Protein AF-A0A7W0WUJ1-F1 (afdb_monomer_lite)

Foldseek 3Di:
DPDDQWDFDDDPNATAAKIKGADDPDDDPDDDDPLADPQWGMWIWHDHRNKTQDIFTAGPVRATAASVRHHADPDDADQQDPSWDFHAPDVHPDTWTKHFIWHDDPNDTATAAWMWTADSNNATAKIFHDDRRATAAWIWGADNVHRHTDDIWGDHRNHTDFDDEDPQDPPWDQDRVQQKTWDFDDDPPAGAAKIWIAHSNGATAKIFHDDRLFTQWIWGADSVRHTQWIFGADGQRQTQKIKGADDPPDDPSHDDDPDPQWGMKMFGADLQNHGQKMFTAGPVRDTPDIDGDCDFPVRDDHLPLQPDLQSLLVVQCPLLLVLLVQQLQQVVCVVVDPHGPDDRDDDDCSSSVVSLVVSLLVCVVVLNLVVSCVSRPAFVCSHPPSCLVVWFWFFQDWADLPQKIWTWTDGPPSDHIWIWIGGPRDIDTDPQWDEKDEELLSQWIWTFGFQWIWIDHPHDIDIFWWDPAQPAVLLRVFAADTTTCVQQAWPYWYAQPVSFWIFTWGQQATWTTGRVDIDGPDDDRVVVVVQSVPDDDDHRGFGWALWEKDAANNRQKMKTWTAGDVRFWTKIWMWGQDPNDTDTQEMDRDPWWHFSYWYAANPAQKIKTWTFTGDPPPDDDDTKIWIDHPVPDHYPVVVVRPTAIDDDPAGFQDWDHADQAIFTFGQAQKTWGFHRPPNRDTPKMWGDDGGWNDKYAHSVRFKIWTTHNSFKTWIKGQDPADDSSISMPGRIDGDWMWGDTNRRDIGTD

Structure (mmCIF, N/CA/C/O backbone):
data_AF-A0A7W0WUJ1-F1
#
_entry.id   AF-A0A7W0WUJ1-F1
#
loop_
_atom_site.group_PDB
_atom_site.id
_atom_site.type_symbol
_atom_site.label_atom_id
_atom_site.label_alt_id
_atom_site.label_comp_id
_atom_site.label_asym_id
_atom_site.label_entity_id
_atom_site.label_seq_id
_atom_site.pdbx_PDB_ins_code
_atom_site.Cartn_x
_atom_site.Cartn_y
_atom_site.Cartn_z
_atom_site.occupancy
_atom_site.B_iso_or_equiv
_atom_site.auth_seq_id
_atom_site.auth_comp_id
_atom_site.auth_asym_id
_atom_site.auth_atom_id
_atom_site.pdbx_PDB_model_num
ATOM 1 N N . ASN A 1 1 ? -37.620 -10.623 -54.427 1.00 58.47 1 ASN A N 1
ATOM 2 C CA . ASN A 1 1 ? -37.100 -10.928 -55.785 1.00 58.47 1 ASN A CA 1
ATOM 3 C C . ASN A 1 1 ? -37.331 -12.380 -56.204 1.00 58.47 1 ASN A C 1
ATOM 5 O O . ASN A 1 1 ? -37.339 -12.614 -57.400 1.00 58.47 1 ASN A O 1
ATOM 9 N N . GLY A 1 2 ? -37.600 -13.329 -55.294 1.00 70.25 2 GLY A N 1
ATOM 10 C CA . GLY A 1 2 ? -37.881 -14.724 -55.687 1.00 70.25 2 GLY A CA 1
ATOM 11 C C . GLY A 1 2 ? -36.622 -15.543 -55.988 1.00 70.25 2 GLY A C 1
ATOM 12 O O . GLY A 1 2 ? -36.724 -16.691 -56.406 1.00 70.25 2 GLY A O 1
ATOM 13 N N . GLU A 1 3 ? -35.449 -14.956 -55.751 1.00 74.00 3 GLU A N 1
ATOM 14 C CA . GLU A 1 3 ? -34.163 -15.640 -55.788 1.00 74.00 3 GLU A CA 1
ATOM 15 C C . GLU A 1 3 ? -33.932 -16.353 -54.446 1.00 74.00 3 GLU A C 1
ATOM 17 O O . GLU A 1 3 ? -34.274 -15.797 -53.397 1.00 74.00 3 GLU A O 1
ATOM 22 N N . PRO A 1 4 ? -33.389 -17.580 -54.452 1.00 79.12 4 PRO A N 1
ATOM 23 C CA . PRO A 1 4 ? -33.095 -18.305 -53.224 1.00 79.12 4 PRO A CA 1
ATOM 24 C C . PRO A 1 4 ? -31.972 -17.610 -52.438 1.00 79.12 4 PRO A C 1
ATOM 26 O O . PRO A 1 4 ? -30.889 -17.362 -52.967 1.00 79.12 4 PRO A O 1
ATOM 29 N N . SER A 1 5 ? -32.220 -17.332 -51.155 1.00 82.56 5 SER A N 1
ATOM 30 C CA . SER A 1 5 ? -31.215 -16.804 -50.218 1.00 82.56 5 SER A CA 1
ATOM 31 C C . SER A 1 5 ? -30.154 -17.843 -49.853 1.00 82.56 5 SER A C 1
ATOM 33 O O . SER A 1 5 ? -29.034 -17.473 -49.505 1.00 82.56 5 SER A O 1
ATOM 35 N N . ARG A 1 6 ? -30.485 -19.137 -49.961 1.00 89.06 6 ARG A N 1
ATOM 36 C CA . ARG A 1 6 ? -29.547 -20.251 -49.818 1.00 89.06 6 ARG A CA 1
ATOM 37 C C . ARG A 1 6 ? -29.927 -21.426 -50.720 1.00 89.06 6 ARG A C 1
ATOM 39 O O . ARG A 1 6 ? -31.101 -21.776 -50.819 1.00 89.06 6 ARG A O 1
ATOM 46 N N . THR A 1 7 ? -28.945 -22.078 -51.333 1.00 89.62 7 THR A N 1
ATOM 47 C CA . THR A 1 7 ? -29.114 -23.367 -52.026 1.00 89.62 7 THR A CA 1
ATOM 48 C C . THR A 1 7 ? -28.000 -24.317 -51.625 1.00 89.62 7 THR A C 1
ATOM 50 O O . THR A 1 7 ? -26.850 -23.906 -51.638 1.00 89.62 7 THR A O 1
ATOM 53 N N . GLY A 1 8 ? -28.302 -25.580 -51.330 1.00 89.62 8 GLY A N 1
ATOM 54 C CA . GLY A 1 8 ? -27.291 -26.589 -51.010 1.00 89.62 8 GLY A CA 1
ATOM 55 C C . GLY A 1 8 ? -27.670 -27.960 -51.554 1.00 89.62 8 GLY A C 1
ATOM 56 O O . GLY A 1 8 ? -28.853 -28.260 -51.726 1.00 89.62 8 GLY A O 1
ATOM 57 N N . VAL A 1 9 ? -26.665 -28.792 -51.822 1.00 88.00 9 VAL A N 1
ATOM 58 C CA . VAL A 1 9 ? -26.842 -30.177 -52.275 1.00 88.00 9 VAL A CA 1
ATOM 59 C C . VAL A 1 9 ? -26.457 -31.129 -51.142 1.00 88.00 9 VAL A C 1
ATOM 61 O O . VAL A 1 9 ? -25.451 -30.929 -50.465 1.00 88.00 9 VAL A O 1
ATOM 64 N N . PHE A 1 10 ? -27.277 -32.158 -50.915 1.00 86.69 10 PHE A N 1
ATOM 65 C CA . PHE A 1 10 ? -27.059 -33.160 -49.870 1.00 86.69 10 PHE A CA 1
ATOM 66 C C . PHE A 1 10 ? -27.001 -34.561 -50.479 1.00 86.69 10 PHE A C 1
ATOM 68 O O . PHE A 1 10 ? -27.869 -34.945 -51.265 1.00 86.69 10 PHE A O 1
ATOM 75 N N . VAL A 1 11 ? -26.019 -35.358 -50.062 1.00 88.00 11 VAL A N 1
ATOM 76 C CA . VAL A 1 11 ? -25.899 -36.783 -50.387 1.00 88.00 11 VAL A CA 1
ATOM 77 C C . VAL A 1 11 ? -25.890 -37.560 -49.073 1.00 88.00 11 VAL A C 1
ATOM 79 O O . VAL A 1 11 ? -25.039 -37.340 -48.220 1.00 88.00 11 VAL A O 1
ATOM 82 N N . LYS A 1 12 ? -26.871 -38.458 -48.891 1.00 86.31 12 LYS A N 1
ATOM 83 C CA . LYS A 1 12 ? -27.068 -39.259 -47.660 1.00 86.31 12 LYS A CA 1
ATOM 84 C C . LYS A 1 12 ? -27.191 -38.429 -46.365 1.00 86.31 12 LYS A C 1
ATOM 86 O O . LYS A 1 12 ? -26.759 -38.868 -45.308 1.00 86.31 12 LYS A O 1
ATOM 91 N N . GLY A 1 13 ? -27.809 -37.249 -46.443 1.00 83.31 13 GLY A N 1
ATOM 92 C CA . GLY A 1 13 ? -28.009 -36.365 -45.285 1.00 83.31 13 GLY A CA 1
ATOM 93 C C . GLY A 1 13 ? -26.811 -35.471 -44.957 1.00 83.31 13 GLY A C 1
ATOM 94 O O . GLY A 1 13 ? -26.900 -34.655 -44.048 1.00 83.31 13 GLY A O 1
ATOM 95 N N . THR A 1 14 ? -25.724 -35.569 -45.722 1.00 81.56 14 THR A N 1
ATOM 96 C CA . THR A 1 14 ? -24.522 -34.750 -45.558 1.00 81.56 14 THR A CA 1
ATOM 97 C C . THR A 1 14 ? -24.389 -33.776 -46.729 1.00 81.56 14 THR A C 1
ATOM 99 O O . THR A 1 14 ? -24.662 -34.150 -47.871 1.00 81.56 14 THR A O 1
ATOM 102 N N . LEU A 1 15 ? -23.979 -32.530 -46.464 1.00 82.12 15 LEU A N 1
ATOM 103 C CA . LEU A 1 15 ? -23.666 -31.541 -47.504 1.00 82.12 15 LEU A CA 1
ATOM 104 C C . LEU A 1 15 ? -22.620 -32.100 -48.483 1.00 82.12 15 LEU A C 1
ATOM 106 O O . LEU A 1 15 ? -21.568 -32.596 -48.077 1.00 82.12 15 LEU A O 1
ATOM 110 N N . HIS A 1 16 ? -22.928 -32.054 -49.775 1.00 87.38 16 HIS A N 1
ATOM 111 C CA . HIS A 1 16 ? -22.077 -32.563 -50.844 1.00 87.38 16 HIS A CA 1
ATOM 112 C C . HIS A 1 16 ? -22.402 -31.819 -52.142 1.00 87.38 16 HIS A C 1
ATOM 114 O O . HIS A 1 16 ? -23.507 -31.951 -52.660 1.00 87.38 16 HIS A O 1
ATOM 120 N N . GLY A 1 17 ? -21.444 -31.067 -52.676 1.00 87.69 17 GLY A N 1
ATOM 121 C CA . GLY A 1 17 ? -21.619 -30.113 -53.769 1.00 87.69 17 GLY A CA 1
ATOM 122 C C . GLY A 1 17 ? -21.681 -28.657 -53.280 1.00 87.69 17 GLY A C 1
ATOM 123 O O . GLY A 1 17 ? -21.339 -28.382 -52.127 1.00 87.69 17 GLY A O 1
ATOM 124 N N . PRO A 1 18 ? -22.103 -27.719 -54.145 1.00 88.75 18 PRO A N 1
ATOM 125 C CA . PRO A 1 18 ? -22.115 -26.296 -53.826 1.00 88.75 18 PRO A CA 1
ATOM 126 C C . PRO A 1 18 ? -23.218 -25.949 -52.818 1.00 88.75 18 PRO A C 1
ATOM 128 O O . PRO A 1 18 ? -24.379 -26.345 -52.967 1.00 88.75 18 PRO A O 1
ATOM 131 N N . ASN A 1 19 ? -22.850 -25.164 -51.812 1.00 90.94 19 ASN A N 1
ATOM 132 C CA . ASN A 1 19 ? -23.729 -24.492 -50.865 1.00 90.94 19 ASN A CA 1
ATOM 133 C C . ASN A 1 19 ? -23.559 -22.980 -51.046 1.00 90.94 19 ASN A C 1
ATOM 135 O O . ASN A 1 19 ? -22.515 -22.416 -50.734 1.00 90.94 19 ASN A O 1
ATOM 139 N N . VAL A 1 20 ? -24.576 -22.335 -51.599 1.00 91.38 20 VAL A N 1
ATOM 140 C CA . VAL A 1 20 ? -24.556 -20.934 -52.021 1.00 91.38 20 VAL A CA 1
ATOM 141 C C . VAL A 1 20 ? -25.449 -20.127 -51.100 1.00 91.38 20 VAL A C 1
ATOM 143 O O . VAL A 1 20 ? -26.597 -20.508 -50.890 1.00 91.38 20 VAL A O 1
ATOM 146 N N . PHE A 1 21 ? -24.942 -19.008 -50.599 1.00 91.12 21 PHE A N 1
ATOM 147 C CA . PHE A 1 21 ? -25.662 -18.001 -49.831 1.00 91.12 21 PHE A CA 1
ATOM 148 C C . PHE A 1 21 ? -25.699 -16.703 -50.632 1.00 91.12 21 PHE A C 1
ATOM 150 O O . PHE A 1 21 ? -24.668 -16.256 -51.135 1.00 91.12 21 PHE A O 1
ATOM 157 N N . THR A 1 22 ? -26.863 -16.067 -50.703 1.00 89.94 22 THR A N 1
ATOM 158 C CA . THR A 1 22 ? -27.062 -14.804 -51.419 1.00 89.94 22 THR A CA 1
ATOM 159 C C . THR A 1 22 ? -27.636 -13.770 -50.465 1.00 89.94 22 THR A C 1
ATOM 161 O O . THR A 1 22 ? -28.645 -14.008 -49.797 1.00 89.94 22 THR A O 1
ATOM 164 N N . ARG A 1 23 ? -26.991 -12.606 -50.393 1.00 87.44 23 ARG A N 1
ATOM 165 C CA . ARG A 1 23 ? -27.421 -11.492 -49.553 1.00 87.44 23 ARG A CA 1
ATOM 166 C C . ARG A 1 23 ? -28.664 -10.837 -50.155 1.00 87.44 23 ARG A C 1
ATOM 168 O O . ARG A 1 23 ? -28.785 -10.683 -51.367 1.00 87.44 23 ARG A O 1
ATOM 175 N N . SER A 1 24 ? -29.592 -10.439 -49.292 1.00 82.75 24 SER A N 1
ATOM 176 C CA . SER A 1 24 ? -30.856 -9.816 -49.684 1.00 82.75 24 SER A CA 1
ATOM 177 C C . SER A 1 24 ? -30.932 -8.379 -49.175 1.00 82.75 24 SER A C 1
ATOM 179 O O . SER A 1 24 ? -30.571 -8.098 -48.036 1.00 82.75 24 SER A O 1
ATOM 181 N N . THR A 1 25 ? -31.449 -7.472 -50.006 1.00 80.38 25 THR A N 1
ATOM 182 C CA . THR A 1 25 ? -31.840 -6.111 -49.595 1.00 80.38 25 THR A CA 1
ATOM 183 C C . THR A 1 25 ? -33.243 -6.057 -48.986 1.00 80.38 25 THR A C 1
ATOM 185 O O . THR A 1 25 ? -33.642 -5.034 -48.436 1.00 80.38 25 THR A O 1
ATOM 188 N N . ALA A 1 26 ? -34.002 -7.151 -49.083 1.00 76.31 26 ALA A N 1
ATOM 189 C CA . ALA A 1 26 ? -35.304 -7.330 -48.454 1.00 76.31 26 ALA A CA 1
ATOM 190 C C . ALA A 1 26 ? -35.189 -8.213 -47.201 1.00 76.31 26 ALA A C 1
ATOM 192 O O . ALA A 1 26 ? -34.306 -9.069 -47.118 1.00 76.31 26 ALA A O 1
ATOM 193 N N . HIS A 1 27 ? -36.118 -8.041 -46.259 1.00 74.50 27 HIS A N 1
ATOM 194 C CA . HIS A 1 27 ? -36.198 -8.851 -45.042 1.00 74.50 27 HIS A CA 1
ATOM 195 C C . HIS A 1 27 ? -36.242 -10.357 -45.361 1.00 74.50 27 HIS A C 1
ATOM 197 O O . HIS A 1 27 ? -37.070 -10.804 -46.157 1.00 74.50 27 HIS A O 1
ATOM 203 N N . THR A 1 28 ? -35.384 -11.138 -44.703 1.00 75.69 28 THR A N 1
ATOM 204 C CA . THR A 1 28 ? -35.311 -12.603 -44.798 1.00 75.69 28 THR A CA 1
ATOM 205 C C . THR A 1 28 ? -35.073 -13.196 -43.409 1.00 75.69 28 THR A C 1
ATOM 207 O O . THR A 1 28 ? -34.452 -12.556 -42.568 1.00 75.69 28 THR A O 1
ATOM 210 N N . THR A 1 29 ? -35.590 -14.401 -43.164 1.00 75.12 29 THR A N 1
ATOM 211 C CA . THR A 1 29 ? -35.335 -15.176 -41.935 1.00 75.12 29 THR A CA 1
ATOM 212 C C . THR A 1 29 ? -34.057 -16.012 -42.016 1.00 75.12 29 THR A C 1
ATOM 214 O O . THR A 1 29 ? -33.639 -16.584 -41.018 1.00 75.12 29 THR A O 1
ATOM 217 N N . GLU A 1 30 ? -33.462 -16.122 -43.205 1.00 74.81 30 GLU A N 1
ATOM 218 C CA . GLU A 1 30 ? -32.216 -16.855 -43.438 1.00 74.81 30 GLU A CA 1
ATOM 219 C C . GLU A 1 30 ? -31.005 -15.966 -43.149 1.00 74.81 30 GLU A C 1
ATOM 221 O O . GLU A 1 30 ? -30.901 -14.860 -43.686 1.00 74.81 30 GLU A O 1
ATOM 226 N N . ASN A 1 31 ? -30.071 -16.475 -42.347 1.00 76.00 31 ASN A N 1
ATOM 227 C CA . ASN A 1 31 ? -28.838 -15.768 -42.022 1.00 76.00 31 ASN A CA 1
ATOM 228 C C . ASN A 1 31 ? -27.838 -15.870 -43.180 1.00 76.00 31 ASN A C 1
ATOM 230 O O . ASN A 1 31 ? -27.536 -16.958 -43.676 1.00 76.00 31 ASN A O 1
ATOM 234 N N . PHE A 1 32 ? -27.287 -14.727 -43.584 1.00 84.56 32 PHE A N 1
ATOM 235 C CA . PHE A 1 32 ? -26.051 -14.706 -44.362 1.00 84.56 32 PHE A CA 1
ATOM 236 C C . PHE A 1 32 ? -24.878 -15.049 -43.423 1.00 84.56 32 PHE A C 1
ATOM 238 O O . PHE A 1 32 ? -24.963 -14.685 -42.248 1.00 84.56 32 PHE A O 1
ATOM 245 N N . PRO A 1 33 ? -23.809 -15.732 -43.879 1.00 81.88 33 PRO A N 1
ATOM 246 C CA . PRO A 1 33 ? -22.695 -16.091 -43.004 1.00 81.88 33 PRO A CA 1
ATOM 247 C C . PRO A 1 33 ? -22.144 -14.882 -42.233 1.00 81.88 33 PRO A C 1
ATOM 249 O O . PRO A 1 33 ? -21.863 -13.831 -42.821 1.00 81.88 33 PRO A O 1
ATOM 252 N N . ASN A 1 34 ? -22.028 -15.038 -40.912 1.00 70.88 34 ASN A N 1
ATOM 253 C CA . ASN A 1 34 ? -21.494 -14.016 -40.015 1.00 70.88 34 ASN A CA 1
ATOM 254 C C . ASN A 1 34 ? -20.007 -13.761 -40.319 1.00 70.88 34 ASN A C 1
ATOM 256 O O . ASN A 1 34 ? -19.317 -14.642 -40.821 1.00 70.88 34 ASN A O 1
ATOM 260 N N . GLY A 1 35 ? -19.523 -12.550 -40.032 1.00 70.75 35 GLY A N 1
ATOM 261 C CA . GLY A 1 35 ? -18.128 -12.151 -40.276 1.00 70.75 35 GLY A CA 1
ATOM 262 C C . GLY A 1 35 ? -17.843 -11.582 -41.673 1.00 70.75 35 GLY A C 1
ATOM 263 O O . GLY A 1 35 ? -16.822 -10.935 -41.861 1.00 70.75 35 GLY A O 1
ATOM 264 N N . LEU A 1 36 ? -18.756 -11.724 -42.643 1.00 80.06 36 LEU A N 1
ATOM 265 C CA . LEU A 1 36 ? -18.550 -11.207 -44.002 1.00 80.06 36 LEU A CA 1
ATOM 266 C C . LEU A 1 36 ? -19.016 -9.748 -44.167 1.00 80.06 36 LEU A C 1
ATOM 268 O O . LEU A 1 36 ? -20.178 -9.409 -43.898 1.00 80.06 36 LEU A O 1
ATOM 272 N N . GLY A 1 37 ? -18.129 -8.899 -44.695 1.00 77.25 37 GLY A N 1
ATOM 273 C CA . GLY A 1 37 ? -18.330 -7.459 -44.874 1.00 77.25 37 GLY A CA 1
ATOM 274 C C . GLY A 1 37 ? -19.552 -7.060 -45.715 1.00 77.25 37 GLY A C 1
ATOM 275 O O . GLY A 1 37 ? -20.180 -7.863 -46.409 1.00 77.25 37 GLY A O 1
ATOM 276 N N . ARG A 1 38 ? -19.944 -5.775 -45.650 1.00 85.06 38 ARG A N 1
ATOM 277 C CA . ARG A 1 38 ? -21.156 -5.260 -46.330 1.00 85.06 38 ARG A CA 1
ATOM 278 C C . ARG A 1 38 ? -21.126 -5.364 -47.854 1.00 85.06 38 ARG A C 1
ATOM 280 O O . ARG A 1 38 ? -22.189 -5.402 -48.457 1.00 85.06 38 ARG A O 1
ATOM 287 N N . HIS A 1 39 ? -19.941 -5.430 -48.439 1.00 87.50 39 HIS A N 1
ATOM 288 C CA . HIS A 1 39 ? -19.692 -5.510 -49.877 1.00 87.50 39 HIS A CA 1
ATOM 289 C C . HIS A 1 39 ? -19.800 -6.947 -50.435 1.00 87.50 39 HIS A C 1
ATOM 291 O O . HIS A 1 39 ? -19.851 -7.114 -51.650 1.00 87.50 39 HIS A O 1
ATOM 297 N N . ILE A 1 40 ? -19.881 -7.979 -49.582 1.00 91.06 40 ILE A N 1
ATOM 298 C CA . ILE A 1 40 ? -20.037 -9.374 -50.018 1.00 91.06 40 ILE A CA 1
ATOM 299 C C . ILE A 1 40 ? -21.513 -9.687 -50.248 1.00 91.06 40 ILE A C 1
ATOM 301 O O . ILE A 1 40 ? -22.329 -9.618 -49.326 1.00 91.06 40 ILE A O 1
ATOM 305 N N . TRP A 1 41 ? -21.859 -10.066 -51.475 1.00 91.00 41 TRP A N 1
ATOM 306 C CA . TRP A 1 41 ? -23.241 -10.285 -51.899 1.00 91.00 41 TRP A CA 1
ATOM 307 C C . TRP A 1 41 ? -23.591 -11.747 -52.142 1.00 91.00 41 TRP A C 1
ATOM 309 O O . TRP A 1 41 ? -24.754 -12.132 -52.015 1.00 91.00 41 TRP A O 1
ATOM 319 N N . ARG A 1 42 ? -22.597 -12.583 -52.443 1.00 92.25 42 ARG A N 1
ATOM 320 C CA . ARG A 1 42 ? -22.779 -14.027 -52.592 1.00 92.25 42 ARG A CA 1
ATOM 321 C C . ARG A 1 42 ? -21.567 -14.773 -52.049 1.00 92.25 42 ARG A C 1
ATOM 323 O O . ARG A 1 42 ? -20.434 -14.394 -52.320 1.00 92.25 42 ARG A O 1
ATOM 330 N N . CYS A 1 43 ? -21.820 -15.834 -51.296 1.00 91.31 43 CYS A N 1
ATOM 331 C CA . CYS A 1 43 ? -20.810 -16.750 -50.782 1.00 91.31 43 CYS A CA 1
ATOM 332 C C . CYS A 1 43 ? -21.128 -18.154 -51.301 1.00 91.31 43 CYS A C 1
ATOM 334 O O . CYS A 1 43 ? -22.251 -18.626 -51.145 1.00 91.31 43 CYS A O 1
ATOM 336 N N . GLU A 1 44 ? -20.168 -18.814 -51.936 1.00 91.75 44 GLU A N 1
ATOM 337 C CA . GLU A 1 44 ? -20.299 -20.182 -52.434 1.00 91.75 44 GLU A CA 1
ATOM 338 C C . GLU A 1 44 ? -19.283 -21.074 -51.731 1.00 91.75 44 GLU A C 1
ATOM 340 O O . GLU A 1 44 ? -18.095 -20.771 -51.734 1.00 91.75 44 GLU A O 1
ATOM 345 N N . MET A 1 45 ? -19.742 -22.174 -51.144 1.00 87.81 45 MET A N 1
ATOM 346 C CA . MET A 1 45 ? -18.906 -23.140 -50.439 1.00 87.81 45 MET A CA 1
ATOM 347 C C . MET A 1 45 ? -19.080 -24.527 -51.058 1.00 87.81 45 MET A C 1
ATOM 349 O O . MET A 1 45 ? -20.195 -25.047 -51.084 1.00 87.81 45 MET A O 1
ATOM 353 N N . ASP A 1 46 ? -18.004 -25.146 -51.534 1.00 85.19 46 ASP A N 1
ATOM 354 C CA . ASP A 1 46 ? -18.043 -26.495 -52.105 1.00 85.19 46 ASP A CA 1
ATOM 355 C C . ASP A 1 46 ? -17.768 -27.549 -51.033 1.00 85.19 46 ASP A C 1
ATOM 357 O O . ASP A 1 46 ? -16.743 -27.500 -50.351 1.00 85.19 46 ASP A O 1
ATOM 361 N N . PHE A 1 47 ? -18.656 -28.537 -50.913 1.00 82.50 47 PHE A N 1
ATOM 362 C CA . PHE A 1 47 ? -18.534 -29.627 -49.944 1.00 82.50 47 PHE A CA 1
ATOM 363 C C . PHE A 1 47 ? -18.280 -30.982 -50.610 1.00 82.50 47 PHE A C 1
ATOM 365 O O . PHE A 1 47 ? -18.919 -31.329 -51.601 1.00 82.50 47 PHE A O 1
ATOM 372 N N . VAL A 1 48 ? -17.429 -31.811 -50.008 1.00 82.19 48 VAL A N 1
ATOM 373 C CA . VAL A 1 48 ? -17.271 -33.233 -50.347 1.00 82.19 48 VAL A CA 1
ATOM 374 C C . VAL A 1 48 ? -17.460 -34.051 -49.075 1.00 82.19 48 VAL A C 1
ATOM 376 O O . VAL A 1 48 ? -16.640 -34.003 -48.166 1.00 82.19 48 VAL A O 1
ATOM 379 N N . GLU A 1 49 ? -18.579 -34.779 -49.001 1.00 81.50 49 GLU A N 1
ATOM 380 C CA . GLU A 1 49 ? -18.930 -35.640 -47.853 1.00 81.50 49 GLU A CA 1
ATOM 381 C C . GLU A 1 49 ? -18.885 -34.889 -46.506 1.00 81.50 49 GLU A C 1
ATOM 383 O O . GLU A 1 49 ? -18.369 -35.381 -45.505 1.00 81.50 49 GLU A O 1
ATOM 388 N N . GLY A 1 50 ? -19.427 -33.668 -46.483 1.00 77.19 50 GLY A N 1
ATOM 389 C CA . GLY A 1 50 ? -19.501 -32.831 -45.283 1.00 77.19 50 GLY A CA 1
ATOM 390 C C . GLY A 1 50 ? -18.230 -32.055 -44.966 1.00 77.19 50 GLY A C 1
ATOM 391 O O . GLY A 1 50 ? -18.229 -31.292 -44.010 1.00 77.19 50 GLY A O 1
ATOM 392 N N . ARG A 1 51 ? -17.167 -32.199 -45.762 1.00 72.56 51 ARG A N 1
ATOM 393 C CA . ARG A 1 51 ? -15.940 -31.403 -45.637 1.00 72.56 51 ARG A CA 1
ATOM 394 C C . ARG A 1 51 ? -15.980 -30.249 -46.626 1.00 72.56 51 ARG A C 1
ATOM 396 O O . ARG A 1 51 ? -16.182 -30.485 -47.817 1.00 72.56 51 ARG A O 1
ATOM 403 N N . MET A 1 52 ? -15.813 -29.020 -46.146 1.00 77.75 52 MET A N 1
ATOM 404 C CA . MET A 1 52 ? -15.669 -27.856 -47.022 1.00 77.75 52 MET A CA 1
ATOM 405 C C . MET A 1 52 ? -14.317 -27.935 -47.747 1.00 77.75 52 MET A C 1
ATOM 407 O O . MET A 1 52 ? -13.303 -28.256 -47.135 1.00 77.75 52 MET A O 1
ATOM 411 N N . THR A 1 53 ? -14.313 -27.663 -49.051 1.00 71.94 53 THR A N 1
ATOM 412 C CA . THR A 1 53 ? -13.130 -27.757 -49.927 1.00 71.94 53 THR A CA 1
ATOM 413 C C . THR A 1 53 ? -12.748 -26.425 -50.561 1.00 71.94 53 THR A C 1
ATOM 415 O O . THR A 1 53 ? -11.565 -26.163 -50.750 1.00 71.94 53 THR A O 1
ATOM 418 N N . GLU A 1 54 ? -13.721 -25.562 -50.859 1.00 76.94 54 GLU A N 1
ATOM 419 C CA . GLU A 1 54 ? -13.482 -24.214 -51.377 1.00 76.94 54 GLU A CA 1
ATOM 420 C C . GLU A 1 54 ? -14.558 -23.250 -50.878 1.00 76.94 54 GLU A C 1
ATOM 422 O O . GLU A 1 54 ? -15.720 -23.631 -50.755 1.00 76.94 54 GLU A O 1
ATOM 427 N N . GLY A 1 55 ? -14.160 -22.005 -50.608 1.00 82.06 55 GLY A N 1
ATOM 428 C CA . GLY A 1 55 ? -15.046 -20.870 -50.367 1.00 82.06 55 GLY A CA 1
ATOM 429 C C . GLY A 1 55 ? -14.769 -19.764 -51.386 1.00 82.06 55 GLY A C 1
ATOM 430 O O . GLY A 1 55 ? -13.620 -19.393 -51.616 1.00 82.06 55 GLY A O 1
ATOM 431 N N . ARG A 1 56 ? -15.813 -19.231 -52.020 1.00 88.31 56 ARG A N 1
ATOM 432 C CA . ARG A 1 56 ? -15.729 -18.152 -53.014 1.00 88.31 56 ARG A CA 1
ATOM 433 C C . ARG A 1 56 ? -16.682 -17.033 -52.632 1.00 88.31 56 ARG A C 1
ATOM 435 O O . ARG A 1 56 ? -17.868 -17.276 -52.415 1.00 88.31 56 ARG A O 1
ATOM 442 N N . LEU A 1 57 ? -16.171 -15.809 -52.580 1.00 89.88 57 LEU A N 1
ATOM 443 C CA . LEU A 1 57 ? -16.958 -14.618 -52.283 1.00 89.88 57 LEU A CA 1
ATOM 444 C C . LEU A 1 57 ? -17.115 -13.769 -53.536 1.00 89.88 57 LEU A C 1
ATOM 446 O O . LEU A 1 57 ? -16.199 -13.672 -54.355 1.00 89.88 57 LEU A O 1
ATOM 450 N N . TYR A 1 58 ? -18.288 -13.167 -53.683 1.00 92.81 58 TYR A N 1
ATOM 451 C CA . TYR A 1 58 ? -18.620 -12.323 -54.817 1.00 92.81 58 TYR A CA 1
ATOM 452 C C . TYR A 1 58 ? -19.284 -11.029 -54.360 1.00 92.81 58 TYR A C 1
ATOM 454 O O . TYR A 1 58 ? -20.089 -11.036 -53.422 1.00 92.81 58 TYR A O 1
ATOM 462 N N . ASP A 1 59 ? -18.967 -9.940 -55.053 1.00 93.00 59 ASP A N 1
ATOM 463 C CA . ASP A 1 59 ? -19.640 -8.654 -54.893 1.00 93.00 59 ASP A CA 1
ATOM 464 C C . ASP A 1 59 ? -21.025 -8.640 -55.564 1.00 93.00 59 ASP A C 1
ATOM 466 O O . ASP A 1 59 ? -21.507 -9.647 -56.097 1.00 93.00 59 ASP A O 1
ATOM 470 N N . GLN A 1 60 ? -21.695 -7.487 -55.513 1.00 90.31 60 GLN A N 1
ATOM 471 C CA . GLN A 1 60 ? -23.034 -7.317 -56.073 1.00 90.31 60 GLN A CA 1
ATOM 472 C C . GLN A 1 60 ? -23.058 -7.450 -57.606 1.00 90.31 60 GLN A C 1
ATOM 474 O O . GLN A 1 60 ? -24.073 -7.857 -58.173 1.00 90.31 60 GLN A O 1
ATOM 479 N N . GLU A 1 61 ? -21.945 -7.157 -58.281 1.00 91.38 61 GLU A N 1
ATOM 480 C CA . GLU A 1 61 ? -21.782 -7.306 -59.729 1.00 91.38 61 GLU A CA 1
ATOM 481 C C . GLU A 1 61 ? -21.403 -8.739 -60.149 1.00 91.38 61 GLU A C 1
ATOM 483 O O . GLU A 1 61 ? -21.300 -9.028 -61.343 1.00 91.38 61 GLU A O 1
ATOM 488 N N . GLY A 1 62 ? -21.214 -9.652 -59.190 1.00 89.56 62 GLY A N 1
ATOM 489 C CA . GLY A 1 62 ? -20.850 -11.046 -59.430 1.00 89.56 62 GLY A CA 1
ATOM 490 C C . GLY A 1 62 ? -19.358 -11.270 -59.692 1.00 89.56 62 GLY A C 1
ATOM 491 O O . GLY A 1 62 ? -18.982 -12.337 -60.184 1.00 89.56 62 GLY A O 1
ATOM 492 N N . ARG A 1 63 ? -18.495 -10.298 -59.374 1.00 90.50 63 ARG A N 1
ATOM 493 C CA . ARG A 1 63 ? -17.033 -10.430 -59.458 1.00 90.50 63 ARG A CA 1
ATOM 494 C C . ARG A 1 63 ? -16.512 -11.128 -58.208 1.00 90.50 63 ARG A C 1
ATOM 496 O O . ARG A 1 63 ? -17.003 -10.869 -57.114 1.00 90.50 63 ARG A O 1
ATOM 503 N N . ARG A 1 64 ? -15.521 -12.012 -58.364 1.00 89.62 64 ARG A N 1
ATOM 504 C CA . ARG A 1 64 ? -14.875 -12.682 -57.225 1.00 89.62 64 ARG A CA 1
ATOM 505 C C . ARG A 1 64 ? -14.053 -11.656 -56.441 1.00 89.62 64 ARG A C 1
ATOM 507 O O . ARG A 1 64 ? -13.221 -10.964 -57.029 1.00 89.62 64 ARG A O 1
ATOM 514 N N . VAL A 1 65 ? -14.284 -11.582 -55.138 1.00 88.50 65 VAL A N 1
ATOM 515 C CA . VAL A 1 65 ? -13.637 -10.630 -54.226 1.00 88.50 65 VAL A CA 1
ATOM 516 C C . VAL A 1 65 ? -13.089 -11.344 -52.992 1.00 88.50 65 VAL A C 1
ATOM 518 O O . VAL A 1 65 ? -13.444 -12.495 -52.729 1.00 88.50 65 VAL A O 1
ATOM 521 N N . MET A 1 66 ? -12.196 -10.677 -52.268 1.00 84.94 66 MET A N 1
ATOM 522 C CA . MET A 1 66 ? -11.710 -11.083 -50.948 1.00 84.94 66 MET A CA 1
ATOM 523 C C . MET A 1 66 ? -12.711 -10.671 -49.854 1.00 84.94 66 MET A C 1
ATOM 525 O O . MET A 1 66 ? -13.727 -10.040 -50.148 1.00 84.94 66 MET A O 1
ATOM 529 N N . GLU A 1 67 ? -12.456 -11.043 -48.597 1.00 79.81 67 GLU A N 1
ATOM 530 C CA . GLU A 1 67 ? -13.352 -10.789 -47.450 1.00 79.81 67 GLU A CA 1
ATOM 531 C C . GLU A 1 67 ? -13.579 -9.299 -47.145 1.00 79.81 67 GLU A C 1
ATOM 533 O O . GLU A 1 67 ? -14.606 -8.950 -46.561 1.00 79.81 67 GLU A O 1
ATOM 538 N N . ASP A 1 68 ? -12.661 -8.433 -47.585 1.00 78.19 68 ASP A N 1
ATOM 539 C CA . ASP A 1 68 ? -12.739 -6.969 -47.505 1.00 78.19 68 ASP A CA 1
ATOM 540 C C . ASP A 1 68 ? -13.338 -6.299 -48.763 1.00 78.19 68 ASP A C 1
ATOM 542 O O . ASP A 1 68 ? -13.496 -5.074 -48.810 1.00 78.19 68 ASP A O 1
ATOM 546 N N . GLY A 1 69 ? -13.704 -7.090 -49.780 1.00 80.00 69 GLY A N 1
ATOM 547 C CA . GLY A 1 69 ? -14.323 -6.626 -51.022 1.00 80.00 69 GLY A CA 1
ATOM 548 C C . GLY A 1 69 ? -13.345 -6.215 -52.118 1.00 80.00 69 GLY A C 1
ATOM 549 O O . GLY A 1 69 ? -13.783 -5.817 -53.200 1.00 80.00 69 GLY A O 1
ATOM 550 N N . THR A 1 70 ? -12.039 -6.314 -51.884 1.00 84.06 70 THR A N 1
ATOM 551 C CA . THR A 1 70 ? -11.032 -6.094 -52.927 1.00 84.06 70 THR A CA 1
ATOM 552 C C . THR A 1 70 ? -11.041 -7.233 -53.961 1.00 84.06 70 THR A C 1
ATOM 554 O O . THR A 1 70 ? -11.513 -8.337 -53.674 1.00 84.06 70 THR A O 1
ATOM 557 N N . PRO A 1 71 ? -10.574 -7.000 -55.203 1.00 83.31 71 PRO A N 1
ATOM 558 C CA . PRO A 1 71 ? -10.563 -8.036 -56.235 1.00 83.31 71 PRO A CA 1
ATOM 559 C C . PRO A 1 71 ? -9.738 -9.259 -55.825 1.00 83.31 71 PRO A C 1
ATOM 561 O O . PRO A 1 71 ? -8.594 -9.128 -55.399 1.00 83.31 71 PRO A O 1
ATOM 564 N N . PHE A 1 72 ? -10.297 -10.456 -56.010 1.00 82.00 72 PHE A N 1
ATOM 565 C CA . PHE A 1 72 ? -9.564 -11.698 -55.765 1.00 82.00 72 PHE A CA 1
ATOM 566 C C . PHE A 1 72 ? -8.414 -11.851 -56.784 1.00 82.00 72 PHE A C 1
ATOM 568 O O . PHE A 1 72 ? -8.645 -11.584 -57.971 1.00 82.00 72 PHE A O 1
ATOM 575 N N . PRO A 1 73 ? -7.207 -12.303 -56.384 1.00 78.31 73 PRO A N 1
ATOM 576 C CA . PRO A 1 73 ? -6.084 -12.460 -57.306 1.00 78.31 73 PRO A CA 1
ATOM 577 C C . PRO A 1 73 ? -6.442 -13.354 -58.496 1.00 78.31 73 PRO A C 1
ATOM 579 O O . PRO A 1 73 ? -6.967 -14.457 -58.337 1.00 78.31 73 PRO A O 1
ATOM 582 N N . THR A 1 74 ? -6.167 -12.882 -59.712 1.00 68.31 74 THR A N 1
ATOM 583 C CA . THR A 1 74 ? -6.561 -13.588 -60.941 1.00 68.31 74 THR A CA 1
ATOM 584 C C . THR A 1 74 ? -5.633 -14.744 -61.310 1.00 68.31 74 THR A C 1
ATOM 586 O O . THR A 1 74 ? -6.030 -15.599 -62.101 1.00 68.31 74 THR A O 1
ATOM 589 N N . GLU A 1 75 ? -4.422 -14.798 -60.749 1.00 78.62 75 GLU A N 1
ATOM 590 C CA . GLU A 1 75 ? -3.423 -15.830 -61.043 1.00 78.62 75 GLU A CA 1
ATOM 591 C C . GLU A 1 75 ? -2.902 -16.473 -59.752 1.00 78.62 75 GLU A C 1
ATOM 593 O O . GLU A 1 75 ? -2.451 -15.788 -58.838 1.00 78.62 75 GLU A O 1
ATOM 598 N N . ARG A 1 76 ? -2.970 -17.810 -59.679 1.00 83.62 76 ARG A N 1
ATOM 599 C CA . ARG A 1 76 ? -2.371 -18.593 -58.593 1.00 83.62 76 ARG A CA 1
ATOM 600 C C . ARG A 1 76 ? -0.878 -18.806 -58.886 1.00 83.62 76 ARG A C 1
ATOM 602 O O . ARG A 1 76 ? -0.568 -19.312 -59.970 1.00 83.62 76 ARG A O 1
ATOM 609 N N . PRO A 1 77 ? 0.035 -18.502 -57.949 1.00 87.69 77 PRO A N 1
ATOM 610 C CA . PRO A 1 77 ? 1.466 -18.694 -58.149 1.00 87.69 77 PRO A CA 1
ATOM 611 C C . PRO A 1 77 ? 1.867 -20.150 -58.388 1.00 87.69 77 PRO A C 1
ATOM 613 O O . PRO A 1 77 ? 1.223 -21.102 -57.935 1.00 87.69 77 PRO A O 1
ATOM 616 N N . LYS A 1 78 ? 2.989 -20.335 -59.085 1.00 81.56 78 LYS A N 1
ATOM 617 C CA . LYS A 1 78 ? 3.553 -21.656 -59.369 1.00 81.56 78 LYS A CA 1
ATOM 618 C C . LYS A 1 78 ? 4.119 -22.268 -58.083 1.00 81.56 78 LYS A C 1
ATOM 620 O O . LYS A 1 78 ? 5.093 -21.760 -57.553 1.00 81.56 78 LYS A O 1
ATOM 625 N N . GLY A 1 79 ? 3.556 -23.393 -57.642 1.00 82.25 79 GLY A N 1
ATOM 626 C CA . GLY A 1 79 ? 3.965 -24.088 -56.410 1.00 82.25 79 GLY A CA 1
ATOM 627 C C . GLY A 1 79 ? 2.872 -24.118 -55.342 1.00 82.25 79 GLY A C 1
ATOM 628 O O . GLY A 1 79 ? 2.885 -25.002 -54.490 1.00 82.25 79 GLY A O 1
ATOM 629 N N . VAL A 1 80 ? 1.872 -23.240 -55.459 1.00 89.69 80 VAL A N 1
ATOM 630 C CA . VAL A 1 80 ? 0.688 -23.244 -54.598 1.00 89.69 80 VAL A CA 1
ATOM 631 C C . VAL A 1 80 ? -0.289 -24.342 -55.058 1.00 89.69 80 VAL A C 1
ATOM 633 O O . VAL A 1 80 ? -0.652 -24.373 -56.243 1.00 89.69 80 VAL A O 1
ATOM 636 N N . PRO A 1 81 ? -0.734 -25.243 -54.161 1.00 88.25 81 PRO A N 1
ATOM 637 C CA . PRO A 1 81 ? -1.690 -26.300 -54.484 1.00 88.25 81 PRO A CA 1
ATOM 638 C C . PRO A 1 81 ? -3.023 -25.786 -55.040 1.00 88.25 81 PRO A C 1
ATOM 640 O O . PRO A 1 81 ? -3.455 -24.663 -54.775 1.00 88.25 81 PRO A O 1
ATOM 643 N N . SER A 1 82 ? -3.707 -26.619 -55.829 1.00 82.81 82 SER A N 1
ATOM 644 C CA . SER A 1 82 ? -4.959 -26.218 -56.483 1.00 82.81 82 SER A CA 1
ATOM 645 C C . SER A 1 82 ? -6.132 -26.007 -55.523 1.00 82.81 82 SER A C 1
ATOM 647 O O . SER A 1 82 ? -7.095 -25.330 -55.881 1.00 82.81 82 SER A O 1
ATOM 649 N N . ASP A 1 83 ? -6.049 -26.611 -54.345 1.00 79.25 83 ASP A N 1
ATOM 650 C CA . ASP A 1 83 ? -6.981 -26.534 -53.223 1.00 79.25 83 ASP A CA 1
ATOM 651 C C . ASP A 1 83 ? -6.646 -25.408 -52.234 1.00 79.25 83 ASP A C 1
ATOM 653 O O . ASP A 1 83 ? -7.412 -25.191 -51.302 1.00 79.25 83 ASP A O 1
ATOM 657 N N . ALA A 1 84 ? -5.558 -24.658 -52.446 1.00 86.12 84 ALA A N 1
ATOM 658 C CA . ALA A 1 84 ? -5.248 -23.498 -51.623 1.00 86.12 84 ALA A CA 1
ATOM 659 C C . ALA A 1 84 ? -6.107 -22.278 -52.003 1.00 86.12 84 ALA A C 1
ATOM 661 O O . ALA A 1 84 ? -6.349 -22.001 -53.192 1.00 86.12 84 ALA A O 1
ATOM 662 N N . HIS A 1 85 ? -6.488 -21.507 -50.983 1.00 81.25 85 HIS A N 1
ATOM 663 C CA . HIS A 1 85 ? -7.326 -20.308 -51.069 1.00 81.25 85 HIS A CA 1
ATOM 664 C C . HIS A 1 85 ? -6.570 -19.089 -50.563 1.00 81.25 85 HIS A C 1
ATOM 666 O O . HIS A 1 85 ? -5.961 -19.147 -49.501 1.00 81.25 85 HIS A O 1
ATOM 672 N N . PHE A 1 86 ? -6.622 -17.987 -51.305 1.00 84.44 86 PHE A N 1
ATOM 673 C CA . PHE A 1 86 ? -6.007 -16.735 -50.878 1.00 84.44 86 PHE A CA 1
ATOM 674 C C . PHE A 1 86 ? -6.923 -16.015 -49.884 1.00 84.44 86 PHE A C 1
ATOM 676 O O . PHE A 1 86 ? -8.029 -15.610 -50.255 1.00 84.44 86 PHE A O 1
ATOM 683 N N . ARG A 1 87 ? -6.497 -15.915 -48.623 1.00 82.38 87 ARG A N 1
ATOM 684 C CA . ARG A 1 87 ? -7.262 -15.316 -47.520 1.00 82.38 87 ARG A CA 1
ATOM 685 C C . ARG A 1 87 ? -6.337 -14.709 -46.469 1.00 82.38 87 ARG A C 1
ATOM 687 O O . ARG A 1 87 ? -5.159 -15.052 -46.420 1.00 82.38 87 ARG A O 1
ATOM 694 N N . MET A 1 88 ? -6.884 -13.857 -45.611 1.00 80.88 88 MET A N 1
ATOM 695 C CA . MET A 1 88 ? -6.194 -13.421 -44.400 1.00 80.88 88 MET A CA 1
ATOM 696 C C . MET A 1 88 ? -6.216 -14.576 -43.382 1.00 80.88 88 MET A C 1
ATOM 698 O O . MET A 1 88 ? -7.298 -15.097 -43.099 1.00 80.88 88 MET A O 1
ATOM 702 N N . PRO A 1 89 ? -5.069 -15.065 -42.881 1.00 77.88 89 PRO A N 1
ATOM 703 C CA . PRO A 1 89 ? -5.051 -16.000 -41.760 1.00 77.88 89 PRO A CA 1
ATOM 704 C C . PRO A 1 89 ? -5.633 -15.352 -40.495 1.00 77.88 89 PRO A C 1
ATOM 706 O O . PRO A 1 89 ? -5.521 -14.143 -40.308 1.00 77.88 89 PRO A O 1
ATOM 709 N N . ASP A 1 90 ? -6.233 -16.157 -39.616 1.00 70.12 90 ASP A N 1
ATOM 710 C CA . ASP A 1 90 ? -6.768 -15.664 -38.341 1.00 70.12 90 ASP A CA 1
ATOM 711 C C . ASP A 1 90 ? -5.623 -15.051 -37.509 1.00 70.12 90 ASP A C 1
ATOM 713 O O . ASP A 1 90 ? -4.633 -15.730 -37.242 1.00 70.12 90 ASP A O 1
ATOM 717 N N . GLY A 1 91 ? -5.739 -13.767 -37.145 1.00 67.94 91 GLY A N 1
ATOM 718 C CA . GLY A 1 91 ? -4.701 -13.026 -36.411 1.00 67.94 91 GLY A CA 1
ATOM 719 C C . GLY A 1 91 ? -3.494 -12.565 -37.244 1.00 67.94 91 GLY A C 1
ATOM 720 O O . GLY A 1 91 ? -2.532 -12.075 -36.665 1.00 67.94 91 GLY A O 1
ATOM 721 N N . GLY A 1 92 ? -3.521 -12.727 -38.572 1.00 69.62 92 GLY A N 1
ATOM 722 C CA . GLY A 1 92 ? -2.460 -12.260 -39.470 1.00 69.62 92 GLY A CA 1
ATOM 723 C C . GLY A 1 92 ? -2.717 -10.867 -40.054 1.00 69.62 92 GLY A C 1
ATOM 724 O O . GLY A 1 92 ? -3.866 -10.463 -40.229 1.00 69.62 92 GLY A O 1
ATOM 725 N N . ASP A 1 93 ? -1.634 -10.180 -40.427 1.00 76.50 93 ASP A N 1
ATOM 726 C CA . ASP A 1 93 ? -1.670 -8.848 -41.057 1.00 76.50 93 ASP A CA 1
ATOM 727 C C . ASP A 1 93 ? -1.549 -8.895 -42.595 1.00 76.50 93 ASP A C 1
ATOM 729 O O . ASP A 1 93 ? -1.727 -7.881 -43.276 1.00 76.50 93 ASP A O 1
ATOM 733 N N . GLU A 1 94 ? -1.273 -10.073 -43.168 1.00 82.38 94 GLU A N 1
ATOM 734 C CA . GLU A 1 94 ? -1.076 -10.264 -44.607 1.00 82.38 94 GLU A CA 1
ATOM 735 C C . GLU A 1 94 ? -1.877 -11.436 -45.184 1.00 82.38 94 GLU A C 1
ATOM 737 O O . GLU A 1 94 ? -1.970 -12.521 -44.605 1.00 82.38 94 GLU A O 1
ATOM 742 N N . TYR A 1 95 ? -2.413 -11.239 -46.392 1.00 83.56 95 TYR A N 1
ATOM 743 C CA . TYR A 1 95 ? -3.094 -12.296 -47.131 1.00 83.56 95 TYR A CA 1
ATOM 744 C C . TYR A 1 95 ? -2.108 -13.385 -47.565 1.00 83.56 95 TYR A C 1
ATOM 746 O O . TYR A 1 95 ? -1.066 -13.113 -48.163 1.00 83.56 95 TYR A O 1
ATOM 754 N N . ARG A 1 96 ? -2.483 -14.643 -47.333 1.00 89.44 96 ARG A N 1
ATOM 755 C CA . ARG A 1 96 ? -1.702 -15.828 -47.696 1.00 89.44 96 ARG A CA 1
ATOM 756 C C . ARG A 1 96 ? -2.554 -16.797 -48.503 1.00 89.44 96 ARG A C 1
ATOM 758 O O . ARG A 1 96 ? -3.774 -16.866 -48.351 1.00 89.44 96 ARG A O 1
ATOM 765 N N . TRP A 1 97 ? -1.917 -17.599 -49.348 1.00 90.50 97 TRP A N 1
ATOM 766 C CA . TRP A 1 97 ? -2.554 -18.819 -49.837 1.00 90.50 97 TRP A CA 1
ATOM 767 C C . TRP A 1 97 ? -2.579 -19.829 -48.696 1.00 90.50 97 TRP A C 1
ATOM 769 O O . TRP A 1 97 ? -1.559 -20.048 -48.057 1.00 90.50 97 TRP A O 1
ATOM 779 N N . VAL A 1 98 ? -3.729 -20.441 -48.435 1.00 90.56 98 VAL A N 1
ATOM 780 C CA . VAL A 1 98 ? -3.923 -21.362 -47.313 1.00 90.56 98 VAL A CA 1
ATOM 781 C C . VAL A 1 98 ? -4.566 -22.644 -47.807 1.00 90.56 98 VAL A C 1
ATOM 783 O O . VAL A 1 98 ? -5.564 -22.603 -48.525 1.00 90.56 98 VAL A O 1
ATOM 786 N N . SER A 1 99 ? -4.014 -23.785 -47.409 1.00 90.25 99 SER A N 1
ATOM 787 C CA . SER A 1 99 ? -4.555 -25.109 -47.710 1.00 90.25 99 SER A CA 1
ATOM 788 C C . SER A 1 99 ? -4.679 -25.905 -46.425 1.00 90.25 99 SER A C 1
ATOM 790 O O . SER A 1 99 ? -3.713 -26.026 -45.677 1.00 90.25 99 SER A O 1
ATOM 792 N N . GLY A 1 100 ? -5.850 -26.480 -46.186 1.00 88.12 100 GLY A N 1
ATOM 793 C CA . GLY A 1 100 ? -6.136 -27.230 -44.973 1.00 88.12 100 GLY A CA 1
ATOM 794 C C . GLY A 1 100 ? -7.531 -27.836 -45.015 1.00 88.12 100 GLY A C 1
ATOM 795 O O . GLY A 1 100 ? -8.303 -27.595 -45.944 1.00 88.12 100 GLY A O 1
ATOM 796 N N . GLN A 1 101 ? -7.846 -28.662 -44.023 1.00 85.25 101 GLN A N 1
ATOM 797 C CA . GLN A 1 101 ? -9.140 -29.329 -43.921 1.00 85.25 101 GLN A CA 1
ATOM 798 C C . GLN A 1 101 ? -9.849 -28.914 -42.636 1.00 85.25 101 GLN A C 1
ATOM 800 O O . GLN A 1 101 ? -9.221 -28.732 -41.592 1.00 85.25 101 GLN A O 1
ATOM 805 N N . THR A 1 102 ? -11.174 -28.805 -42.711 1.00 82.25 102 THR A N 1
ATOM 806 C CA . THR A 1 102 ? -12.040 -28.646 -41.542 1.00 82.25 102 THR A CA 1
ATOM 807 C C . THR A 1 102 ? -13.029 -29.802 -41.436 1.00 82.25 102 THR A C 1
ATOM 809 O O . THR A 1 102 ? -13.413 -30.431 -42.430 1.00 82.25 102 THR A O 1
ATOM 812 N N . LYS A 1 103 ? -13.451 -30.095 -40.208 1.00 81.75 103 LYS A N 1
ATOM 813 C CA . LYS A 1 103 ? -14.469 -31.093 -39.878 1.00 81.75 103 LYS A CA 1
ATOM 814 C C . LYS A 1 103 ? -15.518 -30.452 -38.977 1.00 81.75 103 LYS A C 1
ATOM 816 O O . LYS A 1 103 ? -15.178 -29.778 -38.011 1.00 81.75 103 LYS A O 1
ATOM 821 N N . GLN A 1 104 ? -16.790 -30.686 -39.284 1.00 76.94 104 GLN A N 1
ATOM 822 C CA . GLN A 1 104 ? -17.886 -30.201 -38.453 1.00 76.94 104 GLN A CA 1
ATOM 823 C C . GLN A 1 104 ? -17.999 -31.025 -37.160 1.00 76.94 104 GLN A C 1
ATOM 825 O O . GLN A 1 104 ? -18.070 -32.258 -37.216 1.00 76.94 104 GLN A O 1
ATOM 830 N N . VAL A 1 105 ? -18.056 -30.347 -36.015 1.00 73.88 105 VAL A N 1
ATOM 831 C CA . VAL A 1 105 ? -18.316 -30.913 -34.684 1.00 73.88 105 VAL A CA 1
ATOM 832 C C . VAL A 1 105 ? -19.399 -30.052 -34.027 1.00 73.88 105 VAL A C 1
ATOM 834 O O . VAL A 1 105 ? -19.166 -28.899 -33.678 1.00 73.88 105 VAL A O 1
ATOM 837 N N . GLY A 1 106 ? -20.624 -30.580 -33.924 1.00 79.38 106 GLY A N 1
ATOM 838 C CA . GLY A 1 106 ? -21.791 -29.772 -33.546 1.00 79.38 106 GLY A CA 1
ATOM 839 C C . GLY A 1 106 ? -22.053 -28.645 -34.557 1.00 79.38 106 GLY A C 1
ATOM 840 O O . GLY A 1 106 ? -22.140 -28.899 -35.762 1.00 79.38 106 GLY A O 1
ATOM 841 N N . ASP A 1 107 ? -22.150 -27.409 -34.065 1.00 72.31 107 ASP A N 1
ATOM 842 C CA . ASP A 1 107 ? -22.298 -26.199 -34.890 1.00 72.31 107 ASP A CA 1
ATOM 843 C C . ASP A 1 107 ? -20.948 -25.543 -35.263 1.00 72.31 107 ASP A C 1
ATOM 845 O O . ASP A 1 107 ? -20.926 -24.576 -36.025 1.00 72.31 107 ASP A O 1
ATOM 849 N N . ALA A 1 108 ? -19.820 -26.078 -34.775 1.00 67.31 108 ALA A N 1
ATOM 850 C CA . ALA A 1 108 ? -18.475 -25.551 -35.012 1.00 67.31 108 ALA A CA 1
ATOM 851 C C . ALA A 1 108 ? -17.718 -26.318 -36.115 1.00 67.31 108 ALA A C 1
ATOM 853 O O . ALA A 1 108 ? -17.991 -27.488 -36.400 1.00 67.31 108 ALA A O 1
ATOM 854 N N . TRP A 1 109 ? -16.735 -25.656 -36.735 1.00 77.94 109 TRP A N 1
ATOM 855 C CA . TRP A 1 109 ? -15.849 -26.230 -37.756 1.00 77.94 109 TRP A CA 1
ATOM 856 C C . TRP A 1 109 ? -14.412 -26.258 -37.245 1.00 77.94 109 TRP A C 1
ATOM 858 O O . TRP A 1 109 ? -13.748 -25.229 -37.203 1.00 77.94 109 TRP A O 1
ATOM 868 N N . HIS A 1 110 ? -13.933 -27.442 -36.875 1.00 83.75 110 HIS A N 1
ATOM 869 C CA . HIS A 1 110 ? -12.603 -27.626 -36.300 1.00 83.75 110 HIS A CA 1
ATOM 870 C C . HIS A 1 110 ? -11.585 -27.863 -37.418 1.00 83.75 110 HIS A C 1
ATOM 872 O O . HIS A 1 110 ? -11.861 -28.620 -38.358 1.00 83.75 110 HIS A O 1
ATOM 878 N N . ARG A 1 111 ? -10.410 -27.230 -37.329 1.00 88.75 111 ARG A N 1
ATOM 879 C CA . ARG A 1 111 ? -9.266 -27.521 -38.205 1.00 88.75 111 ARG A CA 1
ATOM 880 C C . ARG A 1 111 ? -8.760 -28.940 -37.927 1.00 88.75 111 ARG A C 1
ATOM 882 O O . ARG A 1 111 ? -8.722 -29.371 -36.780 1.00 88.75 111 ARG A O 1
ATOM 889 N N . ILE A 1 112 ? -8.405 -29.675 -38.979 1.00 89.38 112 ILE A N 1
ATOM 890 C CA . ILE A 1 112 ? -7.830 -31.022 -38.877 1.00 89.38 112 ILE A CA 1
ATOM 891 C C . ILE A 1 112 ? -6.689 -31.216 -39.879 1.00 89.38 112 ILE A C 1
ATOM 893 O O . ILE A 1 112 ? -6.723 -30.685 -40.993 1.00 89.38 112 ILE A O 1
ATOM 897 N N . GLY A 1 113 ? -5.712 -32.041 -39.503 1.00 90.56 113 GLY A N 1
ATOM 898 C CA . GLY A 1 113 ? -4.561 -32.367 -40.340 1.00 90.56 113 GLY A CA 1
ATOM 899 C C . GLY A 1 113 ? -3.608 -31.185 -40.518 1.00 90.56 113 GLY A C 1
ATOM 900 O O . GLY A 1 113 ? -3.669 -30.205 -39.785 1.00 90.56 113 GLY A O 1
ATOM 901 N N . THR A 1 114 ? -2.700 -31.280 -41.489 1.00 94.12 114 THR A N 1
ATOM 902 C CA . THR A 1 114 ? -1.701 -30.228 -41.725 1.00 94.12 114 THR A CA 1
ATOM 903 C C . THR A 1 114 ? -2.273 -29.088 -42.557 1.00 94.12 114 THR A C 1
ATOM 905 O O . THR A 1 114 ? -2.617 -29.273 -43.728 1.00 94.12 114 THR A O 1
ATOM 908 N N . TRP A 1 115 ? -2.304 -27.907 -41.957 1.00 93.44 115 TRP A N 1
ATOM 909 C CA . TRP A 1 115 ? -2.534 -26.630 -42.608 1.00 93.44 115 TRP A CA 1
ATOM 910 C C . TRP A 1 115 ? -1.220 -26.070 -43.130 1.00 93.44 115 TRP A C 1
ATOM 912 O O . TRP A 1 115 ? -0.172 -26.227 -42.510 1.00 93.44 115 TRP A O 1
ATOM 922 N N . ARG A 1 116 ? -1.265 -25.460 -44.310 1.00 95.06 116 ARG A N 1
ATOM 923 C CA . ARG A 1 116 ? -0.099 -24.903 -44.993 1.00 95.06 116 ARG A CA 1
ATOM 924 C C . ARG A 1 116 ? -0.403 -23.510 -45.501 1.00 95.06 116 ARG A C 1
ATOM 926 O O . ARG A 1 116 ? -1.506 -23.274 -46.000 1.00 95.06 116 ARG A O 1
ATOM 933 N N . TYR A 1 117 ? 0.594 -22.640 -45.417 1.00 93.44 117 TYR A N 1
ATOM 934 C CA . TYR A 1 117 ? 0.484 -21.229 -45.761 1.00 93.44 117 TYR A CA 1
ATOM 935 C C . TYR A 1 117 ? 1.586 -20.846 -46.744 1.00 93.44 117 TYR A C 1
ATOM 937 O O . TYR A 1 117 ? 2.744 -21.209 -46.537 1.00 93.44 117 TYR A O 1
ATOM 945 N N . TRP A 1 118 ? 1.238 -20.099 -47.791 1.00 93.81 118 TRP A N 1
ATOM 946 C CA . TRP A 1 118 ? 2.191 -19.566 -48.761 1.00 93.81 118 TRP A CA 1
ATOM 947 C C . TRP A 1 118 ? 2.021 -18.059 -48.957 1.00 93.81 118 TRP A C 1
ATOM 949 O O . TRP A 1 118 ? 0.902 -17.543 -48.884 1.00 93.81 118 TRP A O 1
ATOM 959 N N . THR A 1 119 ? 3.115 -17.369 -49.275 1.00 89.94 119 THR A N 1
ATOM 960 C CA . THR A 1 119 ? 3.106 -15.963 -49.709 1.00 89.94 119 THR A CA 1
ATOM 961 C C . THR A 1 119 ? 2.296 -15.767 -50.992 1.00 89.94 119 THR A C 1
ATOM 963 O O . THR A 1 119 ? 1.975 -16.721 -51.708 1.00 89.94 119 THR A O 1
ATOM 966 N N . ASP A 1 120 ? 1.997 -14.514 -51.328 1.00 85.88 120 ASP A N 1
ATOM 967 C CA . ASP A 1 120 ? 1.337 -14.118 -52.577 1.00 85.88 120 ASP A CA 1
ATOM 968 C C . ASP A 1 120 ? 2.124 -14.495 -53.847 1.00 85.88 120 ASP A C 1
ATOM 970 O O . ASP A 1 120 ? 1.516 -14.646 -54.906 1.00 85.88 120 ASP A O 1
ATOM 974 N N . ILE A 1 121 ? 3.438 -14.723 -53.737 1.00 87.62 121 ILE A N 1
ATOM 975 C CA . ILE A 1 121 ? 4.319 -15.235 -54.800 1.00 87.62 121 ILE A CA 1
ATOM 976 C C . ILE A 1 121 ? 4.533 -16.760 -54.756 1.00 87.62 121 ILE A C 1
ATOM 978 O O . ILE A 1 121 ? 5.173 -17.316 -55.651 1.00 87.62 121 ILE A O 1
ATOM 982 N N . GLY A 1 122 ? 3.952 -17.462 -53.776 1.00 89.50 122 GLY A N 1
ATOM 983 C CA . GLY A 1 122 ? 3.899 -18.927 -53.715 1.00 89.50 122 GLY A CA 1
ATOM 984 C C . GLY A 1 122 ? 5.018 -19.624 -52.942 1.00 89.50 122 GLY A C 1
ATOM 985 O O . GLY A 1 122 ? 5.217 -20.826 -53.134 1.00 89.50 122 GLY A O 1
ATOM 986 N N . VAL A 1 123 ? 5.733 -18.908 -52.074 1.00 91.81 123 VAL A N 1
ATOM 987 C CA . VAL A 1 123 ? 6.734 -19.477 -51.153 1.00 91.81 123 VAL A CA 1
ATOM 988 C C . VAL A 1 123 ? 6.015 -20.062 -49.937 1.00 91.81 123 VAL A C 1
ATOM 990 O O . VAL A 1 123 ? 5.140 -19.399 -49.398 1.00 91.81 123 VAL A O 1
ATOM 993 N N . LEU A 1 124 ? 6.327 -21.300 -49.528 1.00 94.12 124 LEU A N 1
ATOM 994 C CA . LEU A 1 124 ? 5.753 -21.913 -48.317 1.00 94.12 124 LEU A CA 1
ATOM 995 C C . LEU A 1 124 ? 6.369 -21.240 -47.088 1.00 94.12 124 LEU A C 1
ATOM 997 O O . LEU A 1 124 ? 7.588 -21.235 -46.976 1.00 94.12 124 LEU A O 1
ATOM 1001 N N . VAL A 1 125 ? 5.533 -20.725 -46.187 1.00 93.81 125 VAL A N 1
ATOM 1002 C CA . VAL A 1 125 ? 5.973 -19.953 -45.010 1.00 93.81 125 VAL A CA 1
ATOM 1003 C C . VAL A 1 125 ? 5.628 -20.620 -43.692 1.00 93.81 125 VAL A C 1
ATOM 1005 O O . VAL A 1 125 ? 6.272 -20.360 -42.682 1.00 93.81 125 VAL A O 1
ATOM 1008 N N . ARG A 1 126 ? 4.628 -21.510 -43.676 1.00 94.44 126 ARG A N 1
ATOM 1009 C CA . ARG A 1 126 ? 4.202 -22.157 -42.433 1.00 94.44 126 ARG A CA 1
ATOM 1010 C C . ARG A 1 126 ? 3.498 -23.488 -42.667 1.00 94.44 126 ARG A C 1
ATOM 1012 O O . ARG A 1 126 ? 2.711 -23.621 -43.610 1.00 94.44 126 ARG A O 1
ATOM 1019 N N . GLU A 1 127 ? 3.753 -24.458 -41.795 1.00 96.69 127 GLU A N 1
ATOM 1020 C CA . GLU A 1 127 ? 3.001 -25.710 -41.679 1.00 96.69 127 GLU A CA 1
ATOM 1021 C C . GLU A 1 127 ? 2.521 -25.903 -40.235 1.00 96.69 127 GLU A C 1
ATOM 1023 O O . GLU A 1 127 ? 3.325 -25.868 -39.311 1.00 96.69 127 GLU A O 1
ATOM 1028 N N . GLU A 1 128 ? 1.228 -26.164 -40.044 1.00 95.75 128 GLU A N 1
ATOM 1029 C CA . GLU A 1 128 ? 0.608 -26.355 -38.727 1.00 95.75 128 GLU A CA 1
ATOM 1030 C C . GLU A 1 128 ? -0.218 -27.644 -38.705 1.00 95.75 128 GLU A C 1
ATOM 1032 O O . GLU A 1 128 ? -1.224 -27.747 -39.415 1.00 95.75 128 GLU A O 1
ATOM 1037 N N . PRO A 1 129 ? 0.170 -28.662 -37.931 1.00 95.38 129 PRO A N 1
ATOM 1038 C CA . PRO A 1 129 ? -0.665 -29.834 -37.730 1.00 95.38 129 PRO A CA 1
ATOM 1039 C C . PRO A 1 129 ? -1.756 -29.548 -36.689 1.00 95.38 129 PRO A C 1
ATOM 1041 O O . PRO A 1 129 ? -1.472 -29.023 -35.619 1.00 95.38 129 PRO A O 1
ATOM 1044 N N . TYR A 1 130 ? -2.998 -29.912 -37.007 1.00 92.50 130 TYR A N 1
ATOM 1045 C CA . TYR A 1 130 ? -4.151 -29.785 -36.116 1.00 92.50 130 TYR A CA 1
ATOM 1046 C C . TYR A 1 130 ? -4.782 -31.142 -35.787 1.00 92.50 130 TYR A C 1
ATOM 1048 O O . TYR A 1 130 ? -5.016 -31.961 -36.689 1.00 92.50 130 TYR A O 1
ATOM 1056 N N . GLU A 1 131 ? -5.158 -31.324 -34.522 1.00 90.12 131 GLU A N 1
ATOM 1057 C CA . GLU A 1 131 ? -5.980 -32.427 -34.020 1.00 90.12 131 GLU A CA 1
ATOM 1058 C C . GLU A 1 131 ? -7.156 -31.861 -33.210 1.00 90.12 131 GLU A C 1
ATOM 1060 O O . GLU A 1 131 ? -6.982 -31.020 -32.339 1.00 90.12 131 GLU A O 1
ATOM 1065 N N . ASP A 1 132 ? -8.380 -32.262 -33.574 1.00 85.50 132 ASP A N 1
ATOM 1066 C CA . ASP A 1 132 ? -9.640 -31.814 -32.957 1.00 85.50 132 ASP A CA 1
ATOM 1067 C C . ASP A 1 132 ? -9.814 -30.292 -32.764 1.00 85.50 132 ASP A C 1
ATOM 1069 O O . ASP A 1 132 ? -10.594 -29.849 -31.925 1.00 85.50 132 ASP A O 1
ATOM 1073 N N . GLY A 1 133 ? -9.211 -29.485 -33.639 1.00 86.25 133 GLY A N 1
ATOM 1074 C CA . GLY A 1 133 ? -9.334 -28.023 -33.645 1.00 86.25 133 GLY A CA 1
ATOM 1075 C C . GLY A 1 133 ? -8.138 -27.293 -33.044 1.00 86.25 133 GLY A C 1
ATOM 1076 O O . GLY A 1 133 ? -7.962 -26.120 -33.359 1.00 86.25 133 GLY A O 1
ATOM 1077 N N . GLU A 1 134 ? -7.283 -28.000 -32.307 1.00 90.62 134 GLU A N 1
ATOM 1078 C CA . GLU A 1 134 ? -6.095 -27.454 -31.649 1.00 90.62 134 GLU A CA 1
ATOM 1079 C C . GLU A 1 134 ? -4.815 -27.823 -32.400 1.00 90.62 134 GLU A C 1
ATOM 1081 O O . GLU A 1 134 ? -4.748 -28.852 -33.081 1.00 90.62 134 GLU A O 1
ATOM 1086 N N . VAL A 1 135 ? -3.783 -26.983 -32.295 1.00 91.25 135 VAL A N 1
ATOM 1087 C CA . VAL A 1 135 ? -2.466 -27.282 -32.874 1.00 91.25 135 VAL A CA 1
ATOM 1088 C C . VAL A 1 135 ? -1.857 -28.464 -32.113 1.00 91.25 135 VAL A C 1
ATOM 1090 O O . VAL A 1 135 ? -1.743 -28.438 -30.889 1.00 91.25 135 VAL A O 1
ATOM 1093 N N . HIS A 1 136 ? -1.479 -29.524 -32.827 1.00 93.25 136 HIS A N 1
ATOM 1094 C CA . HIS A 1 136 ? -0.948 -30.750 -32.234 1.00 93.25 136 HIS A CA 1
ATOM 1095 C C . HIS A 1 136 ? 0.101 -31.384 -33.157 1.00 93.25 136 HIS A C 1
ATOM 1097 O O . HIS A 1 136 ? -0.211 -31.868 -34.248 1.00 93.25 136 HIS A O 1
ATOM 1103 N N . GLY A 1 137 ? 1.361 -31.394 -32.721 1.00 92.12 137 GLY A N 1
ATOM 1104 C CA . GLY A 1 137 ? 2.517 -31.877 -33.476 1.00 92.12 137 GLY A CA 1
ATOM 1105 C C . GLY A 1 137 ? 3.575 -30.796 -33.706 1.00 92.12 137 GLY A C 1
ATOM 1106 O O . GLY A 1 137 ? 3.673 -29.837 -32.954 1.00 92.12 137 GLY A O 1
ATOM 1107 N N . VAL A 1 138 ? 4.406 -30.974 -34.738 1.00 93.50 138 VAL A N 1
ATOM 1108 C CA . VAL A 1 138 ? 5.494 -30.034 -35.060 1.00 93.50 138 VAL A CA 1
ATOM 1109 C C . VAL A 1 138 ? 5.009 -28.971 -36.045 1.00 93.50 138 VAL A C 1
ATOM 1111 O O . VAL A 1 138 ? 4.757 -29.293 -37.212 1.00 93.50 138 VAL A O 1
ATOM 1114 N N . VAL A 1 139 ? 4.905 -27.729 -35.576 1.00 93.88 139 VAL A N 1
ATOM 1115 C CA . VAL A 1 139 ? 4.740 -26.522 -36.393 1.00 93.88 139 VAL A CA 1
ATOM 1116 C C . VAL A 1 139 ? 6.084 -26.166 -37.017 1.00 93.88 139 VAL A C 1
ATOM 1118 O O . VAL A 1 139 ? 7.128 -26.295 -36.380 1.00 93.88 139 VAL A O 1
ATOM 1121 N N . ARG A 1 140 ? 6.071 -25.753 -38.283 1.00 94.88 140 ARG A N 1
ATOM 1122 C CA . ARG A 1 140 ? 7.271 -25.326 -39.013 1.00 94.88 140 ARG A CA 1
ATOM 1123 C C . ARG A 1 140 ? 7.070 -23.933 -39.568 1.00 94.88 140 ARG A C 1
ATOM 1125 O O . ARG A 1 140 ? 6.105 -23.724 -40.303 1.00 94.88 140 ARG A O 1
ATOM 1132 N N . ASN A 1 141 ? 7.999 -23.033 -39.275 1.00 91.06 141 ASN A N 1
ATOM 1133 C CA . ASN A 1 141 ? 8.034 -21.679 -39.818 1.00 91.06 141 ASN A CA 1
ATOM 1134 C C . ASN A 1 141 ? 9.193 -21.561 -40.816 1.00 91.06 141 ASN A C 1
ATOM 1136 O O . ASN A 1 141 ? 10.302 -22.034 -40.559 1.00 91.06 141 ASN A O 1
ATOM 1140 N N . TYR A 1 142 ? 8.939 -20.940 -41.962 1.00 92.50 142 TYR A N 1
ATOM 1141 C CA . TYR A 1 142 ? 9.897 -20.782 -43.052 1.00 92.50 142 TYR A CA 1
ATOM 1142 C C . TYR A 1 142 ? 10.030 -19.306 -43.430 1.00 92.50 142 TYR A C 1
ATOM 1144 O O . TYR A 1 142 ? 9.108 -18.522 -43.238 1.00 92.50 142 TYR A O 1
ATOM 1152 N N . SER A 1 143 ? 11.177 -18.948 -43.997 1.00 89.06 143 SER A N 1
ATOM 1153 C CA . SER A 1 143 ? 11.474 -17.619 -44.521 1.00 89.06 143 SER A CA 1
ATOM 1154 C C . SER A 1 143 ? 10.531 -17.245 -45.663 1.00 89.06 143 SER A C 1
ATOM 1156 O O . SER A 1 143 ? 10.383 -18.002 -46.627 1.00 89.06 143 SER A O 1
ATOM 1158 N N . ASP A 1 144 ? 9.950 -16.050 -45.586 1.00 87.38 144 ASP A N 1
ATOM 1159 C CA . ASP A 1 144 ? 9.096 -15.479 -46.633 1.00 87.38 144 ASP A CA 1
ATOM 1160 C C . ASP A 1 144 ? 9.845 -15.267 -47.960 1.00 87.38 144 ASP A C 1
ATOM 1162 O O . ASP A 1 144 ? 9.239 -15.355 -49.034 1.00 87.38 144 ASP A O 1
ATOM 1166 N N . ASP A 1 145 ? 11.159 -15.029 -47.895 1.00 86.44 145 ASP A N 1
ATOM 1167 C CA . ASP A 1 145 ? 11.987 -14.696 -49.057 1.00 86.44 145 ASP A CA 1
ATOM 1168 C C . ASP A 1 145 ? 12.280 -15.916 -49.941 1.00 86.44 145 ASP A C 1
ATOM 1170 O O . ASP A 1 145 ? 12.278 -15.825 -51.173 1.00 86.44 145 ASP A O 1
ATOM 1174 N N . ASP A 1 146 ? 12.571 -17.063 -49.323 1.00 88.25 146 ASP A N 1
ATOM 1175 C CA . ASP A 1 146 ? 13.122 -18.225 -50.027 1.00 88.25 146 ASP A CA 1
ATOM 1176 C C . ASP A 1 146 ? 12.579 -19.589 -49.571 1.00 88.25 146 ASP A C 1
ATOM 1178 O O . ASP A 1 146 ? 12.885 -20.608 -50.198 1.00 88.25 146 ASP A O 1
ATOM 1182 N N . GLY A 1 147 ? 11.736 -19.630 -48.536 1.00 88.06 147 GLY A N 1
ATOM 1183 C CA . GLY A 1 147 ? 11.154 -20.859 -48.000 1.00 88.06 147 GLY A CA 1
ATOM 1184 C C . GLY A 1 147 ? 12.142 -21.713 -47.205 1.00 88.06 147 GLY A C 1
ATOM 1185 O O . GLY A 1 147 ? 11.900 -22.907 -47.015 1.00 88.06 147 GLY A O 1
ATOM 1186 N N . THR A 1 148 ? 13.267 -21.147 -46.759 1.00 90.25 148 THR A N 1
ATOM 1187 C CA . THR A 1 148 ? 14.202 -21.830 -45.855 1.00 90.25 148 THR A CA 1
ATOM 1188 C C . THR A 1 148 ? 13.562 -22.013 -44.478 1.00 90.25 148 THR A C 1
ATOM 1190 O O . THR A 1 148 ? 12.978 -21.078 -43.946 1.00 90.25 148 THR A O 1
ATOM 1193 N N . LEU A 1 149 ? 13.661 -23.211 -43.890 1.00 90.44 149 LEU A N 1
ATOM 1194 C CA . LEU A 1 149 ? 13.140 -23.495 -42.546 1.00 90.44 149 LEU A CA 1
ATOM 1195 C C . LEU A 1 149 ? 13.871 -22.634 -41.505 1.00 90.44 149 LEU A C 1
ATOM 1197 O O . LEU A 1 149 ? 15.095 -22.716 -41.406 1.00 90.44 149 LEU A O 1
ATOM 1201 N N . LEU A 1 150 ? 13.119 -21.835 -40.750 1.00 83.25 150 LEU A N 1
ATOM 1202 C CA . LEU A 1 150 ? 13.631 -20.962 -39.693 1.00 83.25 150 LEU A CA 1
ATOM 1203 C C . LEU A 1 150 ? 13.527 -21.632 -38.324 1.00 83.25 150 LEU A C 1
ATOM 1205 O O . LEU A 1 150 ? 14.491 -21.632 -37.566 1.00 83.25 150 LEU A O 1
ATOM 1209 N N . GLU A 1 151 ? 12.372 -22.229 -38.032 1.00 85.69 151 GLU A N 1
ATOM 1210 C CA . GLU A 1 151 ? 12.056 -22.748 -36.703 1.00 85.69 151 GLU A CA 1
ATOM 1211 C C . GLU A 1 151 ? 11.122 -23.962 -36.788 1.00 85.69 151 GLU A C 1
ATOM 1213 O O . GLU A 1 151 ? 10.255 -24.044 -37.667 1.00 85.69 151 GLU A O 1
ATOM 1218 N N . GLU A 1 152 ? 11.305 -24.907 -35.864 1.00 91.38 152 GLU A N 1
ATOM 1219 C CA . GLU A 1 152 ? 10.356 -25.984 -35.586 1.00 91.38 152 GLU A CA 1
ATOM 1220 C C . GLU A 1 152 ? 9.906 -25.888 -34.126 1.00 91.38 152 GLU A C 1
ATOM 1222 O O . GLU A 1 152 ? 10.735 -25.816 -33.222 1.00 91.38 152 GLU A O 1
ATOM 1227 N N . GLU A 1 153 ? 8.599 -25.949 -33.896 1.00 87.12 153 GLU A N 1
ATOM 1228 C CA . GLU A 1 153 ? 7.994 -25.837 -32.568 1.00 87.12 153 GLU A CA 1
ATOM 1229 C C . GLU A 1 153 ? 7.083 -27.035 -32.327 1.00 87.12 153 GLU A C 1
ATOM 1231 O O . GLU A 1 153 ? 6.323 -27.436 -33.211 1.00 87.12 153 GLU A O 1
ATOM 1236 N N . ARG A 1 154 ? 7.141 -27.636 -31.138 1.00 89.00 154 ARG A N 1
ATOM 1237 C CA . ARG A 1 154 ? 6.283 -28.771 -30.792 1.00 89.00 154 ARG A CA 1
ATOM 1238 C C . ARG A 1 154 ? 5.084 -28.279 -29.996 1.00 89.00 154 ARG A C 1
ATOM 1240 O O . ARG A 1 154 ? 5.254 -27.539 -29.042 1.00 89.00 154 ARG A O 1
ATOM 1247 N N . TYR A 1 155 ? 3.897 -28.742 -30.359 1.00 88.69 155 TYR A N 1
ATOM 1248 C CA . TYR A 1 155 ? 2.647 -28.438 -29.674 1.00 88.69 155 TYR A CA 1
ATOM 1249 C C . TYR A 1 155 ? 1.918 -29.720 -29.280 1.00 88.69 155 TYR A C 1
ATOM 1251 O O . TYR A 1 155 ? 1.905 -30.691 -30.044 1.00 88.69 155 TYR A O 1
ATOM 1259 N N . GLU A 1 156 ? 1.268 -29.706 -28.122 1.00 86.88 156 GLU A N 1
ATOM 1260 C CA . GLU A 1 156 ? 0.307 -30.721 -27.693 1.00 86.88 156 GLU A CA 1
ATOM 1261 C C . GLU A 1 156 ? -0.963 -30.026 -27.201 1.00 86.88 156 GLU A C 1
ATOM 1263 O O . GLU A 1 156 ? -0.928 -29.251 -26.256 1.00 86.88 156 GLU A O 1
ATOM 1268 N N . ASN A 1 157 ? -2.091 -30.302 -27.863 1.00 85.69 157 ASN A N 1
ATOM 1269 C CA . ASN A 1 157 ? -3.419 -29.768 -27.517 1.00 85.69 157 ASN A CA 1
ATOM 1270 C C . ASN A 1 157 ? -3.476 -28.231 -27.435 1.00 85.69 157 ASN A C 1
ATOM 1272 O O . ASN A 1 157 ? -4.148 -27.682 -26.571 1.00 85.69 157 ASN A O 1
ATOM 1276 N N . GLY A 1 158 ? -2.777 -27.548 -28.343 1.00 84.31 158 GLY A N 1
ATOM 1277 C CA . GLY A 1 158 ? -2.723 -26.086 -28.398 1.00 84.31 158 GLY A CA 1
ATOM 1278 C C . GLY A 1 158 ? -1.590 -25.467 -27.576 1.00 84.31 158 GLY A C 1
ATOM 1279 O O . GLY A 1 158 ? -1.254 -24.310 -27.809 1.00 84.31 158 GLY A O 1
ATOM 1280 N N . GLU A 1 159 ? -0.931 -26.231 -26.701 1.00 80.12 159 GLU A N 1
ATOM 1281 C CA . GLU A 1 159 ? 0.141 -25.730 -25.834 1.00 80.12 159 GLU A CA 1
ATOM 1282 C C . GLU A 1 159 ? 1.527 -26.071 -26.386 1.00 80.12 159 GLU A C 1
ATOM 1284 O O . GLU A 1 159 ? 1.807 -27.220 -26.753 1.00 80.12 159 GLU A O 1
ATOM 1289 N N . ARG A 1 160 ? 2.408 -25.065 -26.435 1.00 82.62 160 ARG A N 1
ATOM 1290 C CA . ARG A 1 160 ? 3.800 -25.212 -26.876 1.00 82.62 160 ARG A CA 1
ATOM 1291 C C . ARG A 1 160 ? 4.573 -26.043 -25.854 1.00 82.62 160 ARG A C 1
ATOM 1293 O O . ARG A 1 160 ? 4.491 -25.818 -24.654 1.00 82.62 160 ARG A O 1
ATOM 1300 N N . GLN A 1 161 ? 5.320 -27.021 -26.341 1.00 81.69 161 GLN A N 1
ATOM 1301 C CA . GLN A 1 161 ? 6.081 -27.966 -25.538 1.00 81.69 161 GLN A CA 1
ATOM 1302 C C . GLN A 1 161 ? 7.570 -27.671 -25.666 1.00 81.69 161 GLN A C 1
ATOM 1304 O O . GLN A 1 161 ? 8.104 -27.588 -26.775 1.00 81.69 161 GLN A O 1
ATOM 1309 N N . PHE A 1 162 ? 8.249 -27.603 -24.524 1.00 80.25 162 PHE A N 1
ATOM 1310 C CA . PHE A 1 162 ? 9.685 -27.372 -24.451 1.00 80.25 162 PHE A CA 1
ATOM 1311 C C . PHE A 1 162 ? 10.384 -28.598 -23.878 1.00 80.25 162 PHE A C 1
ATOM 1313 O O . PHE A 1 162 ? 10.191 -28.978 -22.723 1.00 80.25 162 PHE A O 1
ATOM 1320 N N . ASP A 1 163 ? 11.223 -29.231 -24.692 1.00 81.88 163 ASP A N 1
ATOM 1321 C CA . ASP A 1 163 ? 12.085 -30.297 -24.199 1.00 81.88 163 ASP A CA 1
ATOM 1322 C C . ASP A 1 163 ? 13.200 -29.686 -23.346 1.00 81.88 163 ASP A C 1
ATOM 1324 O O . ASP A 1 163 ? 13.860 -28.734 -23.765 1.00 81.88 163 ASP A O 1
ATOM 1328 N N . ARG A 1 164 ? 13.452 -30.259 -22.160 1.00 84.69 164 ARG A N 1
ATOM 1329 C CA . ARG A 1 164 ? 14.505 -29.763 -21.264 1.00 84.69 164 ARG A CA 1
ATOM 1330 C C . ARG A 1 164 ? 15.871 -29.769 -21.966 1.00 84.69 164 ARG A C 1
ATOM 1332 O O . ARG A 1 164 ? 16.373 -30.849 -22.306 1.00 84.69 164 ARG A O 1
ATOM 1339 N N . PRO A 1 165 ? 16.522 -28.606 -22.128 1.00 87.69 165 PRO A N 1
ATOM 1340 C CA . PRO A 1 165 ? 17.793 -28.516 -22.827 1.00 87.69 165 PRO A CA 1
ATOM 1341 C C . PRO A 1 165 ? 18.937 -29.216 -22.095 1.00 87.69 165 PRO A C 1
ATOM 1343 O O . PRO A 1 165 ? 18.991 -29.316 -20.866 1.00 87.69 165 PRO A O 1
ATOM 1346 N N . ARG A 1 166 ? 19.933 -29.660 -22.865 1.00 82.69 166 ARG A N 1
ATOM 1347 C CA . ARG A 1 166 ? 21.140 -30.284 -22.317 1.00 82.69 166 ARG A CA 1
ATOM 1348 C C . ARG A 1 166 ? 21.980 -29.244 -21.567 1.00 82.69 166 ARG A C 1
ATOM 1350 O O . ARG A 1 166 ? 22.603 -28.398 -22.193 1.00 82.69 166 ARG A O 1
ATOM 1357 N N . GLY A 1 167 ? 22.073 -29.383 -20.246 1.00 83.62 167 GLY A N 1
ATOM 1358 C CA . GLY A 1 167 ? 22.821 -28.464 -19.374 1.00 83.62 167 GLY A CA 1
ATOM 1359 C C . GLY A 1 167 ? 21.948 -27.780 -18.322 1.00 83.62 167 GLY A C 1
ATOM 1360 O O . GLY A 1 167 ? 22.487 -27.275 -17.339 1.00 83.62 167 GLY A O 1
ATOM 1361 N N . VAL A 1 168 ? 20.624 -27.842 -18.486 1.00 90.75 168 VAL A N 1
ATOM 1362 C CA . VAL A 1 168 ? 19.652 -27.481 -17.452 1.00 90.75 168 VAL A CA 1
ATOM 1363 C C . VAL A 1 168 ? 19.544 -28.641 -16.439 1.00 90.75 168 VAL A C 1
ATOM 1365 O O . VAL A 1 168 ? 19.448 -29.797 -16.870 1.00 90.75 168 VAL A O 1
ATOM 1368 N N . PRO A 1 169 ? 19.608 -28.383 -15.116 1.00 91.62 169 PRO A N 1
ATOM 1369 C CA . PRO A 1 169 ? 19.467 -29.408 -14.075 1.00 91.62 169 PRO A CA 1
ATOM 1370 C C . PRO A 1 169 ? 18.174 -30.231 -14.185 1.00 91.62 169 PRO A C 1
ATOM 1372 O O . PRO A 1 169 ? 17.160 -29.748 -14.680 1.00 91.62 169 PRO A O 1
ATOM 1375 N N . GLU A 1 170 ? 18.197 -31.487 -13.723 1.00 89.06 170 GLU A N 1
ATOM 1376 C CA . GLU A 1 170 ? 17.027 -32.385 -13.804 1.00 89.06 170 GLU A CA 1
ATOM 1377 C C . GLU A 1 170 ? 15.843 -31.925 -12.945 1.00 89.06 170 GLU A C 1
ATOM 1379 O O . GLU A 1 170 ? 14.699 -32.226 -13.278 1.00 89.06 170 GLU A O 1
ATOM 1384 N N . ASP A 1 171 ? 16.134 -31.208 -11.864 1.00 89.25 171 ASP A N 1
ATOM 1385 C CA . ASP A 1 171 ? 15.208 -30.619 -10.899 1.00 89.25 171 ASP A CA 1
ATOM 1386 C C . ASP A 1 171 ? 14.855 -29.155 -11.218 1.00 89.25 171 ASP A C 1
ATOM 1388 O O . ASP A 1 171 ? 14.250 -28.484 -10.388 1.00 89.25 171 ASP A O 1
ATOM 1392 N N . ALA A 1 172 ? 15.229 -28.643 -12.396 1.00 91.44 172 ALA A N 1
ATOM 1393 C CA . ALA A 1 172 ? 14.739 -27.352 -12.863 1.00 91.44 172 ALA A CA 1
ATOM 1394 C C . ALA A 1 172 ? 13.276 -27.463 -13.323 1.00 91.44 172 ALA A C 1
ATOM 1396 O O . ALA A 1 172 ? 12.904 -28.398 -14.042 1.00 91.44 172 ALA A O 1
ATOM 1397 N N . GLU A 1 173 ? 12.473 -26.480 -12.940 1.00 90.06 173 GLU A N 1
ATOM 1398 C CA . GLU A 1 173 ? 11.063 -26.343 -13.309 1.00 90.06 173 GLU A CA 1
ATOM 1399 C C . GLU A 1 173 ? 10.947 -25.398 -14.509 1.00 90.06 173 GLU A C 1
ATOM 1401 O O . GLU A 1 173 ? 11.718 -24.445 -14.610 1.00 90.06 173 GLU A O 1
ATOM 1406 N N . PHE A 1 174 ? 10.030 -25.673 -15.437 1.00 88.12 174 PHE A N 1
ATOM 1407 C CA . PHE A 1 174 ? 9.740 -24.758 -16.541 1.00 88.12 174 PHE A CA 1
ATOM 1408 C C . PHE A 1 174 ? 8.623 -23.806 -16.118 1.00 88.12 174 PHE A C 1
ATOM 1410 O O . PHE A 1 174 ? 7.583 -24.265 -15.650 1.00 88.12 174 PHE A O 1
ATOM 1417 N N . ASP A 1 175 ? 8.876 -22.513 -16.255 1.00 84.19 175 ASP A N 1
ATOM 1418 C CA . ASP A 1 175 ? 7.928 -21.423 -16.066 1.00 84.19 175 ASP A CA 1
ATOM 1419 C C . ASP A 1 175 ? 7.317 -21.096 -17.433 1.00 84.19 175 ASP A C 1
ATOM 1421 O O . ASP A 1 175 ? 8.033 -20.727 -18.368 1.00 84.19 175 ASP A O 1
ATOM 1425 N N . ASP A 1 176 ? 6.017 -21.335 -17.570 1.00 77.00 176 ASP A N 1
ATOM 1426 C CA . ASP A 1 176 ? 5.259 -21.192 -18.809 1.00 77.00 176 ASP A CA 1
ATOM 1427 C C . ASP A 1 176 ? 4.879 -19.740 -19.117 1.00 77.00 176 ASP A C 1
ATOM 1429 O 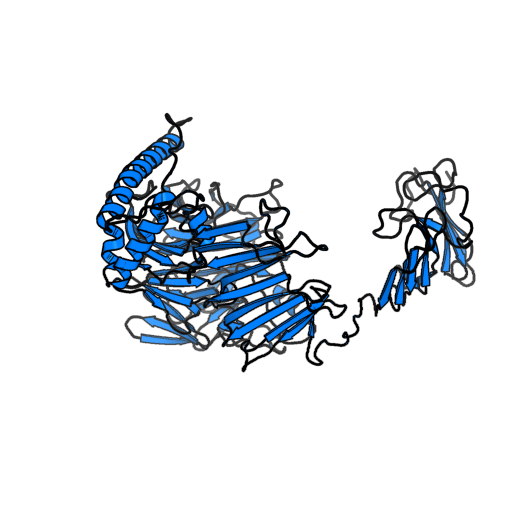O . ASP A 1 176 ? 4.738 -19.397 -20.290 1.00 77.00 176 ASP A O 1
ATOM 1433 N N . GLU A 1 177 ? 4.766 -18.881 -18.099 1.00 75.06 177 GLU A N 1
ATOM 1434 C CA . GLU A 1 177 ? 4.494 -17.450 -18.271 1.00 75.06 177 GLU A CA 1
ATOM 1435 C C . GLU A 1 177 ? 5.712 -16.730 -18.866 1.00 75.06 177 GLU A C 1
ATOM 1437 O O . GLU A 1 177 ? 5.568 -15.930 -19.794 1.00 75.06 177 GLU A O 1
ATOM 1442 N N . ASP A 1 178 ? 6.910 -17.066 -18.380 1.00 80.19 178 ASP A N 1
ATOM 1443 C CA . ASP A 1 178 ? 8.170 -16.449 -18.812 1.00 80.19 178 ASP A CA 1
ATOM 1444 C C . ASP A 1 178 ? 8.930 -17.263 -19.889 1.00 80.19 178 ASP A C 1
ATOM 1446 O O . ASP A 1 178 ? 9.959 -16.812 -20.396 1.00 80.19 178 ASP A O 1
ATOM 1450 N N . GLU A 1 179 ? 8.456 -18.463 -20.246 1.00 85.88 179 GLU A N 1
ATOM 1451 C CA . GLU A 1 179 ? 9.121 -19.439 -21.132 1.00 85.88 179 GLU A CA 1
ATOM 1452 C C . GLU A 1 179 ? 10.589 -19.756 -20.740 1.00 85.88 179 GLU A C 1
ATOM 1454 O O . GLU A 1 179 ? 11.501 -19.848 -21.579 1.00 85.88 179 GLU A O 1
ATOM 1459 N N . VAL A 1 180 ? 10.850 -19.949 -19.443 1.00 90.62 180 VAL A N 1
ATOM 1460 C CA . VAL A 1 180 ? 12.200 -20.178 -18.894 1.00 90.62 180 VAL A CA 1
ATOM 1461 C C . VAL A 1 180 ? 12.284 -21.407 -17.999 1.00 90.62 180 VAL A C 1
ATOM 1463 O O . VAL A 1 180 ? 11.340 -21.802 -17.333 1.00 90.62 180 VAL A O 1
ATOM 1466 N N . TRP A 1 181 ? 13.471 -22.001 -17.914 1.00 92.81 181 TRP A N 1
ATOM 1467 C CA . TRP A 1 181 ? 13.778 -23.003 -16.894 1.00 92.81 181 TRP A CA 1
ATOM 1468 C C . TRP A 1 181 ? 14.333 -22.322 -15.649 1.00 92.81 181 TRP A C 1
ATOM 1470 O O . TRP A 1 181 ? 15.256 -21.518 -15.768 1.00 92.81 181 TRP A O 1
ATOM 1480 N N . VAL A 1 182 ? 13.855 -22.684 -14.460 1.00 93.94 182 VAL A N 1
ATOM 1481 C CA . VAL A 1 182 ? 14.309 -22.135 -13.177 1.00 93.94 182 VAL A CA 1
ATOM 1482 C C . VAL A 1 182 ? 14.765 -23.254 -12.245 1.00 93.94 182 VAL A C 1
ATOM 1484 O O . VAL A 1 182 ? 14.060 -24.230 -12.006 1.00 93.94 182 VAL A O 1
ATOM 1487 N N . HIS A 1 183 ? 15.957 -23.101 -11.677 1.00 94.69 183 HIS A N 1
ATOM 1488 C CA . HIS A 1 183 ? 16.512 -23.984 -10.650 1.00 94.69 183 HIS A CA 1
ATOM 1489 C C . HIS A 1 183 ? 16.796 -23.184 -9.383 1.00 94.69 183 HIS A C 1
ATOM 1491 O O . HIS A 1 183 ? 17.313 -22.069 -9.473 1.00 94.69 183 HIS A O 1
ATOM 1497 N N . ARG A 1 184 ? 16.458 -23.736 -8.212 1.00 93.25 184 ARG A N 1
ATOM 1498 C CA . ARG A 1 184 ? 16.534 -23.038 -6.920 1.00 93.25 184 ARG A CA 1
ATOM 1499 C C . ARG A 1 184 ? 17.192 -23.916 -5.858 1.00 93.25 184 ARG A C 1
ATOM 1501 O O . ARG A 1 184 ? 16.688 -24.992 -5.547 1.00 93.25 184 ARG A O 1
ATOM 1508 N N . GLU A 1 185 ? 18.268 -23.433 -5.245 1.00 90.00 185 GLU A N 1
ATOM 1509 C CA . GLU A 1 185 ? 18.848 -24.050 -4.047 1.00 90.00 185 GLU A CA 1
ATOM 1510 C C . GLU A 1 185 ? 18.179 -23.506 -2.767 1.00 90.00 185 GLU A C 1
ATOM 1512 O O . GLU A 1 185 ? 18.039 -22.294 -2.571 1.00 90.00 185 GLU A O 1
ATOM 1517 N N . LEU A 1 186 ? 17.742 -24.416 -1.888 1.00 84.69 186 LEU A N 1
ATOM 1518 C CA . LEU A 1 186 ? 16.968 -24.108 -0.680 1.00 84.69 186 LEU A CA 1
ATOM 1519 C C . LEU A 1 186 ? 17.650 -24.656 0.585 1.00 84.69 186 LEU A C 1
ATOM 1521 O O . LEU A 1 186 ? 18.134 -25.788 0.600 1.00 84.69 186 LEU A O 1
ATOM 1525 N N . ASP A 1 187 ? 17.588 -23.895 1.680 1.00 80.69 187 ASP A N 1
ATOM 1526 C CA . ASP A 1 187 ? 17.800 -24.375 3.053 1.00 80.69 187 ASP A CA 1
ATOM 1527 C C . ASP A 1 187 ? 16.465 -24.295 3.816 1.00 80.69 187 ASP A C 1
ATOM 1529 O O . ASP A 1 187 ? 15.988 -23.225 4.212 1.00 80.69 187 ASP A O 1
ATOM 1533 N N . GLY A 1 188 ? 15.789 -25.439 3.950 1.00 83.00 188 GLY A N 1
ATOM 1534 C CA . GLY A 1 188 ? 14.407 -25.498 4.428 1.00 83.00 188 GLY A CA 1
ATOM 1535 C C . GLY A 1 188 ? 13.426 -24.907 3.409 1.00 83.00 188 GLY A C 1
ATOM 1536 O O . GLY A 1 188 ? 13.248 -25.470 2.335 1.00 83.00 188 GLY A O 1
ATOM 1537 N N . LYS A 1 189 ? 12.761 -23.798 3.763 1.00 75.94 189 LYS A N 1
ATOM 1538 C CA . LYS A 1 189 ? 11.857 -23.045 2.865 1.00 75.94 189 LYS A CA 1
ATOM 1539 C C . LYS A 1 189 ? 12.489 -21.762 2.300 1.00 75.94 189 LYS A C 1
ATOM 1541 O O . LYS A 1 189 ? 11.839 -21.065 1.532 1.00 75.94 189 LYS A O 1
ATOM 1546 N N . ALA A 1 190 ? 13.707 -21.411 2.714 1.00 74.25 190 ALA A N 1
ATOM 1547 C CA . ALA A 1 190 ? 14.370 -20.178 2.296 1.00 74.25 190 ALA A CA 1
ATOM 1548 C C . ALA A 1 190 ? 15.396 -20.457 1.192 1.00 74.25 190 ALA A C 1
ATOM 1550 O O . ALA A 1 190 ? 16.097 -21.467 1.248 1.00 74.25 190 ALA A O 1
ATOM 1551 N N . LEU A 1 191 ? 15.526 -19.541 0.228 1.00 83.06 191 LEU A N 1
ATOM 1552 C CA . LEU A 1 191 ? 16.590 -19.592 -0.778 1.00 83.06 191 LEU A CA 1
ATOM 1553 C C . LEU A 1 191 ? 17.964 -19.489 -0.107 1.00 83.06 191 LEU A C 1
ATOM 1555 O O . LEU A 1 191 ? 18.233 -18.556 0.657 1.00 83.06 191 LEU A O 1
ATOM 1559 N N . HIS A 1 192 ? 18.838 -20.449 -0.386 1.00 88.38 192 HIS A N 1
ATOM 1560 C CA . HIS A 1 192 ? 20.211 -20.458 0.101 1.00 88.38 192 HIS A CA 1
ATOM 1561 C C . HIS A 1 192 ? 21.095 -21.226 -0.878 1.00 88.38 192 HIS A C 1
ATOM 1563 O O . HIS A 1 192 ? 20.895 -22.420 -1.078 1.00 88.38 192 HIS A O 1
ATOM 1569 N N . GLY A 1 193 ? 22.076 -20.537 -1.464 1.00 90.81 193 GLY A N 1
ATOM 1570 C CA . GLY A 1 193 ? 22.852 -21.056 -2.590 1.00 90.81 193 GLY A CA 1
ATOM 1571 C C . GLY A 1 193 ? 22.532 -20.316 -3.886 1.00 90.81 193 GLY A C 1
ATOM 1572 O O . GLY A 1 193 ? 22.282 -19.111 -3.851 1.00 90.81 193 GLY A O 1
ATOM 1573 N N . GLU A 1 194 ? 22.587 -20.992 -5.031 1.00 93.44 194 GLU A N 1
ATOM 1574 C CA . GLU A 1 194 ? 22.259 -20.379 -6.323 1.00 93.44 194 GLU A CA 1
ATOM 1575 C C . GLU A 1 194 ? 20.807 -20.613 -6.773 1.00 93.44 194 GLU A C 1
ATOM 1577 O O . GLU A 1 194 ? 20.270 -21.715 -6.693 1.00 93.44 194 GLU A O 1
ATOM 1582 N N . GLN A 1 195 ? 20.199 -19.560 -7.317 1.00 94.62 195 GLN A N 1
ATOM 1583 C CA . GLN A 1 195 ? 19.070 -19.637 -8.238 1.00 94.62 195 GLN A CA 1
ATOM 1584 C C . GLN A 1 195 ? 19.594 -19.371 -9.651 1.00 94.62 195 GLN A C 1
ATOM 1586 O O . GLN A 1 195 ? 20.412 -18.469 -9.858 1.00 94.62 195 GLN A O 1
ATOM 1591 N N . ARG A 1 196 ? 19.157 -20.158 -10.631 1.00 95.69 196 ARG A N 1
ATOM 1592 C CA . ARG A 1 196 ? 19.562 -20.017 -12.034 1.00 95.69 196 ARG A CA 1
ATOM 1593 C C . ARG A 1 196 ? 18.354 -20.083 -12.948 1.00 95.69 196 ARG A C 1
ATOM 1595 O O . ARG A 1 196 ? 17.461 -20.894 -12.719 1.00 95.69 196 ARG A O 1
ATOM 1602 N N . THR A 1 197 ? 18.393 -19.271 -13.996 1.00 94.50 197 THR A N 1
ATOM 1603 C CA . THR A 1 197 ? 17.343 -19.199 -15.009 1.00 94.50 197 THR A CA 1
ATOM 1604 C C . THR A 1 197 ? 17.948 -19.369 -16.395 1.00 94.50 197 THR A C 1
ATOM 1606 O O . THR A 1 197 ? 18.925 -18.689 -16.731 1.00 94.50 197 THR A O 1
ATOM 1609 N N . TRP A 1 198 ? 17.372 -20.256 -17.201 1.00 94.19 198 TRP A N 1
ATOM 1610 C CA . TRP A 1 198 ? 17.760 -20.497 -18.590 1.00 94.19 198 TRP A CA 1
ATOM 1611 C C . TRP A 1 198 ? 16.602 -20.192 -19.532 1.00 94.19 198 TRP A C 1
ATOM 1613 O O . TRP A 1 198 ? 15.450 -20.407 -19.174 1.00 94.19 198 TRP A O 1
ATOM 1623 N N . THR A 1 199 ? 16.905 -19.767 -20.755 1.00 88.31 199 THR A N 1
ATOM 1624 C CA . THR A 1 199 ? 15.912 -19.727 -21.835 1.00 88.31 199 THR A CA 1
ATOM 1625 C C . THR A 1 199 ? 15.315 -21.113 -22.080 1.00 88.31 199 THR A C 1
ATOM 1627 O O . THR A 1 199 ? 15.939 -22.137 -21.773 1.00 88.31 199 THR A O 1
ATOM 1630 N N . ALA A 1 200 ? 14.168 -21.159 -22.756 1.00 85.38 200 ALA A N 1
ATOM 1631 C CA . ALA A 1 200 ? 13.614 -22.378 -23.337 1.00 85.38 200 ALA A CA 1
ATOM 1632 C C . ALA A 1 200 ? 14.636 -23.214 -24.142 1.00 85.38 200 ALA A C 1
ATOM 1634 O O . ALA A 1 200 ? 14.578 -24.441 -24.120 1.00 85.38 200 ALA A O 1
ATOM 1635 N N . SER A 1 201 ? 15.606 -22.570 -24.806 1.00 83.19 201 SER A N 1
ATOM 1636 C CA . SER A 1 201 ? 16.675 -23.227 -25.578 1.00 83.19 201 SER A CA 1
ATOM 1637 C C . SER A 1 201 ? 17.880 -23.690 -24.744 1.00 83.19 201 SER A C 1
ATOM 1639 O O . SER A 1 201 ? 18.744 -24.408 -25.254 1.00 83.19 201 SER A O 1
ATOM 1641 N N . GLY A 1 202 ? 17.939 -23.337 -23.457 1.00 87.94 202 GLY A N 1
ATOM 1642 C CA . GLY A 1 202 ? 18.956 -23.807 -22.511 1.00 87.94 202 GLY A CA 1
ATOM 1643 C C . GLY A 1 202 ? 20.131 -22.865 -22.310 1.00 87.94 202 GLY A C 1
ATOM 1644 O O . GLY A 1 202 ? 21.129 -23.253 -21.699 1.00 87.94 202 GLY A O 1
ATOM 1645 N N . VAL A 1 203 ? 20.031 -21.639 -22.812 1.00 88.69 203 VAL A N 1
ATOM 1646 C CA . VAL A 1 203 ? 21.031 -20.599 -22.592 1.00 88.69 203 VAL A CA 1
ATOM 1647 C C . VAL A 1 203 ? 20.822 -20.026 -21.198 1.00 88.69 203 VAL A C 1
ATOM 1649 O O . VAL A 1 203 ? 19.727 -19.583 -20.865 1.00 88.69 203 VAL A O 1
ATOM 1652 N N . LEU A 1 204 ? 21.858 -20.048 -20.358 1.00 92.56 204 LEU A N 1
ATOM 1653 C CA . LEU A 1 204 ? 21.785 -19.443 -19.028 1.00 92.56 204 LEU A CA 1
ATOM 1654 C C . LEU A 1 204 ? 21.609 -17.934 -19.199 1.00 92.56 204 LEU A C 1
ATOM 1656 O O . LEU A 1 204 ? 22.468 -17.311 -19.805 1.00 92.56 204 LEU A O 1
ATOM 1660 N N . ARG A 1 205 ? 20.534 -17.360 -18.657 1.00 90.00 205 ARG A N 1
ATOM 1661 C CA . ARG A 1 205 ? 20.255 -15.915 -18.713 1.00 90.00 205 ARG A CA 1
ATOM 1662 C C . ARG A 1 205 ? 20.589 -15.214 -17.414 1.00 90.00 205 ARG A C 1
ATOM 1664 O O . ARG A 1 205 ? 21.088 -14.092 -17.431 1.00 90.00 205 ARG A O 1
ATOM 1671 N N . ARG A 1 206 ? 20.352 -15.876 -16.280 1.00 93.50 206 ARG A N 1
ATOM 1672 C CA . ARG A 1 206 ? 20.490 -15.252 -14.963 1.00 93.50 206 ARG A CA 1
ATOM 1673 C C . ARG A 1 206 ? 20.979 -16.234 -13.909 1.00 93.50 206 ARG A C 1
ATOM 1675 O O . ARG A 1 206 ? 20.626 -17.410 -13.919 1.00 93.50 206 ARG A O 1
ATOM 1682 N N . SER A 1 207 ? 21.799 -15.739 -12.989 1.00 95.12 207 SER A N 1
ATOM 1683 C CA . SER A 1 207 ? 22.231 -16.452 -11.786 1.00 95.12 207 SER A CA 1
ATOM 1684 C C . SER A 1 207 ? 22.221 -15.505 -10.594 1.00 95.12 207 SER A C 1
ATOM 1686 O O . SER A 1 207 ? 22.803 -14.423 -10.640 1.00 95.12 207 SER A O 1
ATOM 1688 N N . GLU A 1 208 ? 21.597 -15.931 -9.508 1.00 94.88 208 GLU A N 1
ATOM 1689 C CA . GLU A 1 208 ? 21.471 -15.177 -8.268 1.00 94.88 208 GLU A CA 1
ATOM 1690 C C . GLU A 1 208 ? 21.999 -16.025 -7.119 1.00 94.88 208 GLU A C 1
ATOM 1692 O O . GLU A 1 208 ? 21.711 -17.214 -7.034 1.00 94.88 208 GLU A O 1
ATOM 1697 N N . THR A 1 209 ? 22.795 -15.436 -6.236 1.00 94.88 209 THR A N 1
ATOM 1698 C CA . THR A 1 209 ? 23.340 -16.127 -5.064 1.00 94.88 209 THR A CA 1
ATOM 1699 C C . THR A 1 209 ? 22.677 -15.589 -3.806 1.00 94.88 209 THR A C 1
ATOM 1701 O O . THR A 1 209 ? 22.672 -14.375 -3.596 1.00 94.88 209 THR A O 1
ATOM 1704 N N . TYR A 1 210 ? 22.185 -16.483 -2.952 1.00 89.56 210 TYR A N 1
ATOM 1705 C CA . TYR A 1 210 ? 21.469 -16.174 -1.719 1.00 89.56 210 TYR A CA 1
ATOM 1706 C C . TYR A 1 210 ? 22.204 -16.683 -0.471 1.00 89.56 210 TYR A C 1
ATOM 1708 O O . TYR A 1 210 ? 22.606 -17.846 -0.393 1.00 89.56 210 TYR A O 1
ATOM 1716 N N . ASP A 1 211 ? 22.301 -15.840 0.557 1.00 86.50 211 ASP A N 1
ATOM 1717 C CA . ASP A 1 211 ? 22.683 -16.222 1.919 1.00 86.50 211 ASP A CA 1
ATOM 1718 C C . ASP A 1 211 ? 21.480 -16.046 2.859 1.00 86.50 211 ASP A C 1
ATOM 1720 O O . ASP A 1 211 ? 21.041 -14.926 3.125 1.00 86.50 211 ASP A O 1
ATOM 1724 N N . LYS A 1 212 ? 20.913 -17.165 3.336 1.00 80.44 212 LYS A N 1
ATOM 1725 C CA . LYS A 1 212 ? 19.733 -17.210 4.223 1.00 80.44 212 LYS A CA 1
ATOM 1726 C C . LYS A 1 212 ? 18.568 -16.325 3.753 1.00 80.44 212 LYS A C 1
ATOM 1728 O O . LYS A 1 212 ? 18.007 -15.560 4.535 1.00 80.44 212 LYS A O 1
ATOM 1733 N N . GLY A 1 213 ? 18.218 -16.418 2.474 1.00 76.75 213 GLY A N 1
ATOM 1734 C CA . GLY A 1 213 ? 17.142 -15.651 1.845 1.00 76.75 213 GLY A CA 1
ATOM 1735 C C . GLY A 1 213 ? 17.542 -14.266 1.327 1.00 76.75 213 GLY A C 1
ATOM 1736 O O . GLY A 1 213 ? 16.784 -13.685 0.558 1.00 76.75 213 GLY A O 1
ATOM 1737 N N . ASN A 1 214 ? 18.726 -13.743 1.666 1.00 78.00 214 ASN A N 1
ATOM 1738 C CA . ASN A 1 214 ? 19.201 -12.460 1.142 1.00 78.00 214 ASN A CA 1
ATOM 1739 C C . ASN A 1 214 ? 20.042 -12.663 -0.116 1.00 78.00 214 ASN A C 1
ATOM 1741 O O . ASN A 1 214 ? 21.028 -13.396 -0.084 1.00 78.00 214 ASN A O 1
ATOM 1745 N N . ILE A 1 215 ? 19.700 -11.978 -1.207 1.00 85.94 215 ILE A N 1
ATOM 1746 C CA . ILE A 1 215 ? 20.532 -11.976 -2.412 1.00 85.94 215 ILE A CA 1
ATOM 1747 C C . ILE A 1 215 ? 21.841 -11.214 -2.152 1.00 85.94 215 ILE A C 1
ATOM 1749 O O . ILE A 1 215 ? 21.831 -10.062 -1.724 1.00 85.94 215 ILE A O 1
ATOM 1753 N N . VAL A 1 216 ? 22.976 -11.855 -2.422 1.00 91.62 216 VAL A N 1
ATOM 1754 C CA . VAL A 1 216 ? 24.325 -11.288 -2.235 1.00 91.62 216 VAL A CA 1
ATOM 1755 C C . VAL A 1 216 ? 25.057 -11.061 -3.557 1.00 91.62 216 VAL A C 1
ATOM 1757 O O . VAL A 1 216 ? 26.028 -10.300 -3.616 1.00 91.62 216 VAL A O 1
ATOM 1760 N N . ARG A 1 217 ? 24.608 -11.714 -4.635 1.00 94.56 217 ARG A N 1
ATOM 1761 C CA . ARG A 1 217 ? 25.158 -11.552 -5.983 1.00 94.56 217 ARG A CA 1
ATOM 1762 C C . ARG A 1 217 ? 24.093 -11.801 -7.045 1.00 94.56 217 ARG A C 1
ATOM 1764 O O . ARG A 1 217 ? 23.284 -12.706 -6.885 1.00 94.56 217 ARG A O 1
ATOM 1771 N N . LEU A 1 218 ? 24.146 -11.046 -8.134 1.00 93.25 218 LEU A N 1
ATOM 1772 C CA . LEU A 1 218 ? 23.331 -11.224 -9.332 1.00 93.25 218 LEU A CA 1
ATOM 1773 C C . LEU A 1 218 ? 24.238 -11.180 -10.560 1.00 93.25 218 LEU A C 1
ATOM 1775 O O . LEU A 1 218 ? 25.102 -10.310 -10.661 1.00 93.25 218 LEU A O 1
ATOM 1779 N N . ARG A 1 219 ? 24.050 -12.115 -11.487 1.00 93.88 219 ARG A N 1
ATOM 1780 C CA . ARG A 1 219 ? 24.728 -12.163 -12.780 1.00 93.88 219 ARG A CA 1
ATOM 1781 C C . ARG A 1 219 ? 23.716 -12.348 -13.893 1.00 93.88 219 ARG A C 1
ATOM 1783 O O . ARG A 1 219 ? 22.848 -13.211 -13.784 1.00 93.88 219 ARG A O 1
ATOM 1790 N N . GLU A 1 220 ? 23.894 -11.589 -14.960 1.00 91.62 220 GLU A N 1
ATOM 1791 C CA . GLU A 1 220 ? 23.138 -11.725 -16.201 1.00 91.62 220 GLU A CA 1
ATOM 1792 C C . GLU A 1 220 ? 24.094 -12.059 -17.337 1.00 91.62 220 GLU A C 1
ATOM 1794 O O . GLU A 1 220 ? 25.250 -11.614 -17.358 1.00 91.62 220 GLU A O 1
ATOM 1799 N N . PHE A 1 221 ? 23.613 -12.888 -18.249 1.00 88.62 221 PHE A N 1
ATOM 1800 C CA . PHE A 1 221 ? 24.404 -13.498 -19.301 1.00 88.62 221 PHE A CA 1
ATOM 1801 C C . PHE A 1 221 ? 23.786 -13.205 -20.667 1.00 88.62 221 PHE A C 1
ATOM 1803 O O . PHE A 1 221 ? 22.563 -13.138 -20.812 1.00 88.62 221 PHE A O 1
ATOM 1810 N N . LEU A 1 222 ? 24.662 -13.047 -21.651 1.00 83.31 222 LEU A N 1
ATOM 1811 C CA . LEU A 1 222 ? 24.317 -12.915 -23.061 1.00 83.31 222 LEU A CA 1
ATOM 1812 C C . LEU A 1 222 ? 24.079 -14.287 -23.693 1.00 83.31 222 LEU A C 1
ATOM 1814 O O . LEU A 1 222 ? 24.386 -15.322 -23.093 1.00 83.31 222 LEU A O 1
ATOM 1818 N N . ASP A 1 223 ? 23.577 -14.291 -24.928 1.00 79.88 223 ASP A N 1
ATOM 1819 C CA . ASP A 1 223 ? 23.273 -15.531 -25.645 1.00 79.88 223 ASP A CA 1
ATOM 1820 C C . ASP A 1 223 ? 24.497 -16.410 -25.928 1.00 79.88 223 ASP A C 1
ATOM 1822 O O . ASP A 1 223 ? 24.400 -17.638 -25.985 1.00 79.88 223 ASP A O 1
ATOM 1826 N N . ASP A 1 224 ? 25.678 -15.800 -26.018 1.00 81.62 224 ASP A N 1
ATOM 1827 C CA . ASP A 1 224 ? 26.956 -16.502 -26.151 1.00 81.62 224 ASP A CA 1
ATOM 1828 C C . ASP A 1 224 ? 27.481 -17.094 -24.821 1.00 81.62 224 ASP A C 1
ATOM 1830 O O . ASP A 1 224 ? 28.518 -17.765 -24.792 1.00 81.62 224 ASP A O 1
ATOM 1834 N N . GLY A 1 225 ? 26.766 -16.868 -23.712 1.00 82.44 225 GLY A N 1
ATOM 1835 C CA . GLY A 1 225 ? 27.109 -17.315 -22.364 1.00 82.44 225 GLY A CA 1
ATOM 1836 C C . GLY A 1 225 ? 28.117 -16.425 -21.631 1.00 82.44 225 GLY A C 1
ATOM 1837 O O . GLY A 1 225 ? 28.531 -16.763 -20.514 1.00 82.44 225 GLY A O 1
ATOM 1838 N N . THR A 1 226 ? 28.538 -15.302 -22.215 1.00 85.31 226 THR A N 1
ATOM 1839 C CA . THR A 1 226 ? 29.383 -14.318 -21.532 1.00 85.31 226 THR A CA 1
ATOM 1840 C C . THR A 1 226 ? 28.568 -13.470 -20.553 1.00 85.31 226 THR A C 1
ATOM 1842 O O . THR A 1 226 ? 27.349 -13.356 -20.645 1.00 85.31 226 THR A O 1
ATOM 1845 N N . VAL A 1 227 ? 29.237 -12.910 -19.541 1.00 87.69 227 VAL A N 1
ATOM 1846 C CA . VAL A 1 227 ? 28.575 -12.141 -18.476 1.00 87.69 227 VAL A CA 1
ATOM 1847 C C . VAL A 1 227 ? 28.374 -10.696 -18.928 1.00 87.69 227 VAL A C 1
ATOM 1849 O O . VAL A 1 227 ? 29.353 -9.944 -18.971 1.00 87.69 227 VAL A O 1
ATOM 1852 N N . ALA A 1 228 ? 27.120 -10.310 -19.173 1.00 88.50 228 ALA A N 1
ATOM 1853 C CA . ALA A 1 228 ? 26.711 -8.928 -19.429 1.00 88.50 228 ALA A CA 1
ATOM 1854 C C . ALA A 1 228 ? 26.794 -8.074 -18.163 1.00 88.50 228 ALA A C 1
ATOM 1856 O O . ALA A 1 228 ? 27.378 -6.992 -18.179 1.00 88.50 228 ALA A O 1
ATOM 1857 N N . GLN A 1 229 ? 26.256 -8.580 -17.049 1.00 91.25 229 GLN A N 1
ATOM 1858 C CA . GLN A 1 229 ? 26.224 -7.868 -15.774 1.00 91.25 229 GLN A CA 1
ATOM 1859 C C . GLN A 1 229 ? 26.697 -8.768 -14.632 1.00 91.25 229 GLN A C 1
ATOM 1861 O O . GLN A 1 229 ? 26.299 -9.924 -14.520 1.00 91.25 229 GLN A O 1
ATOM 1866 N N . ASP A 1 230 ? 27.510 -8.219 -13.733 1.00 93.88 230 ASP A N 1
ATOM 1867 C CA . ASP A 1 230 ? 27.913 -8.859 -12.481 1.00 93.88 230 ASP A CA 1
ATOM 1868 C C . ASP A 1 230 ? 27.757 -7.871 -11.328 1.00 93.88 230 ASP A C 1
ATOM 1870 O O . ASP A 1 230 ? 28.429 -6.841 -11.265 1.00 93.88 230 ASP A O 1
ATOM 1874 N N . SER A 1 231 ? 26.829 -8.163 -10.427 1.00 92.38 231 SER A N 1
ATOM 1875 C CA . SER A 1 231 ? 26.472 -7.300 -9.310 1.00 92.38 231 SER A CA 1
ATOM 1876 C C . SER A 1 231 ? 26.696 -8.007 -7.985 1.00 92.38 231 SER A C 1
ATOM 1878 O O . SER A 1 231 ? 26.168 -9.093 -7.775 1.00 92.38 231 SER A O 1
ATOM 1880 N N . THR A 1 232 ? 27.429 -7.389 -7.062 1.00 94.19 232 THR A N 1
ATOM 1881 C CA . THR A 1 232 ? 27.436 -7.799 -5.648 1.00 94.19 232 THR A CA 1
ATOM 1882 C C . THR A 1 232 ? 26.520 -6.882 -4.861 1.00 94.19 232 THR A C 1
ATOM 1884 O O . THR A 1 232 ? 26.376 -5.716 -5.228 1.00 94.19 232 THR A O 1
ATOM 1887 N N . LEU A 1 233 ? 25.883 -7.393 -3.809 1.00 86.62 233 LEU A N 1
ATOM 1888 C CA . LEU A 1 233 ? 24.868 -6.668 -3.049 1.00 86.62 233 LEU A CA 1
ATOM 1889 C C . LEU A 1 233 ? 25.181 -6.690 -1.544 1.00 86.62 233 LEU A C 1
ATOM 1891 O O . LEU A 1 233 ? 25.814 -7.619 -1.040 1.00 86.62 233 LEU A O 1
ATOM 1895 N N . PHE A 1 234 ? 24.776 -5.632 -0.848 1.00 79.25 234 PHE A N 1
ATOM 1896 C CA . PHE A 1 234 ? 24.638 -5.591 0.604 1.00 79.25 234 PHE A CA 1
ATOM 1897 C C . PHE A 1 234 ? 23.333 -6.278 1.035 1.00 79.25 234 PHE A C 1
ATOM 1899 O O . PHE A 1 234 ? 22.491 -6.629 0.201 1.00 79.25 234 PHE A O 1
ATOM 1906 N N . ASP A 1 235 ? 23.148 -6.418 2.348 1.00 69.44 235 ASP A N 1
ATOM 1907 C CA . ASP A 1 235 ? 21.894 -6.899 2.926 1.00 69.44 235 ASP A CA 1
ATOM 1908 C C . ASP A 1 235 ? 20.702 -6.078 2.412 1.00 69.44 235 ASP A C 1
ATOM 1910 O O . ASP A 1 235 ? 20.748 -4.850 2.323 1.00 69.44 235 ASP A O 1
ATOM 1914 N N . GLY A 1 236 ? 19.618 -6.772 2.063 1.00 65.38 236 GLY A N 1
ATOM 1915 C CA . GLY A 1 236 ? 18.430 -6.141 1.492 1.00 65.38 236 GLY A CA 1
ATOM 1916 C C . GLY A 1 236 ? 18.554 -5.778 0.009 1.00 65.38 236 GLY A C 1
ATOM 1917 O O . GLY A 1 236 ? 17.904 -4.836 -0.436 1.00 65.38 236 GLY A O 1
ATOM 1918 N N . GLY A 1 237 ? 19.388 -6.487 -0.759 1.00 72.06 237 GLY A N 1
ATOM 1919 C CA . GLY A 1 237 ? 19.404 -6.385 -2.224 1.00 72.06 237 GLY A CA 1
ATOM 1920 C C . GLY A 1 237 ? 19.903 -5.040 -2.757 1.00 72.06 237 GLY A C 1
ATOM 1921 O O . GLY A 1 237 ? 19.619 -4.667 -3.895 1.00 72.06 237 GLY A O 1
ATOM 1922 N N . VAL A 1 238 ? 20.638 -4.293 -1.938 1.00 73.88 238 VAL A N 1
ATOM 1923 C CA . VAL A 1 238 ? 21.222 -3.009 -2.317 1.00 73.88 238 VAL A CA 1
ATOM 1924 C C . VAL A 1 238 ? 22.519 -3.273 -3.085 1.00 73.88 238 VAL A C 1
ATOM 1926 O O . VAL A 1 238 ? 23.405 -3.918 -2.529 1.00 73.88 238 VAL A O 1
ATOM 1929 N N . PRO A 1 239 ? 22.689 -2.806 -4.336 1.00 79.81 239 PRO A N 1
ATOM 1930 C CA . PRO A 1 239 ? 23.936 -3.005 -5.064 1.00 79.81 239 PRO A CA 1
ATOM 1931 C C . PRO A 1 239 ? 25.114 -2.438 -4.273 1.00 79.81 239 PRO A C 1
ATOM 1933 O O . PRO A 1 239 ? 25.029 -1.336 -3.751 1.00 79.81 239 PRO A O 1
ATOM 1936 N N . ARG A 1 240 ? 26.202 -3.200 -4.198 1.00 87.50 240 ARG A N 1
ATOM 1937 C CA . ARG A 1 240 ? 27.518 -2.804 -3.686 1.00 87.50 240 ARG A CA 1
ATOM 1938 C C . ARG A 1 240 ? 28.472 -2.479 -4.821 1.00 87.50 240 ARG A C 1
ATOM 1940 O O . ARG A 1 240 ? 29.252 -1.536 -4.749 1.00 87.50 240 ARG A O 1
ATOM 1947 N N . ARG A 1 241 ? 28.423 -3.289 -5.869 1.00 93.19 241 ARG A N 1
ATOM 1948 C CA . ARG A 1 241 ? 29.173 -3.098 -7.105 1.00 93.19 241 ARG A CA 1
ATOM 1949 C C . ARG A 1 241 ? 28.312 -3.617 -8.236 1.00 93.19 241 ARG A C 1
ATOM 1951 O O . ARG A 1 241 ? 27.750 -4.697 -8.085 1.00 93.19 241 ARG A O 1
ATOM 1958 N N . LYS A 1 242 ? 28.230 -2.885 -9.339 1.00 92.56 242 LYS A N 1
ATOM 1959 C CA . LYS A 1 242 ? 27.692 -3.370 -10.610 1.00 92.56 242 LYS A CA 1
ATOM 1960 C C . LYS A 1 242 ? 28.776 -3.247 -11.661 1.00 92.56 242 LYS A C 1
ATOM 1962 O O . LYS A 1 242 ? 29.362 -2.183 -11.796 1.00 92.56 242 LYS A O 1
ATOM 1967 N N . LEU A 1 243 ? 29.037 -4.320 -12.383 1.00 92.12 243 LEU A N 1
ATOM 1968 C CA . LEU A 1 243 ? 29.951 -4.336 -13.510 1.00 92.12 243 LEU A CA 1
ATOM 1969 C C . LEU A 1 243 ? 29.166 -4.727 -14.753 1.00 92.12 243 LEU A C 1
ATOM 1971 O O . LEU A 1 243 ? 28.571 -5.801 -14.772 1.00 92.12 243 LEU A O 1
ATOM 1975 N N . PHE A 1 244 ? 29.192 -3.868 -15.759 1.00 90.94 244 PHE A N 1
ATOM 1976 C CA . PHE A 1 244 ? 28.588 -4.079 -17.065 1.00 90.94 244 PHE A CA 1
ATOM 1977 C C . PHE A 1 244 ? 29.677 -4.322 -18.098 1.00 90.94 244 PHE A C 1
ATOM 1979 O O . PHE A 1 244 ? 30.728 -3.679 -18.041 1.00 90.94 244 PHE A O 1
ATOM 1986 N N . ARG A 1 245 ? 29.422 -5.214 -19.052 1.00 88.12 245 ARG A N 1
ATOM 1987 C CA . ARG A 1 245 ? 30.311 -5.486 -20.182 1.00 88.12 245 ARG A CA 1
ATOM 1988 C C . ARG A 1 245 ? 29.573 -5.313 -21.495 1.00 88.12 245 ARG A C 1
ATOM 1990 O O . ARG A 1 245 ? 28.448 -5.780 -21.636 1.00 88.12 245 ARG A O 1
ATOM 1997 N N . ARG A 1 246 ? 30.226 -4.655 -22.446 1.00 82.69 246 ARG A N 1
ATOM 1998 C CA . ARG A 1 246 ? 29.729 -4.469 -23.805 1.00 82.69 246 ARG A CA 1
ATOM 1999 C C . ARG A 1 246 ? 30.258 -5.577 -24.699 1.00 82.69 246 ARG A C 1
ATOM 2001 O O . ARG A 1 246 ? 31.468 -5.808 -24.733 1.00 82.69 246 ARG A O 1
ATOM 2008 N N . THR A 1 247 ? 29.368 -6.194 -25.460 1.00 72.62 247 THR A N 1
ATOM 2009 C CA . THR A 1 247 ? 29.715 -7.055 -26.595 1.00 72.62 247 THR A CA 1
ATOM 2010 C C . THR A 1 247 ? 29.243 -6.413 -27.895 1.00 72.62 247 THR A C 1
ATOM 2012 O O . THR A 1 247 ? 28.558 -5.387 -27.884 1.00 72.62 247 THR A O 1
ATOM 2015 N N . ASP A 1 248 ? 29.644 -6.993 -29.024 1.00 67.69 248 ASP A N 1
ATOM 2016 C CA . ASP A 1 248 ? 29.268 -6.493 -30.348 1.00 67.69 248 ASP A CA 1
ATOM 2017 C C . ASP A 1 248 ? 27.783 -6.743 -30.688 1.00 67.69 248 ASP A C 1
ATOM 2019 O O . ASP A 1 248 ? 27.285 -6.154 -31.646 1.00 67.69 248 ASP A O 1
ATOM 2023 N N . GLU A 1 249 ? 27.073 -7.585 -29.919 1.00 57.66 249 GLU A N 1
ATOM 2024 C CA . GLU A 1 249 ? 25.731 -8.067 -30.280 1.00 57.66 249 GLU A CA 1
ATOM 2025 C C . GLU A 1 249 ? 24.543 -7.392 -29.577 1.00 57.66 249 GLU A C 1
ATOM 2027 O O . GLU A 1 249 ? 23.472 -7.392 -30.171 1.00 57.66 249 GLU A O 1
ATOM 2032 N N . GLU A 1 250 ? 24.662 -6.728 -28.420 1.00 54.19 250 GLU A N 1
ATOM 2033 C CA . GLU A 1 250 ? 23.484 -6.093 -27.790 1.00 54.19 250 GLU A CA 1
ATOM 2034 C C . GLU A 1 250 ? 23.804 -4.793 -27.034 1.00 54.19 250 GLU A C 1
ATOM 2036 O O . GLU A 1 250 ? 24.729 -4.708 -26.226 1.00 54.19 250 GLU A O 1
ATOM 2041 N N . LEU A 1 251 ? 22.993 -3.761 -27.302 1.00 53.41 251 LEU A N 1
ATOM 2042 C CA . LEU A 1 251 ? 23.052 -2.424 -26.694 1.00 53.41 251 LEU A CA 1
ATOM 2043 C C . LEU A 1 251 ? 22.106 -2.259 -25.491 1.00 53.41 251 LEU A C 1
ATOM 2045 O O . LEU A 1 251 ? 22.201 -1.247 -24.804 1.00 53.41 251 LEU A O 1
ATOM 2049 N N . GLU A 1 252 ? 21.187 -3.196 -25.235 1.00 57.00 252 GLU A N 1
ATOM 2050 C CA . GLU A 1 252 ? 20.051 -2.929 -24.335 1.00 57.00 252 GLU A CA 1
ATOM 2051 C C . GLU A 1 252 ? 20.409 -2.914 -22.841 1.00 57.00 252 GLU A C 1
ATOM 2053 O O . GLU A 1 252 ? 19.818 -2.146 -22.083 1.00 57.00 252 GLU A O 1
ATOM 2058 N N . SER A 1 253 ? 21.398 -3.705 -22.405 1.00 62.03 253 SER A N 1
ATOM 2059 C CA . SER A 1 253 ? 21.811 -3.786 -20.991 1.00 62.03 253 SER A CA 1
ATOM 2060 C C . SER A 1 253 ? 23.062 -2.966 -20.653 1.00 62.03 253 SER A C 1
ATOM 2062 O O . SER A 1 253 ? 23.353 -2.740 -19.474 1.00 62.03 253 SER A O 1
ATOM 2064 N N . PHE A 1 254 ? 23.809 -2.498 -21.659 1.00 77.44 254 PHE A N 1
ATOM 2065 C CA . PHE A 1 254 ? 25.012 -1.703 -21.429 1.00 77.44 254 PHE A CA 1
ATOM 2066 C C . PHE A 1 254 ? 24.641 -0.244 -21.116 1.00 77.44 254 PHE A C 1
ATOM 2068 O O . PHE A 1 254 ? 23.852 0.356 -21.848 1.00 77.44 254 PHE A O 1
ATOM 2075 N N . PRO A 1 255 ? 25.203 0.369 -20.058 1.00 80.25 255 PRO A N 1
ATOM 2076 C CA . PRO A 1 255 ? 24.888 1.746 -19.714 1.00 80.25 255 PRO A CA 1
ATOM 2077 C C . PRO A 1 255 ? 25.214 2.705 -20.858 1.00 80.25 255 PRO A C 1
ATOM 2079 O O . PRO A 1 255 ? 26.267 2.605 -21.490 1.00 80.25 255 PRO A O 1
ATOM 2082 N N . ASN A 1 256 ? 24.328 3.671 -21.096 1.00 76.88 256 ASN A N 1
ATOM 2083 C CA . ASN A 1 256 ? 24.579 4.713 -22.081 1.00 76.88 256 ASN A CA 1
ATOM 2084 C C . ASN A 1 256 ? 25.686 5.645 -21.562 1.00 76.88 256 ASN A C 1
ATOM 2086 O O . ASN A 1 256 ? 25.456 6.433 -20.644 1.00 76.88 256 ASN A O 1
ATOM 2090 N N . VAL A 1 257 ? 26.890 5.513 -22.117 1.00 81.69 257 VAL A N 1
ATOM 2091 C CA . VAL A 1 257 ? 28.078 6.297 -21.756 1.00 81.69 257 VAL A CA 1
ATOM 2092 C C . VAL A 1 257 ? 28.610 7.032 -22.981 1.00 81.69 257 VAL A C 1
ATOM 2094 O O . VAL A 1 257 ? 28.559 6.511 -24.093 1.00 81.69 257 VAL A O 1
ATOM 2097 N N . GLU A 1 258 ? 29.171 8.226 -22.788 1.00 82.38 258 GLU A N 1
ATOM 2098 C CA . GLU A 1 258 ? 29.684 9.086 -23.871 1.00 82.38 258 GLU A CA 1
ATOM 2099 C C . GLU A 1 258 ? 31.052 8.630 -24.431 1.00 82.38 258 GLU A C 1
ATOM 2101 O O . GLU A 1 258 ? 31.848 9.438 -24.905 1.00 82.38 258 GLU A O 1
ATOM 2106 N N . HIS A 1 259 ? 31.340 7.326 -24.392 1.00 82.94 259 HIS A N 1
ATOM 2107 C CA . HIS A 1 259 ? 32.590 6.736 -24.876 1.00 82.94 259 HIS A CA 1
ATOM 2108 C C . HIS A 1 259 ? 32.290 5.584 -25.835 1.00 82.94 259 HIS A C 1
ATOM 2110 O O . HIS A 1 259 ? 31.904 4.494 -25.410 1.00 82.94 259 HIS A O 1
ATOM 2116 N N . GLU A 1 260 ? 32.497 5.800 -27.137 1.00 83.69 260 GLU A N 1
ATOM 2117 C CA . GLU A 1 260 ? 32.261 4.771 -28.166 1.00 83.69 260 GLU A CA 1
ATOM 2118 C C . GLU A 1 260 ? 33.124 3.515 -27.949 1.00 83.69 260 GLU A C 1
ATOM 2120 O O . GLU A 1 260 ? 32.657 2.399 -28.194 1.00 83.69 260 GLU A O 1
ATOM 2125 N N . ASP A 1 261 ? 34.329 3.700 -27.402 1.00 88.44 261 ASP A N 1
ATOM 2126 C CA . ASP A 1 261 ? 35.308 2.648 -27.111 1.00 88.44 261 ASP A CA 1
ATOM 2127 C C . ASP A 1 261 ? 35.077 1.944 -25.759 1.00 88.44 261 ASP A C 1
ATOM 2129 O O . ASP A 1 261 ? 35.831 1.038 -25.394 1.00 88.44 261 ASP A O 1
ATOM 2133 N N . ALA A 1 262 ? 34.045 2.329 -24.996 1.00 87.94 262 ALA A N 1
ATOM 2134 C CA . ALA A 1 262 ? 33.747 1.700 -23.713 1.00 87.94 262 ALA A CA 1
ATOM 2135 C C . ALA A 1 262 ? 33.439 0.205 -23.877 1.00 87.94 262 ALA A C 1
ATOM 2137 O O . ALA A 1 262 ? 32.650 -0.207 -24.740 1.00 87.94 262 ALA A O 1
ATOM 2138 N N . ARG A 1 263 ? 34.061 -0.606 -23.016 1.00 89.69 263 ARG A N 1
ATOM 2139 C CA . ARG A 1 263 ? 33.884 -2.063 -22.955 1.00 89.69 263 ARG A CA 1
ATOM 2140 C C . ARG A 1 263 ? 33.445 -2.555 -21.593 1.00 89.69 263 ARG A C 1
ATOM 2142 O O . ARG A 1 263 ? 32.627 -3.466 -21.541 1.00 89.69 263 ARG A O 1
ATOM 2149 N N . GLU A 1 264 ? 33.918 -1.947 -20.512 1.00 91.69 264 GLU A N 1
ATOM 2150 C CA . GLU A 1 264 ? 33.393 -2.225 -19.177 1.00 91.69 264 GLU A CA 1
ATOM 2151 C C . GLU A 1 264 ? 32.992 -0.930 -18.473 1.00 91.69 264 GLU A C 1
ATOM 2153 O O . GLU A 1 264 ? 33.671 0.092 -18.596 1.00 91.69 264 GLU A O 1
ATOM 2158 N N . VAL A 1 265 ? 31.889 -0.990 -17.728 1.00 91.69 265 VAL A N 1
ATOM 2159 C CA . VAL A 1 265 ? 31.456 0.079 -16.826 1.00 91.69 265 VAL A CA 1
ATOM 2160 C C . VAL A 1 265 ? 31.250 -0.518 -15.449 1.00 91.69 265 VAL A C 1
ATOM 2162 O O . VAL A 1 265 ? 30.406 -1.389 -15.245 1.00 91.69 265 VAL A O 1
ATOM 2165 N N . GLU A 1 266 ? 32.032 -0.049 -14.491 1.00 93.81 266 GLU A N 1
ATOM 2166 C CA . GLU A 1 266 ? 31.891 -0.394 -13.090 1.00 93.81 266 GLU A CA 1
ATOM 2167 C C . GLU A 1 266 ? 31.249 0.761 -12.334 1.00 93.81 266 GLU A C 1
ATOM 2169 O O . GLU A 1 266 ? 31.700 1.897 -12.423 1.00 93.81 266 GLU A O 1
ATOM 2174 N N . TYR A 1 267 ? 30.243 0.446 -11.531 1.00 89.62 267 TYR A N 1
ATOM 2175 C CA . TYR A 1 267 ? 29.660 1.334 -10.541 1.00 89.62 267 TYR A CA 1
ATOM 2176 C C . TYR A 1 267 ? 29.878 0.737 -9.160 1.00 89.62 267 TYR A C 1
ATOM 2178 O O . TYR A 1 267 ? 29.563 -0.435 -8.927 1.00 89.62 267 TYR A O 1
ATOM 2186 N N . VAL A 1 268 ? 30.379 1.536 -8.228 1.00 87.31 268 VAL A N 1
ATOM 2187 C CA . VAL A 1 268 ? 30.517 1.152 -6.820 1.00 87.31 268 VAL A CA 1
ATOM 2188 C C . VAL A 1 268 ? 29.506 1.934 -6.014 1.00 87.31 268 VAL A C 1
ATOM 2190 O O . VAL A 1 268 ? 29.249 3.099 -6.305 1.00 87.31 268 VAL A O 1
ATOM 2193 N N . PHE A 1 269 ? 28.940 1.290 -5.004 1.00 81.19 269 PHE A N 1
ATOM 2194 C CA . PHE A 1 269 ? 27.914 1.859 -4.155 1.00 81.19 269 PHE A CA 1
ATOM 2195 C C . PHE A 1 269 ? 28.288 1.709 -2.676 1.00 81.19 269 PHE A C 1
ATOM 2197 O O . PHE A 1 269 ? 28.968 0.754 -2.285 1.00 81.19 269 PHE A O 1
ATOM 2204 N N . ASP A 1 270 ? 27.819 2.633 -1.841 1.00 74.06 270 ASP A N 1
ATOM 2205 C CA . ASP A 1 270 ? 27.859 2.476 -0.388 1.00 74.06 270 ASP A CA 1
ATOM 2206 C C . ASP A 1 270 ? 26.774 1.502 0.105 1.00 74.06 270 ASP A C 1
ATOM 2208 O O . ASP A 1 270 ? 25.896 1.083 -0.651 1.00 74.06 270 ASP A O 1
ATOM 2212 N N . GLU A 1 271 ? 26.807 1.158 1.397 1.00 68.06 271 GLU A N 1
ATOM 2213 C CA . GLU A 1 271 ? 25.808 0.280 2.039 1.00 68.06 271 GLU A CA 1
ATOM 2214 C C . GLU A 1 271 ? 24.368 0.809 1.947 1.00 68.06 271 GLU A C 1
ATOM 2216 O O . GLU A 1 271 ? 23.409 0.099 2.242 1.00 68.06 271 GLU A O 1
ATOM 2221 N N . HIS A 1 272 ? 24.215 2.050 1.483 1.00 57.09 272 HIS A N 1
ATOM 2222 C CA . HIS A 1 272 ? 22.956 2.731 1.280 1.00 57.09 272 HIS A CA 1
ATOM 2223 C C . HIS A 1 272 ? 22.530 2.799 -0.197 1.00 57.09 272 HIS A C 1
ATOM 2225 O O . HIS A 1 272 ? 21.609 3.543 -0.537 1.00 57.09 272 HIS A O 1
ATOM 2231 N N . GLY A 1 273 ? 23.187 2.059 -1.094 1.00 60.56 273 GLY A N 1
ATOM 2232 C CA . GLY A 1 273 ? 22.818 1.979 -2.509 1.00 60.56 273 GLY A CA 1
ATOM 2233 C C . GLY A 1 273 ? 23.109 3.249 -3.288 1.00 60.56 273 GLY A C 1
ATOM 2234 O O . GLY A 1 273 ? 22.581 3.429 -4.386 1.00 60.56 273 GLY A O 1
ATOM 2235 N N . ARG A 1 274 ? 23.928 4.144 -2.728 1.00 58.84 274 ARG A N 1
ATOM 2236 C CA . ARG A 1 274 ? 24.368 5.365 -3.398 1.00 58.84 274 ARG A CA 1
ATOM 2237 C C . ARG A 1 274 ? 25.629 5.061 -4.168 1.00 58.84 274 ARG A C 1
ATOM 2239 O O . ARG A 1 274 ? 26.585 4.571 -3.583 1.00 58.84 274 ARG A O 1
ATOM 2246 N N . MET A 1 275 ? 25.636 5.384 -5.455 1.00 73.25 275 MET A N 1
ATOM 2247 C CA . MET A 1 275 ? 26.819 5.239 -6.290 1.00 73.25 275 MET A CA 1
ATOM 2248 C C . MET A 1 275 ? 27.914 6.183 -5.780 1.00 73.25 275 MET A C 1
ATOM 2250 O O . MET A 1 275 ? 27.735 7.396 -5.801 1.00 73.25 275 MET A O 1
ATOM 2254 N N . THR A 1 276 ? 29.008 5.624 -5.274 1.00 73.06 276 THR A N 1
ATOM 2255 C CA . THR A 1 276 ? 30.156 6.354 -4.721 1.00 73.06 276 THR A CA 1
ATOM 2256 C C . THR A 1 276 ? 31.261 6.559 -5.736 1.00 73.06 276 THR A C 1
ATOM 2258 O O . THR A 1 276 ? 32.143 7.380 -5.520 1.00 73.06 276 THR A O 1
ATOM 2261 N N . SER A 1 277 ? 31.265 5.787 -6.817 1.00 82.44 277 SER A N 1
ATOM 2262 C CA . SER A 1 277 ? 32.189 5.975 -7.926 1.00 82.44 277 SER A CA 1
ATOM 2263 C C . SER A 1 277 ? 31.709 5.236 -9.162 1.00 82.44 277 SER A C 1
ATOM 2265 O O . SER A 1 277 ? 30.882 4.318 -9.080 1.00 82.44 277 SER A O 1
ATOM 2267 N N . PHE A 1 278 ? 32.261 5.628 -10.302 1.00 89.62 278 PHE A N 1
ATOM 2268 C CA . PHE A 1 278 ? 32.190 4.833 -11.512 1.00 89.62 278 PHE A CA 1
ATOM 2269 C C . PHE A 1 278 ? 33.527 4.816 -12.237 1.00 89.62 278 PHE A C 1
ATOM 2271 O O . PHE A 1 278 ? 34.378 5.686 -12.044 1.00 89.62 278 PHE A O 1
ATOM 2278 N N . LYS A 1 279 ? 33.700 3.796 -13.067 1.00 93.81 279 LYS A N 1
ATOM 2279 C CA . LYS A 1 279 ? 34.891 3.589 -13.871 1.00 93.81 279 LYS A CA 1
ATOM 2280 C C . LYS A 1 279 ? 34.508 2.990 -15.212 1.00 93.81 279 LYS A C 1
ATOM 2282 O O . LYS A 1 279 ? 33.831 1.968 -15.256 1.00 93.81 279 LYS A O 1
ATOM 2287 N N . ILE A 1 280 ? 34.979 3.606 -16.286 1.00 93.19 280 ILE A N 1
ATOM 2288 C CA . ILE A 1 280 ? 34.788 3.169 -17.666 1.00 93.19 280 ILE A CA 1
ATOM 2289 C C . ILE A 1 280 ? 36.145 2.747 -18.217 1.00 93.19 280 ILE A C 1
ATOM 2291 O O . ILE A 1 280 ? 37.116 3.507 -18.144 1.00 93.19 280 ILE A O 1
ATOM 2295 N N . THR A 1 281 ? 36.225 1.544 -18.778 1.00 95.00 281 THR A N 1
ATOM 2296 C CA . THR A 1 281 ? 37.452 1.033 -19.399 1.00 95.00 281 THR A CA 1
ATOM 2297 C C . THR A 1 281 ? 37.224 0.556 -20.826 1.00 95.00 281 THR A C 1
ATOM 2299 O O . THR A 1 281 ? 36.141 0.074 -21.168 1.00 95.00 281 THR A O 1
ATOM 2302 N N . ASP A 1 282 ? 38.266 0.670 -21.647 1.00 92.31 282 ASP A N 1
ATOM 2303 C CA . ASP A 1 282 ? 38.308 0.119 -23.003 1.00 92.31 282 ASP A CA 1
ATOM 2304 C C . ASP A 1 282 ? 38.684 -1.376 -23.024 1.00 92.31 282 ASP A C 1
ATOM 2306 O O . ASP A 1 282 ? 38.891 -2.010 -21.986 1.00 92.31 282 ASP A O 1
ATOM 2310 N N . GLU A 1 283 ? 38.798 -1.948 -24.226 1.00 87.62 283 GLU A N 1
ATOM 2311 C CA . GLU A 1 283 ? 39.147 -3.361 -24.448 1.00 87.62 283 GLU A CA 1
ATOM 2312 C C . GLU A 1 283 ? 40.546 -3.740 -23.935 1.00 87.62 283 GLU A C 1
ATOM 2314 O O . GLU A 1 283 ? 40.802 -4.890 -23.578 1.00 87.62 283 GLU A O 1
ATOM 2319 N N . SER A 1 284 ? 41.468 -2.776 -23.870 1.00 89.94 284 SER A N 1
ATOM 2320 C CA . SER A 1 284 ? 42.817 -2.988 -23.340 1.00 89.94 284 SER A CA 1
ATOM 2321 C C . SER A 1 284 ? 42.870 -2.934 -21.808 1.00 89.94 284 SER A C 1
ATOM 2323 O O . SER A 1 284 ? 43.911 -3.234 -21.214 1.00 89.94 284 SER A O 1
ATOM 2325 N N . GLY A 1 285 ? 41.756 -2.562 -21.169 1.00 87.69 285 GLY A N 1
ATOM 2326 C CA . GLY A 1 285 ? 41.662 -2.269 -19.745 1.00 87.69 285 GLY A CA 1
ATOM 2327 C C . GLY A 1 285 ? 42.175 -0.873 -19.379 1.00 87.69 285 GLY A C 1
ATOM 2328 O O . GLY A 1 285 ? 42.398 -0.602 -18.195 1.00 87.69 285 GLY A O 1
ATOM 2329 N N . ALA A 1 286 ? 42.396 0.013 -20.357 1.00 92.38 286 ALA A N 1
ATOM 2330 C CA . ALA A 1 286 ? 42.751 1.399 -20.089 1.00 92.38 286 ALA A CA 1
ATOM 2331 C C . ALA A 1 286 ? 41.521 2.163 -19.595 1.00 92.38 286 ALA A C 1
ATOM 2333 O O . ALA A 1 286 ? 40.409 1.981 -20.086 1.00 92.38 286 ALA A O 1
ATOM 2334 N N . VAL A 1 287 ? 41.730 3.014 -18.593 1.00 93.94 287 VAL A N 1
ATOM 2335 C CA . VAL A 1 287 ? 40.671 3.838 -18.008 1.00 93.94 287 VAL A CA 1
ATOM 2336 C C . VAL A 1 287 ? 40.371 4.994 -18.951 1.00 93.94 287 VAL A C 1
ATOM 2338 O O . VAL A 1 287 ? 41.243 5.829 -19.193 1.00 93.94 287 VAL A O 1
ATOM 2341 N N . LEU A 1 288 ? 39.148 5.021 -19.474 1.00 91.56 288 LEU A N 1
ATOM 2342 C CA . LEU A 1 288 ? 38.626 6.117 -20.289 1.00 91.56 288 LEU A CA 1
ATOM 2343 C C . LEU A 1 288 ? 38.104 7.242 -19.394 1.00 91.56 288 LEU A C 1
ATOM 2345 O O . LEU A 1 288 ? 38.346 8.416 -19.660 1.00 91.56 288 LEU A O 1
ATOM 2349 N N . GLU A 1 289 ? 37.445 6.864 -18.298 1.00 88.75 289 GLU A N 1
ATOM 2350 C CA . GLU A 1 289 ? 36.891 7.776 -17.304 1.00 88.75 289 GLU A CA 1
ATOM 2351 C C . GLU A 1 289 ? 36.813 7.077 -15.943 1.00 88.75 289 GLU A C 1
ATOM 2353 O O . GLU A 1 289 ? 36.511 5.887 -15.856 1.00 88.75 289 GLU A O 1
ATOM 2358 N N . GLU A 1 290 ? 37.117 7.797 -14.870 1.00 89.44 290 GLU A N 1
ATOM 2359 C CA . GLU A 1 290 ? 36.973 7.313 -13.498 1.00 89.44 290 GLU A CA 1
ATOM 2360 C C . GLU A 1 290 ? 36.690 8.510 -12.601 1.00 89.44 290 GLU A C 1
ATOM 2362 O O . GLU A 1 290 ? 37.403 9.515 -12.647 1.00 89.44 290 GLU A O 1
ATOM 2367 N N . GLU A 1 291 ? 35.648 8.400 -11.786 1.00 78.50 291 GLU A N 1
ATOM 2368 C CA . GLU A 1 291 ? 35.241 9.465 -10.880 1.00 78.50 291 GLU A CA 1
ATOM 2369 C C . GLU A 1 291 ? 34.771 8.887 -9.548 1.00 78.50 291 GLU A C 1
ATOM 2371 O O . GLU A 1 291 ? 34.002 7.925 -9.506 1.00 78.50 291 GLU A O 1
ATOM 2376 N N . GLU A 1 292 ? 35.195 9.509 -8.448 1.00 72.81 292 GLU A N 1
ATOM 2377 C CA . GLU A 1 292 ? 34.567 9.313 -7.143 1.00 72.81 292 GLU A CA 1
ATOM 2378 C C . GLU A 1 292 ? 33.367 10.258 -7.013 1.00 72.81 292 GLU A C 1
ATOM 2380 O O . GLU A 1 292 ? 33.497 11.476 -6.911 1.00 72.81 292 GLU A O 1
ATOM 2385 N N . LEU A 1 293 ? 32.174 9.674 -7.023 1.00 61.34 293 LEU A N 1
ATOM 2386 C CA . LEU A 1 293 ? 30.904 10.372 -6.966 1.00 61.34 293 LEU A CA 1
ATOM 2387 C C . LEU A 1 293 ? 30.474 10.576 -5.514 1.00 61.34 293 LEU A C 1
ATOM 2389 O O . LEU A 1 293 ? 29.812 9.739 -4.904 1.00 61.34 293 LEU A O 1
ATOM 2393 N N . TYR A 1 294 ? 30.764 11.754 -4.974 1.00 54.81 294 TYR A N 1
ATOM 2394 C CA . TYR A 1 294 ? 30.055 12.290 -3.808 1.00 54.81 294 TYR A CA 1
ATOM 2395 C C . TYR A 1 294 ? 28.938 13.258 -4.236 1.00 54.81 294 TYR A C 1
ATOM 2397 O O . TYR A 1 294 ? 28.703 14.269 -3.579 1.00 54.81 294 TYR A O 1
ATOM 2405 N N . ARG A 1 295 ? 28.242 12.962 -5.341 1.00 47.31 295 ARG A N 1
ATOM 2406 C CA . ARG A 1 295 ? 27.273 13.883 -5.959 1.00 47.31 295 ARG A CA 1
ATOM 2407 C C . ARG A 1 295 ? 25.911 13.889 -5.245 1.00 47.31 295 ARG A C 1
ATOM 2409 O O . ARG A 1 295 ? 25.495 12.883 -4.661 1.00 47.31 295 ARG A O 1
ATOM 2416 N N . ASN A 1 296 ? 25.234 15.039 -5.257 1.00 46.44 296 ASN A N 1
ATOM 2417 C CA . ASN A 1 296 ? 23.871 15.218 -4.732 1.00 46.44 296 ASN A CA 1
ATOM 2418 C C . ASN A 1 296 ? 22.803 14.709 -5.731 1.00 46.44 296 ASN A C 1
ATOM 2420 O O . ASN A 1 296 ? 23.137 14.183 -6.794 1.00 46.44 296 ASN A O 1
ATOM 2424 N N . ALA A 1 297 ? 21.512 14.838 -5.399 1.00 38.94 297 ALA A N 1
ATOM 2425 C CA . ALA A 1 297 ? 20.403 14.362 -6.237 1.00 38.94 297 ALA A CA 1
ATOM 2426 C C . ALA A 1 297 ? 20.308 15.042 -7.624 1.00 38.94 297 ALA A C 1
ATOM 2428 O O . ALA A 1 297 ? 19.601 14.529 -8.492 1.00 38.94 297 ALA A O 1
ATOM 2429 N N . HIS A 1 298 ? 21.047 16.135 -7.848 1.00 37.88 298 HIS A N 1
ATOM 2430 C CA . HIS A 1 298 ? 21.094 16.888 -9.103 1.00 37.88 298 HIS A CA 1
ATOM 2431 C C . HIS A 1 298 ? 22.347 16.644 -9.950 1.00 37.88 298 HIS A C 1
ATOM 2433 O O . HIS A 1 298 ? 22.412 17.129 -11.072 1.00 37.88 298 HIS A O 1
ATOM 2439 N N . GLY A 1 299 ? 23.316 15.860 -9.469 1.00 43.59 299 GLY A N 1
ATOM 2440 C CA . GLY A 1 299 ? 24.503 15.524 -10.259 1.00 43.59 299 GLY A CA 1
ATOM 2441 C C . GLY A 1 299 ? 25.567 16.624 -10.344 1.00 43.59 299 GLY A C 1
ATOM 2442 O O . GLY A 1 299 ? 26.526 16.433 -11.093 1.00 43.59 299 GLY A O 1
ATOM 2443 N N . ASP A 1 300 ? 25.451 17.688 -9.547 1.00 42.41 300 ASP A N 1
ATOM 2444 C CA . ASP A 1 300 ? 26.468 18.737 -9.396 1.00 42.41 300 ASP A CA 1
ATOM 2445 C C . ASP A 1 300 ? 27.312 18.532 -8.117 1.00 42.41 300 ASP A C 1
ATOM 2447 O O . ASP A 1 300 ? 26.957 17.713 -7.262 1.00 42.41 300 ASP A O 1
ATOM 2451 N N . GLU A 1 301 ? 28.457 19.234 -8.060 1.00 45.84 301 GLU A N 1
ATOM 2452 C CA . GLU A 1 301 ? 29.590 19.134 -7.111 1.00 45.84 301 GLU A CA 1
ATOM 2453 C C . GLU A 1 301 ? 29.245 18.858 -5.631 1.00 45.84 301 GLU A C 1
ATOM 2455 O O . GLU A 1 301 ? 28.127 19.089 -5.170 1.00 45.84 301 GLU A O 1
ATOM 2460 N N . GLU A 1 302 ? 30.260 18.364 -4.894 1.00 46.56 302 GLU A N 1
ATOM 2461 C CA . GLU A 1 302 ? 30.244 18.037 -3.459 1.00 46.56 302 GLU A CA 1
ATOM 2462 C C . GLU A 1 302 ? 29.213 18.868 -2.682 1.00 46.56 302 GLU A C 1
ATOM 2464 O O . GLU A 1 302 ? 29.369 20.079 -2.522 1.00 46.56 302 GLU A O 1
ATOM 2469 N N . GLN A 1 303 ? 28.191 18.211 -2.114 1.00 48.28 303 GLN A N 1
ATOM 2470 C CA . GLN A 1 303 ? 27.519 18.815 -0.968 1.00 48.28 303 GLN A CA 1
ATOM 2471 C C . GLN A 1 303 ? 28.606 19.043 0.079 1.00 48.28 303 GLN A C 1
ATOM 2473 O O . GLN A 1 303 ? 29.111 18.071 0.655 1.00 48.28 303 GLN A O 1
ATOM 2478 N N . GLU A 1 304 ? 28.983 20.306 0.303 1.00 49.19 304 GLU A N 1
ATOM 2479 C CA . GLU A 1 304 ? 29.800 20.679 1.447 1.00 49.19 304 GLU A CA 1
ATOM 2480 C C . GLU A 1 304 ? 29.145 20.021 2.660 1.00 49.19 304 GLU A C 1
ATOM 2482 O O . GLU A 1 304 ? 28.019 20.349 3.045 1.00 49.19 304 GLU A O 1
ATOM 2487 N N . ARG A 1 305 ? 29.829 19.042 3.262 1.00 57.44 305 ARG A N 1
ATOM 2488 C CA . ARG A 1 305 ? 29.437 18.585 4.589 1.00 57.44 305 ARG A CA 1
ATOM 2489 C C . ARG A 1 305 ? 29.414 19.836 5.446 1.00 57.44 305 ARG A C 1
ATOM 2491 O O . ARG A 1 305 ? 30.463 20.447 5.654 1.00 57.44 305 ARG A O 1
ATOM 2498 N N . PHE A 1 306 ? 28.229 20.212 5.924 1.00 69.25 306 PHE A N 1
ATOM 2499 C CA . PHE A 1 306 ? 28.102 21.295 6.883 1.00 69.25 306 PHE A CA 1
ATOM 2500 C C . PHE A 1 306 ? 29.162 21.114 7.970 1.00 69.25 306 PHE A C 1
ATOM 2502 O O . PHE A 1 306 ? 29.338 20.011 8.497 1.00 69.25 306 PHE A O 1
ATOM 2509 N N . ALA A 1 307 ? 29.874 22.191 8.307 1.00 77.19 307 ALA A N 1
ATOM 2510 C CA . ALA A 1 307 ? 30.951 22.132 9.293 1.00 77.19 307 ALA A CA 1
ATOM 2511 C C . ALA A 1 307 ? 30.460 21.616 10.662 1.00 77.19 307 ALA A C 1
ATOM 2513 O O . ALA A 1 307 ? 31.248 21.094 11.456 1.00 77.19 307 ALA A O 1
ATOM 2514 N N . SER A 1 308 ? 29.155 21.725 10.930 1.00 85.38 308 SER A N 1
ATOM 2515 C CA . SER A 1 308 ? 28.488 21.159 12.095 1.00 85.38 308 SER A CA 1
ATOM 2516 C C . SER A 1 308 ? 26.997 20.875 11.849 1.00 85.38 308 SER A C 1
ATOM 2518 O O . SER A 1 308 ? 26.381 21.407 10.926 1.00 85.38 308 SER A O 1
ATOM 2520 N N . ILE A 1 309 ? 26.387 20.093 12.750 1.00 89.19 309 ILE A N 1
ATOM 2521 C CA . ILE A 1 309 ? 24.925 19.889 12.815 1.00 89.19 309 ILE A CA 1
ATOM 2522 C C . ILE A 1 309 ? 24.181 21.230 12.981 1.00 89.19 309 ILE A C 1
ATOM 2524 O O . ILE A 1 309 ? 23.060 21.379 12.499 1.00 89.19 309 ILE A O 1
ATOM 2528 N N . ASP A 1 310 ? 24.783 22.208 13.663 1.00 92.06 310 ASP A N 1
ATOM 2529 C CA . ASP A 1 310 ? 24.166 23.519 13.889 1.00 92.06 310 ASP A CA 1
ATOM 2530 C C . ASP A 1 310 ? 24.146 24.371 12.616 1.00 92.06 310 ASP A C 1
ATOM 2532 O O . ASP A 1 310 ? 23.160 25.065 12.360 1.00 92.06 310 ASP A O 1
ATOM 2536 N N . ASP A 1 311 ? 25.186 24.271 11.786 1.00 87.62 311 ASP A N 1
ATOM 2537 C CA . ASP A 1 311 ? 25.225 24.939 10.482 1.00 87.62 311 ASP A CA 1
ATOM 2538 C C . ASP A 1 311 ? 24.170 24.346 9.539 1.00 87.62 311 ASP A C 1
ATOM 2540 O O . ASP A 1 311 ? 23.396 25.095 8.937 1.00 87.62 311 ASP A O 1
ATOM 2544 N N . ALA A 1 312 ? 24.057 23.010 9.514 1.00 87.94 312 ALA A N 1
ATOM 2545 C CA . ALA A 1 312 ? 23.006 22.298 8.785 1.00 87.94 312 ALA A CA 1
ATOM 2546 C C . ALA A 1 312 ? 21.607 22.738 9.240 1.00 87.94 312 ALA A C 1
ATOM 2548 O O . ALA A 1 312 ? 20.753 23.098 8.431 1.00 87.94 312 ALA A O 1
ATOM 2549 N N . SER A 1 313 ? 21.385 22.764 10.556 1.00 91.75 313 SER A N 1
ATOM 2550 C CA . SER A 1 313 ? 20.120 23.165 11.177 1.00 91.75 313 SER A CA 1
ATOM 2551 C C . SER A 1 313 ? 19.729 24.600 10.824 1.00 91.75 313 SER A C 1
ATOM 2553 O O . SER A 1 313 ? 18.562 24.883 10.541 1.00 91.75 313 SER A O 1
ATOM 2555 N N . LYS A 1 314 ? 20.696 25.520 10.799 1.00 91.06 314 LYS A N 1
ATOM 2556 C CA . LYS A 1 314 ? 20.457 26.929 10.477 1.00 91.06 314 LYS A CA 1
ATOM 2557 C C . LYS A 1 314 ? 20.083 27.131 9.008 1.00 91.06 314 LYS A C 1
ATOM 2559 O O . LYS A 1 314 ? 19.127 27.865 8.737 1.00 91.06 314 LYS A O 1
ATOM 2564 N N . ALA A 1 315 ? 20.806 26.493 8.085 1.00 86.94 315 ALA A N 1
ATOM 2565 C CA . ALA A 1 315 ? 20.477 26.514 6.658 1.00 86.94 315 ALA A CA 1
ATOM 2566 C C . ALA A 1 315 ? 19.079 25.917 6.421 1.00 86.94 315 ALA A C 1
ATOM 2568 O O . ALA A 1 315 ? 18.208 26.545 5.814 1.00 86.94 315 ALA A O 1
ATOM 2569 N N . TRP A 1 316 ? 18.821 24.763 7.039 1.00 88.06 316 TRP A N 1
ATOM 2570 C CA . TRP A 1 316 ? 17.534 24.083 6.993 1.00 88.06 316 TRP A CA 1
ATOM 2571 C C . TRP A 1 316 ? 16.378 24.887 7.594 1.00 88.06 316 TRP A C 1
ATOM 2573 O O . TRP A 1 316 ? 15.259 24.832 7.096 1.00 88.06 316 TRP A O 1
ATOM 2583 N N . THR A 1 317 ? 16.587 25.640 8.663 1.00 89.88 317 THR A N 1
ATOM 2584 C CA . THR A 1 317 ? 15.487 26.392 9.282 1.00 89.88 317 THR A CA 1
ATOM 2585 C C . THR A 1 317 ? 15.164 27.640 8.473 1.00 89.88 317 THR A C 1
ATOM 2587 O O . THR A 1 317 ? 14.009 27.856 8.126 1.00 89.88 317 THR A O 1
ATOM 2590 N N . SER A 1 318 ? 16.183 28.414 8.090 1.00 87.12 318 SER A N 1
ATOM 2591 C CA . SER A 1 318 ? 15.996 29.736 7.473 1.00 87.12 318 SER A CA 1
ATOM 2592 C C . SER A 1 318 ? 15.190 29.674 6.173 1.00 87.12 318 SER A C 1
ATOM 2594 O O . SER A 1 318 ? 14.252 30.442 5.968 1.00 87.12 318 SER A O 1
ATOM 2596 N N . GLU A 1 319 ? 15.532 28.732 5.300 1.00 84.38 319 GLU A N 1
ATOM 2597 C CA . GLU A 1 319 ? 14.903 28.628 3.984 1.00 84.38 319 GLU A CA 1
ATOM 2598 C C . GLU A 1 319 ? 13.504 27.950 4.053 1.00 84.38 319 GLU A C 1
ATOM 2600 O O . GLU A 1 319 ? 12.648 28.178 3.205 1.00 84.38 319 GLU A O 1
ATOM 2605 N N . GLY A 1 320 ? 13.207 27.202 5.124 1.00 88.00 320 GLY A N 1
ATOM 2606 C CA . GLY A 1 320 ? 11.971 26.431 5.304 1.00 88.00 320 GLY A CA 1
ATOM 2607 C C . GLY A 1 320 ? 10.918 27.275 5.991 1.00 88.00 320 GLY A C 1
ATOM 2608 O O . GLY A 1 320 ? 9.767 27.294 5.558 1.00 88.00 320 GLY A O 1
ATOM 2609 N N . GLU A 1 321 ? 11.393 28.055 6.968 1.00 89.12 321 GLU A N 1
ATOM 2610 C CA . GLU A 1 321 ? 10.873 29.335 7.456 1.00 89.12 321 GLU A CA 1
ATOM 2611 C C . GLU A 1 321 ? 10.168 30.112 6.344 1.00 89.12 321 GLU A C 1
ATOM 2613 O O . GLU A 1 321 ? 8.946 30.287 6.287 1.00 89.12 321 GLU A O 1
ATOM 2618 N N . ARG A 1 322 ? 11.021 30.554 5.416 1.00 88.25 322 ARG A N 1
ATOM 2619 C CA . ARG A 1 322 ? 10.667 31.402 4.283 1.00 88.25 322 ARG A CA 1
ATOM 2620 C C . ARG A 1 322 ? 9.665 30.723 3.356 1.00 88.25 322 ARG A C 1
ATOM 2622 O O . ARG A 1 322 ? 8.621 31.308 3.069 1.00 88.25 322 ARG A O 1
ATOM 2629 N N . TYR A 1 323 ? 9.976 29.515 2.891 1.00 87.94 323 TYR A N 1
ATOM 2630 C CA . TYR A 1 323 ? 9.148 28.815 1.917 1.00 87.94 323 TYR A CA 1
ATOM 2631 C C . TYR A 1 323 ? 7.752 28.502 2.458 1.00 87.94 323 TYR A C 1
ATOM 2633 O O . TYR A 1 323 ? 6.754 28.857 1.837 1.00 87.94 323 TYR A O 1
ATOM 2641 N N . THR A 1 324 ? 7.669 27.904 3.648 1.00 89.56 324 THR A N 1
ATOM 2642 C CA . THR A 1 324 ? 6.395 27.467 4.242 1.00 89.56 324 THR A CA 1
ATOM 2643 C C . THR A 1 324 ? 5.470 28.654 4.490 1.00 89.56 324 THR A C 1
ATOM 2645 O O . THR A 1 324 ? 4.268 28.580 4.231 1.00 89.56 324 THR A O 1
ATOM 2648 N N . ALA A 1 325 ? 6.026 29.785 4.936 1.00 89.69 325 ALA A N 1
ATOM 2649 C CA . ALA A 1 325 ? 5.271 31.019 5.106 1.00 89.69 325 ALA A CA 1
ATOM 2650 C C . ALA A 1 325 ? 4.738 31.569 3.770 1.00 89.69 325 ALA A C 1
ATOM 2652 O O . ALA A 1 325 ? 3.576 31.977 3.699 1.00 89.69 325 ALA A O 1
ATOM 2653 N N . LEU A 1 326 ? 5.559 31.567 2.713 1.00 90.62 326 LEU A N 1
ATOM 2654 C CA . LEU A 1 326 ? 5.144 32.011 1.379 1.00 90.62 326 LEU A CA 1
ATOM 2655 C C . LEU A 1 326 ? 4.088 31.082 0.775 1.00 90.62 326 LEU A C 1
ATOM 2657 O O . LEU A 1 326 ? 3.092 31.578 0.257 1.00 90.62 326 LEU A O 1
ATOM 2661 N N . LEU A 1 327 ? 4.259 29.762 0.885 1.00 90.19 327 LEU A N 1
ATOM 2662 C CA . LEU A 1 327 ? 3.334 28.790 0.308 1.00 90.19 327 LEU A CA 1
ATOM 2663 C C . LEU A 1 327 ? 1.978 28.819 1.018 1.00 90.19 327 LEU A C 1
ATOM 2665 O O . LEU A 1 327 ? 0.949 28.863 0.355 1.00 90.19 327 LEU A O 1
ATOM 2669 N N . ASN A 1 328 ? 1.946 28.880 2.354 1.00 90.88 328 ASN A N 1
ATOM 2670 C CA . ASN A 1 328 ? 0.684 29.033 3.086 1.00 90.88 328 ASN A CA 1
ATOM 2671 C C . ASN A 1 328 ? -0.043 30.330 2.715 1.00 90.88 328 ASN A C 1
ATOM 2673 O O . ASN A 1 328 ? -1.268 30.339 2.601 1.00 90.88 328 ASN A O 1
ATOM 2677 N N . LYS A 1 329 ? 0.699 31.425 2.507 1.00 91.50 329 LYS A N 1
ATOM 2678 C CA . LYS A 1 329 ? 0.112 32.680 2.032 1.00 91.50 329 LYS A CA 1
ATOM 2679 C C . LYS A 1 329 ? -0.469 32.516 0.624 1.00 91.50 329 LYS A C 1
ATOM 2681 O O . LYS A 1 329 ? -1.594 32.944 0.392 1.00 91.50 329 LYS A O 1
ATOM 2686 N N . TRP A 1 330 ? 0.279 31.886 -0.282 1.00 92.12 330 TRP A N 1
ATOM 2687 C CA . TRP A 1 330 ? -0.142 31.645 -1.661 1.00 92.12 330 TRP A CA 1
ATOM 2688 C C . TRP A 1 330 ? -1.393 30.763 -1.729 1.00 92.12 330 TRP A C 1
ATOM 2690 O O . TRP A 1 330 ? -2.375 31.147 -2.354 1.00 92.12 330 TRP A O 1
ATOM 2700 N N . LEU A 1 331 ? -1.407 29.637 -1.006 1.00 87.81 331 LEU A N 1
ATOM 2701 C CA . LEU A 1 331 ? -2.571 28.753 -0.899 1.00 87.81 331 LEU A CA 1
ATOM 2702 C C . LEU A 1 331 ? -3.777 29.482 -0.296 1.00 87.81 331 LEU A C 1
ATOM 2704 O O . LEU A 1 331 ? -4.897 29.320 -0.768 1.00 87.81 331 LEU A O 1
ATOM 2708 N N . GLY A 1 332 ? -3.559 30.322 0.720 1.00 86.19 332 GLY A N 1
ATOM 2709 C CA . GLY A 1 332 ? -4.614 31.162 1.283 1.00 86.19 332 GLY A CA 1
ATOM 2710 C C . GLY A 1 332 ? -5.249 32.086 0.241 1.00 86.19 332 GLY A C 1
ATOM 2711 O O . GLY A 1 332 ? -6.470 32.213 0.206 1.00 86.19 332 GLY A O 1
ATOM 2712 N N . GLU A 1 333 ? -4.445 32.695 -0.634 1.00 89.94 333 GLU A N 1
ATOM 2713 C CA . GLU A 1 333 ? -4.934 33.505 -1.756 1.00 89.94 333 GLU A CA 1
ATOM 2714 C C . GLU A 1 333 ? -5.633 32.644 -2.820 1.00 89.94 333 GLU A C 1
ATOM 2716 O O . GLU A 1 333 ? -6.724 33.006 -3.245 1.00 89.94 333 GLU A O 1
ATOM 2721 N N . LEU A 1 334 ? -5.086 31.474 -3.170 1.00 85.44 334 LEU A N 1
ATOM 2722 C CA . LEU A 1 334 ? -5.680 30.529 -4.128 1.00 85.44 334 LEU A CA 1
ATOM 2723 C C . LEU A 1 334 ? -7.098 30.090 -3.735 1.00 85.44 334 LEU A C 1
ATOM 2725 O O . LEU A 1 334 ? -7.960 29.954 -4.594 1.00 85.44 334 LEU A O 1
ATOM 2729 N N . TYR A 1 335 ? -7.348 29.869 -2.442 1.00 79.38 335 TYR A N 1
ATOM 2730 C CA . TYR A 1 335 ? -8.664 29.447 -1.949 1.00 79.38 335 TYR A CA 1
ATOM 2731 C C . TYR A 1 335 ? -9.629 30.607 -1.655 1.00 79.38 335 TYR A C 1
ATOM 2733 O O . TYR A 1 335 ? -10.790 30.355 -1.332 1.00 79.38 335 TYR A O 1
ATOM 2741 N N . THR A 1 336 ? -9.182 31.866 -1.713 1.00 82.12 336 THR A N 1
ATOM 2742 C CA . THR A 1 336 ? -10.019 33.033 -1.355 1.00 82.12 336 THR A CA 1
ATOM 2743 C C . THR A 1 336 ? -10.205 34.047 -2.477 1.00 82.12 336 THR A C 1
ATOM 2745 O O . THR A 1 336 ? -11.135 34.853 -2.407 1.00 82.12 336 THR A O 1
ATOM 2748 N N . LEU A 1 337 ? -9.348 34.023 -3.494 1.00 83.19 337 LEU A N 1
ATOM 2749 C CA . LEU A 1 337 ? -9.356 34.924 -4.641 1.00 83.19 337 LEU A CA 1
ATOM 2750 C C . LEU A 1 337 ? -9.571 34.128 -5.931 1.00 83.19 337 LEU A C 1
ATOM 2752 O O . LEU A 1 337 ? -9.269 32.941 -5.987 1.00 83.19 337 LEU A O 1
ATOM 2756 N N . ASP A 1 338 ? -10.039 34.805 -6.983 1.00 83.06 338 ASP A N 1
ATOM 2757 C CA . ASP A 1 338 ? -10.147 34.197 -8.317 1.00 83.06 338 ASP A CA 1
ATOM 2758 C C . ASP A 1 338 ? -8.761 33.818 -8.879 1.00 83.06 338 ASP A C 1
ATOM 2760 O O . ASP A 1 338 ? -8.618 32.798 -9.547 1.00 83.06 338 ASP A O 1
ATOM 2764 N N . GLU A 1 339 ? -7.733 34.626 -8.583 1.00 86.56 339 GLU A N 1
ATOM 2765 C CA . GLU A 1 339 ? -6.331 34.373 -8.932 1.00 86.56 339 GLU A CA 1
ATOM 2766 C C . GLU A 1 339 ? -5.397 34.854 -7.795 1.00 86.56 339 GLU A C 1
ATOM 2768 O O . GLU A 1 339 ? -5.618 35.943 -7.245 1.00 86.56 339 GLU A O 1
ATOM 2773 N N . PRO A 1 340 ? -4.344 34.090 -7.435 1.00 91.50 340 PRO A N 1
ATOM 2774 C CA . PRO A 1 340 ? -3.334 34.522 -6.465 1.00 91.50 340 PRO A CA 1
ATOM 2775 C C . PRO A 1 340 ? -2.593 35.800 -6.889 1.00 91.50 340 PRO A C 1
ATOM 2777 O O . PRO A 1 340 ? -2.358 36.044 -8.070 1.00 91.50 340 PRO A O 1
ATOM 2780 N N . THR A 1 341 ? -2.154 36.614 -5.923 1.00 91.44 341 THR A N 1
ATOM 2781 C CA . THR A 1 341 ? -1.471 37.898 -6.196 1.00 91.44 341 THR A CA 1
ATOM 2782 C C . THR A 1 341 ? 0.022 37.760 -6.500 1.00 91.44 341 THR A C 1
ATOM 2784 O O . THR A 1 341 ? 0.681 38.748 -6.835 1.00 91.44 341 THR A O 1
ATOM 2787 N N . PHE A 1 342 ? 0.570 36.553 -6.369 1.00 93.44 342 PHE A N 1
ATOM 2788 C CA . PHE A 1 342 ? 1.949 36.213 -6.696 1.00 93.44 342 PHE A CA 1
ATOM 2789 C C . PHE A 1 342 ? 2.051 34.751 -7.145 1.00 93.44 342 PHE A C 1
ATOM 2791 O O . PHE A 1 342 ? 1.133 33.960 -6.933 1.00 93.44 342 PHE A O 1
ATOM 2798 N N . GLU A 1 343 ? 3.162 34.410 -7.793 1.00 91.50 343 GLU A N 1
ATOM 2799 C CA . GLU A 1 343 ? 3.418 33.050 -8.271 1.00 91.50 343 GLU A CA 1
ATOM 2800 C C . GLU A 1 343 ? 3.632 32.075 -7.108 1.00 91.50 343 GLU A C 1
ATOM 2802 O O . GLU A 1 343 ? 4.076 32.462 -6.022 1.00 91.50 343 GLU A O 1
ATOM 2807 N N . GLU A 1 344 ? 3.316 30.802 -7.348 1.00 89.19 344 GLU A N 1
ATOM 2808 C CA . GLU A 1 344 ? 3.590 29.732 -6.395 1.00 89.19 344 GLU A CA 1
ATOM 2809 C C . GLU A 1 344 ? 5.094 29.721 -6.067 1.00 89.19 344 GLU A C 1
ATOM 2811 O O . GLU A 1 344 ? 5.922 29.717 -6.983 1.00 89.19 344 GLU A O 1
ATOM 2816 N N . PRO A 1 345 ? 5.488 29.769 -4.782 1.00 87.44 345 PRO A N 1
ATOM 2817 C CA . PRO A 1 345 ? 6.900 29.743 -4.431 1.00 87.44 345 PRO A CA 1
ATOM 2818 C C . PRO A 1 345 ? 7.529 28.407 -4.843 1.00 87.44 345 PRO A C 1
ATOM 2820 O O . PRO A 1 345 ? 6.943 27.345 -4.633 1.00 87.44 345 PRO A O 1
ATOM 2823 N N . THR A 1 346 ? 8.757 28.453 -5.360 1.00 80.06 346 THR A N 1
ATOM 2824 C CA . THR A 1 346 ? 9.562 27.259 -5.647 1.00 80.06 346 THR A CA 1
ATOM 2825 C C . THR A 1 346 ? 10.318 26.801 -4.405 1.00 80.06 346 THR A C 1
ATOM 2827 O O . THR A 1 346 ? 10.780 27.617 -3.598 1.00 80.06 346 THR A O 1
ATOM 2830 N N . PHE A 1 347 ? 10.388 25.484 -4.218 1.00 73.81 347 PHE A N 1
ATOM 2831 C CA . PHE A 1 347 ? 11.158 24.861 -3.148 1.00 73.81 347 PHE A CA 1
ATOM 2832 C C . PHE A 1 347 ? 12.504 24.408 -3.710 1.00 73.81 347 PHE A C 1
ATOM 2834 O O . PHE A 1 347 ? 12.533 23.589 -4.621 1.00 73.81 347 PHE A O 1
ATOM 2841 N N . GLU A 1 348 ? 13.606 24.948 -3.193 1.00 70.44 348 GLU A N 1
ATOM 2842 C CA . GLU A 1 348 ? 14.962 24.653 -3.675 1.00 70.44 348 GLU A CA 1
ATOM 2843 C C . GLU A 1 348 ? 15.847 24.301 -2.468 1.00 70.44 348 GLU A C 1
ATOM 2845 O O . GLU A 1 348 ? 16.408 25.187 -1.821 1.00 70.44 348 GLU A O 1
ATOM 2850 N N . ARG A 1 349 ? 15.885 23.012 -2.089 1.00 73.25 349 ARG A N 1
ATOM 2851 C CA . ARG A 1 349 ? 16.690 22.499 -0.954 1.00 73.25 349 ARG A CA 1
ATOM 2852 C C . ARG A 1 349 ? 17.289 21.113 -1.148 1.00 73.25 349 ARG A C 1
ATOM 2854 O O . ARG A 1 349 ? 17.812 20.525 -0.197 1.00 73.25 349 ARG A O 1
ATOM 2861 N N . ASP A 1 350 ? 17.194 20.565 -2.344 1.00 67.56 350 ASP A N 1
ATOM 2862 C CA . ASP A 1 350 ? 17.710 19.237 -2.668 1.00 67.56 350 ASP A CA 1
ATOM 2863 C C . ASP A 1 350 ? 19.237 19.153 -2.396 1.00 67.56 350 ASP A C 1
ATOM 2865 O O . ASP A 1 350 ? 19.799 18.096 -2.091 1.00 67.56 350 ASP A O 1
ATOM 2869 N N . ASP A 1 351 ? 19.920 20.304 -2.396 1.00 69.75 351 ASP A N 1
ATOM 2870 C CA . ASP A 1 351 ? 21.314 20.497 -1.998 1.00 69.75 351 ASP A CA 1
ATOM 2871 C C . ASP A 1 351 ? 21.572 20.406 -0.479 1.00 69.75 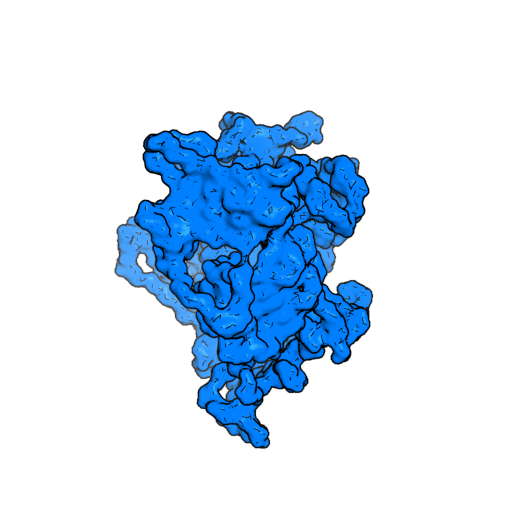351 ASP A C 1
ATOM 2873 O O . ASP A 1 351 ? 22.728 20.349 -0.071 1.00 69.75 351 ASP A O 1
ATOM 2877 N N . LEU A 1 352 ? 20.550 20.337 0.379 1.00 76.38 352 LEU A N 1
ATOM 2878 C CA . LEU A 1 352 ? 20.705 20.220 1.839 1.00 76.38 352 LEU A CA 1
ATOM 2879 C C . LEU A 1 352 ? 20.353 18.830 2.388 1.00 76.38 352 LEU A C 1
ATOM 2881 O O . LEU A 1 352 ? 20.720 18.501 3.521 1.00 76.38 352 LEU A O 1
ATOM 2885 N N . GLU A 1 353 ? 19.641 18.013 1.610 1.00 77.81 353 GLU A N 1
ATOM 2886 C CA . GLU A 1 353 ? 19.001 16.768 2.063 1.00 77.81 353 GLU A CA 1
ATOM 2887 C C . GLU A 1 353 ? 19.961 15.812 2.771 1.00 77.81 353 GLU A C 1
ATOM 2889 O O . GLU A 1 353 ? 19.685 15.340 3.876 1.00 77.81 353 GLU A O 1
ATOM 2894 N N . ARG A 1 354 ? 21.115 15.535 2.152 1.00 73.31 354 ARG A N 1
ATOM 2895 C CA . ARG A 1 354 ? 22.081 14.563 2.672 1.00 73.31 354 ARG A CA 1
ATOM 2896 C C . ARG A 1 354 ? 22.729 15.068 3.956 1.00 73.31 354 ARG A C 1
ATOM 2898 O O . ARG A 1 354 ? 22.786 14.315 4.924 1.00 73.31 354 ARG A O 1
ATOM 2905 N N . GLY A 1 355 ? 23.139 16.336 4.012 1.00 78.88 355 GLY A N 1
ATOM 2906 C CA . GLY A 1 355 ? 23.665 16.938 5.241 1.00 78.88 355 GLY A CA 1
ATOM 2907 C C . GLY A 1 355 ? 22.673 16.886 6.412 1.00 78.88 355 GLY A C 1
ATOM 2908 O O . GLY A 1 355 ? 23.069 16.647 7.558 1.00 78.88 355 GLY A O 1
ATOM 2909 N N . VAL A 1 356 ? 21.378 17.048 6.132 1.00 85.75 356 VAL A N 1
ATOM 2910 C CA . VAL A 1 356 ? 20.299 16.972 7.128 1.00 85.75 356 VAL A CA 1
ATOM 2911 C C . VAL A 1 356 ? 20.054 15.533 7.576 1.00 85.75 356 VAL A C 1
ATOM 2913 O O . VAL A 1 356 ? 20.061 15.271 8.780 1.00 85.75 356 VAL A O 1
ATOM 2916 N N . ILE A 1 357 ? 19.918 14.583 6.647 1.00 86.56 357 ILE A N 1
ATOM 2917 C CA . ILE A 1 357 ? 19.726 13.161 6.969 1.00 86.56 357 ILE A CA 1
ATOM 2918 C C . ILE A 1 357 ? 20.909 12.596 7.757 1.00 86.56 357 ILE A C 1
ATOM 2920 O O . ILE A 1 357 ? 20.703 11.933 8.776 1.00 86.56 357 ILE A O 1
ATOM 2924 N N . ASP A 1 358 ? 22.144 12.899 7.358 1.00 83.44 358 ASP A N 1
ATOM 2925 C CA . ASP A 1 358 ? 23.340 12.451 8.076 1.00 83.44 358 ASP A CA 1
ATOM 2926 C C . ASP A 1 358 ? 23.384 13.061 9.493 1.00 83.44 358 ASP A C 1
ATOM 2928 O O . ASP A 1 358 ? 23.713 12.375 10.467 1.00 83.44 358 ASP A O 1
ATOM 2932 N N . SER A 1 359 ? 22.964 14.323 9.648 1.00 90.19 359 SER A N 1
ATOM 2933 C CA . SER A 1 359 ? 22.859 14.987 10.955 1.00 90.19 359 SER A CA 1
ATOM 2934 C C . SER A 1 359 ? 21.796 14.353 11.856 1.00 90.19 359 SER A C 1
ATOM 2936 O O . SER A 1 359 ? 22.048 14.122 13.042 1.00 90.19 359 SER A O 1
ATOM 2938 N N . ILE A 1 360 ? 20.618 14.036 11.314 1.00 91.56 360 ILE A N 1
ATOM 2939 C CA . ILE A 1 360 ? 19.534 13.355 12.036 1.00 91.56 360 ILE A CA 1
ATOM 2940 C C . ILE A 1 360 ? 19.963 11.938 12.426 1.00 91.56 360 ILE A C 1
ATOM 2942 O O . ILE A 1 360 ? 19.734 11.518 13.565 1.00 91.56 360 ILE A O 1
ATOM 2946 N N . THR A 1 361 ? 20.647 11.229 11.528 1.00 90.25 361 THR A N 1
ATOM 2947 C CA . THR A 1 361 ? 21.216 9.900 11.788 1.00 90.25 361 THR A CA 1
ATOM 2948 C C . THR A 1 361 ? 22.205 9.964 12.948 1.00 90.25 361 THR A C 1
ATOM 2950 O O . THR A 1 361 ? 22.094 9.195 13.905 1.00 90.25 361 THR A O 1
ATOM 2953 N N . ALA A 1 362 ? 23.129 10.931 12.924 1.00 89.44 362 ALA A N 1
ATOM 2954 C CA . ALA A 1 362 ? 24.103 11.135 13.990 1.00 89.44 362 ALA A CA 1
ATOM 2955 C C . ALA A 1 362 ? 23.439 11.468 15.337 1.00 89.44 362 ALA A C 1
ATOM 2957 O O . ALA A 1 362 ? 23.867 10.954 16.370 1.00 89.44 362 ALA A O 1
ATOM 2958 N N . LEU A 1 363 ? 22.380 12.285 15.349 1.00 93.00 363 LEU A N 1
ATOM 2959 C CA . LEU A 1 363 ? 21.609 12.574 16.566 1.00 93.00 363 LEU A CA 1
ATOM 2960 C C . LEU A 1 363 ? 20.934 11.314 17.117 1.00 93.00 363 LEU A C 1
ATOM 2962 O O . LEU A 1 363 ? 21.049 11.028 18.309 1.00 93.00 363 LEU A O 1
ATOM 2966 N N . ASN A 1 364 ? 20.280 10.526 16.262 1.00 92.75 364 ASN A N 1
ATOM 2967 C CA . ASN A 1 364 ? 19.638 9.275 16.666 1.00 92.75 364 ASN A CA 1
ATOM 2968 C C . ASN A 1 364 ? 20.654 8.262 17.215 1.00 92.75 364 ASN A C 1
ATOM 2970 O O . ASN A 1 364 ? 20.414 7.677 18.272 1.00 92.75 364 ASN A O 1
ATOM 2974 N N . ALA A 1 365 ? 21.822 8.123 16.580 1.00 90.31 365 ALA A N 1
ATOM 2975 C CA . ALA A 1 365 ? 22.897 7.240 17.038 1.00 90.31 365 ALA A CA 1
ATOM 2976 C C . ALA A 1 365 ? 23.440 7.612 18.434 1.00 90.31 365 ALA A C 1
ATOM 2978 O O . ALA A 1 365 ? 23.907 6.742 19.169 1.00 90.31 365 ALA A O 1
ATOM 2979 N N . ARG A 1 366 ? 23.346 8.890 18.830 1.00 92.75 366 ARG A N 1
ATOM 2980 C CA . ARG A 1 366 ? 23.711 9.375 20.174 1.00 92.75 366 ARG A CA 1
ATOM 2981 C C . ARG A 1 366 ? 22.569 9.294 21.197 1.00 92.75 366 ARG A C 1
ATOM 2983 O O . ARG A 1 366 ? 22.752 9.702 22.340 1.00 92.75 366 ARG A O 1
ATOM 2990 N N . GLY A 1 367 ? 21.394 8.786 20.813 1.00 89.88 367 GLY A N 1
ATOM 2991 C CA . GLY A 1 367 ? 20.187 8.805 21.649 1.00 89.88 367 GLY A CA 1
ATOM 2992 C C . GLY A 1 367 ? 19.541 10.193 21.763 1.00 89.88 367 GLY A C 1
ATOM 2993 O O . GLY A 1 367 ? 18.648 10.401 22.579 1.00 89.88 367 GLY A O 1
ATOM 2994 N N . GLU A 1 368 ? 19.961 11.145 20.930 1.00 91.94 368 GLU A N 1
ATOM 2995 C CA . GLU A 1 368 ? 19.485 12.531 20.887 1.00 91.94 368 GLU A CA 1
ATOM 2996 C C . GLU A 1 368 ? 18.418 12.740 19.797 1.00 91.94 368 GLU A C 1
ATOM 2998 O O . GLU A 1 368 ? 18.205 13.860 19.341 1.00 91.94 368 GLU A O 1
ATOM 3003 N N . GLY A 1 369 ? 17.717 11.683 19.370 1.00 87.12 369 GLY A N 1
ATOM 3004 C CA . GLY A 1 369 ? 16.713 11.760 18.297 1.00 87.12 369 GLY A CA 1
ATOM 3005 C C . GLY A 1 369 ? 15.602 12.788 18.557 1.00 87.12 369 GLY A C 1
ATOM 3006 O O . GLY A 1 369 ? 15.093 13.394 17.627 1.00 87.12 369 GLY A O 1
ATOM 3007 N N . ALA A 1 370 ? 15.281 13.087 19.821 1.00 85.62 370 ALA A N 1
ATOM 3008 C CA . ALA A 1 370 ? 14.339 14.159 20.164 1.00 85.62 370 ALA A CA 1
ATOM 3009 C C . ALA A 1 370 ? 14.825 15.572 19.766 1.00 85.62 370 ALA A C 1
ATOM 3011 O O . ALA A 1 370 ? 14.009 16.478 19.599 1.00 85.62 370 ALA A O 1
ATOM 3012 N N . LEU A 1 371 ? 16.142 15.783 19.626 1.00 91.00 371 LEU A N 1
ATOM 3013 C CA . LEU A 1 371 ? 16.711 17.048 19.151 1.00 91.00 371 LEU A CA 1
ATOM 3014 C C . LEU A 1 371 ? 16.630 17.194 17.632 1.00 91.00 371 LEU A C 1
ATOM 3016 O O . LEU A 1 371 ? 16.683 18.332 17.164 1.00 91.00 371 LEU A O 1
ATOM 3020 N N . ALA A 1 372 ? 16.493 16.089 16.886 1.00 90.88 372 ALA A N 1
ATOM 3021 C CA . ALA A 1 372 ? 16.366 16.120 15.431 1.00 90.88 372 ALA A CA 1
ATOM 3022 C C . ALA A 1 372 ? 15.233 17.062 15.025 1.00 90.88 372 ALA A C 1
ATOM 3024 O O . ALA A 1 372 ? 15.469 17.992 14.264 1.00 90.88 372 ALA A O 1
ATOM 3025 N N . ARG A 1 373 ? 14.071 16.944 15.670 1.00 86.38 373 ARG A N 1
ATOM 3026 C CA . ARG A 1 373 ? 12.891 17.762 15.385 1.00 86.38 373 ARG A CA 1
ATOM 3027 C C . ARG A 1 373 ? 13.111 19.248 15.562 1.00 86.38 373 ARG A C 1
ATOM 3029 O O . ARG A 1 373 ? 12.674 20.056 14.753 1.00 86.38 373 ARG A O 1
ATOM 3036 N N . THR A 1 374 ? 13.755 19.608 16.665 1.00 88.69 374 THR A N 1
ATOM 3037 C CA . THR A 1 374 ? 13.995 21.009 17.010 1.00 88.69 374 THR A CA 1
ATOM 3038 C C . THR A 1 374 ? 15.023 21.625 16.068 1.00 88.69 374 THR A C 1
ATOM 3040 O O . THR A 1 374 ? 14.926 22.802 15.741 1.00 88.69 374 THR A O 1
ATOM 3043 N N . LYS A 1 375 ? 16.014 20.839 15.634 1.00 91.94 375 LYS A N 1
ATOM 3044 C CA . LYS A 1 375 ? 17.082 21.302 14.740 1.00 91.94 375 LYS A CA 1
ATOM 3045 C C . LYS A 1 375 ? 16.683 21.266 13.268 1.00 91.94 375 LYS A C 1
ATOM 3047 O O . LYS A 1 375 ? 17.128 22.108 12.494 1.00 91.94 375 LYS A O 1
ATOM 3052 N N . PHE A 1 376 ? 15.848 20.314 12.896 1.00 91.00 376 PHE A N 1
ATOM 3053 C CA . PHE A 1 376 ? 15.450 20.045 11.528 1.00 91.00 376 PHE A CA 1
ATOM 3054 C C . PHE A 1 376 ? 13.934 19.878 11.453 1.00 91.00 376 PHE A C 1
ATOM 3056 O O . PHE A 1 376 ? 13.479 18.824 11.053 1.00 91.00 376 PHE A O 1
ATOM 3063 N N . PRO A 1 377 ? 13.097 20.848 11.848 1.00 88.62 377 PRO A N 1
ATOM 3064 C CA . PRO A 1 377 ? 11.645 20.684 11.720 1.00 88.62 377 PRO A CA 1
ATOM 3065 C C . PRO A 1 377 ? 11.276 20.366 10.263 1.00 88.62 377 PRO A C 1
ATOM 3067 O O . PRO A 1 377 ? 11.796 21.007 9.353 1.00 88.62 377 PRO A O 1
ATOM 3070 N N . LEU A 1 378 ? 10.432 19.359 10.015 1.00 82.62 378 LEU A N 1
ATOM 3071 C CA . LEU A 1 378 ? 10.099 18.982 8.639 1.00 82.62 378 LEU A CA 1
ATOM 3072 C C . LEU A 1 378 ? 9.170 20.044 8.034 1.00 82.62 378 LEU A C 1
ATOM 3074 O O . LEU A 1 378 ? 8.035 20.198 8.489 1.00 82.62 378 LEU A O 1
ATOM 3078 N N . TYR A 1 379 ? 9.681 20.777 7.047 1.00 81.06 379 TYR A N 1
ATOM 3079 C CA . TYR A 1 379 ? 8.927 21.725 6.224 1.00 81.06 379 TYR A CA 1
ATOM 3080 C C . TYR A 1 379 ? 8.314 21.012 5.006 1.00 81.06 379 TYR A C 1
ATOM 3082 O O . TYR A 1 379 ? 8.595 19.833 4.780 1.00 81.06 379 TYR A O 1
ATOM 3090 N N . TYR A 1 380 ? 7.470 21.714 4.241 1.00 67.94 380 TYR A N 1
ATOM 3091 C CA . TYR A 1 380 ? 6.903 21.208 2.980 1.00 67.94 380 TYR A CA 1
ATOM 3092 C C . TYR A 1 380 ? 7.982 20.613 2.075 1.00 67.94 380 TYR A C 1
ATOM 3094 O O . TYR A 1 380 ? 9.018 21.252 1.912 1.00 67.94 380 TYR A O 1
ATOM 3102 N N . ASP A 1 381 ? 7.736 19.402 1.557 1.00 63.38 381 ASP A N 1
ATOM 3103 C CA . ASP A 1 381 ? 8.685 18.608 0.762 1.00 63.38 381 ASP A CA 1
ATOM 3104 C C . ASP A 1 381 ? 10.120 18.693 1.300 1.00 63.38 381 ASP A C 1
ATOM 3106 O O . ASP A 1 381 ? 11.070 18.774 0.537 1.00 63.38 381 ASP A O 1
ATOM 3110 N N . GLY A 1 382 ? 10.291 18.683 2.637 1.00 56.97 382 GLY A N 1
ATOM 3111 C CA . GLY A 1 382 ? 11.578 18.944 3.299 1.00 56.97 382 GLY A CA 1
ATOM 3112 C C . GLY A 1 382 ? 12.745 18.158 2.698 1.00 56.97 382 GLY A C 1
ATOM 3113 O O . GLY A 1 382 ? 13.879 18.617 2.680 1.00 56.97 382 GLY A O 1
ATOM 3114 N N . ILE A 1 383 ? 12.436 16.992 2.160 1.00 69.00 383 ILE A N 1
ATOM 3115 C CA . ILE A 1 383 ? 13.296 16.224 1.283 1.00 69.00 383 ILE A CA 1
ATOM 3116 C C . ILE A 1 383 ? 12.557 16.108 -0.056 1.00 69.00 383 ILE A C 1
ATOM 3118 O O . ILE A 1 383 ? 11.349 15.860 -0.066 1.00 69.00 383 ILE A O 1
ATOM 3122 N N . GLY A 1 384 ? 13.253 16.300 -1.167 1.00 67.31 384 GLY A N 1
ATOM 3123 C CA . GLY A 1 384 ? 12.695 16.310 -2.506 1.00 67.31 384 GLY A CA 1
ATOM 3124 C C . GLY A 1 384 ? 11.976 15.007 -2.848 1.00 67.31 384 GLY A C 1
ATOM 3125 O O . GLY A 1 384 ? 12.326 13.907 -2.404 1.00 67.31 384 GLY A O 1
ATOM 3126 N N . LYS A 1 385 ? 10.943 15.114 -3.688 1.00 69.19 385 LYS A N 1
ATOM 3127 C CA . LYS A 1 385 ? 10.126 13.974 -4.137 1.00 69.19 385 LYS A CA 1
ATOM 3128 C C . LYS A 1 385 ? 10.968 12.839 -4.736 1.00 69.19 385 LYS A C 1
ATOM 3130 O O . LYS A 1 385 ? 10.639 11.665 -4.561 1.00 69.19 385 LYS A O 1
ATOM 3135 N N . SER A 1 386 ? 12.060 13.185 -5.420 1.00 68.00 386 SER A N 1
ATOM 3136 C CA . SER A 1 386 ? 13.016 12.234 -5.999 1.00 68.00 386 SER A CA 1
ATOM 3137 C C . SER A 1 386 ? 13.700 11.383 -4.923 1.00 68.00 386 SER A C 1
ATOM 3139 O O . SER A 1 386 ? 13.826 10.167 -5.089 1.00 68.00 386 SER A O 1
ATOM 3141 N N . PHE A 1 387 ? 14.083 11.988 -3.799 1.00 74.12 387 PHE A N 1
ATOM 3142 C CA . PHE A 1 387 ? 14.680 11.292 -2.669 1.00 74.12 387 PHE A CA 1
ATOM 3143 C C . PHE A 1 387 ? 13.660 10.379 -1.993 1.00 74.12 387 PHE A C 1
ATOM 3145 O O . PHE A 1 387 ? 13.959 9.203 -1.781 1.00 74.12 387 PHE A O 1
ATOM 3152 N N . TRP A 1 388 ? 12.448 10.862 -1.694 1.00 76.44 388 TRP A N 1
ATOM 3153 C CA . TRP A 1 388 ? 11.412 10.018 -1.083 1.00 76.44 388 TRP A CA 1
ATOM 3154 C C . TRP A 1 388 ? 11.057 8.822 -1.960 1.00 76.44 388 TRP A C 1
ATOM 3156 O O . TRP A 1 388 ? 11.029 7.700 -1.464 1.00 76.44 388 TRP A O 1
ATOM 3166 N N . GLY A 1 389 ? 10.866 9.036 -3.264 1.00 71.50 389 GLY A N 1
ATOM 3167 C CA . GLY A 1 389 ? 10.586 7.949 -4.202 1.00 71.50 389 GLY A CA 1
ATOM 3168 C C . GLY A 1 389 ? 11.727 6.932 -4.296 1.00 71.50 389 GLY A C 1
ATOM 3169 O O . GLY A 1 389 ? 11.482 5.742 -4.490 1.00 71.50 389 GLY A O 1
ATOM 3170 N N . ARG A 1 390 ? 12.978 7.375 -4.124 1.00 73.56 390 ARG A N 1
ATOM 3171 C CA . ARG A 1 390 ? 14.158 6.505 -4.195 1.00 73.56 390 ARG A CA 1
ATOM 3172 C C . ARG A 1 390 ? 14.425 5.747 -2.895 1.00 73.56 390 ARG A C 1
ATOM 3174 O O . ARG A 1 390 ? 14.775 4.570 -2.944 1.00 73.56 390 ARG A O 1
ATOM 3181 N N . TYR A 1 391 ? 14.294 6.407 -1.747 1.00 79.12 391 TYR A N 1
ATOM 3182 C CA . TYR A 1 391 ? 14.784 5.888 -0.467 1.00 79.12 391 TYR A CA 1
ATOM 3183 C C . TYR A 1 391 ? 13.693 5.622 0.566 1.00 79.12 391 TYR A C 1
ATOM 3185 O O . TYR A 1 391 ? 13.943 4.837 1.481 1.00 79.12 391 TYR A O 1
ATOM 3193 N N . GLY A 1 392 ? 12.515 6.237 0.455 1.00 84.94 392 GLY A N 1
ATOM 3194 C CA . GLY A 1 392 ? 11.394 5.995 1.362 1.00 84.94 392 GLY A CA 1
ATOM 3195 C C . GLY A 1 392 ? 10.973 4.524 1.347 1.00 84.94 392 GLY A C 1
ATOM 3196 O O . GLY A 1 392 ? 10.935 3.876 0.294 1.00 84.94 392 GLY A O 1
ATOM 3197 N N . LEU A 1 393 ? 10.710 3.977 2.533 1.00 91.88 393 LEU A N 1
ATOM 3198 C CA . LEU A 1 393 ? 9.951 2.734 2.674 1.00 91.88 393 LEU A CA 1
ATOM 3199 C C . LEU A 1 393 ? 8.466 3.060 2.751 1.00 91.88 393 LEU A C 1
ATOM 3201 O O . LEU A 1 393 ? 8.091 4.154 3.143 1.00 91.88 393 LEU A O 1
ATOM 3205 N N . VAL A 1 394 ? 7.607 2.101 2.437 1.00 94.06 394 VAL A N 1
ATOM 3206 C CA . VAL A 1 394 ? 6.164 2.319 2.536 1.00 94.06 394 VAL A CA 1
ATOM 3207 C C . VAL A 1 394 ? 5.708 2.007 3.961 1.00 94.06 394 VAL A C 1
ATOM 3209 O O . VAL A 1 394 ? 5.988 0.923 4.469 1.00 94.06 394 VAL A O 1
ATOM 3212 N N . VAL A 1 395 ? 4.994 2.931 4.612 1.00 97.06 395 VAL A N 1
ATOM 3213 C CA . VAL A 1 395 ? 4.284 2.647 5.869 1.00 97.06 395 VAL A CA 1
ATOM 3214 C C . VAL A 1 395 ? 2.798 2.567 5.570 1.00 97.06 395 VAL A C 1
ATOM 3216 O O . VAL A 1 395 ? 2.161 3.578 5.289 1.00 97.06 395 VAL A O 1
ATOM 3219 N N . ASP A 1 396 ? 2.239 1.363 5.625 1.00 95.19 396 ASP A N 1
ATOM 3220 C CA . ASP A 1 396 ? 0.870 1.109 5.167 1.00 95.19 396 ASP A CA 1
ATOM 3221 C C . ASP A 1 396 ? -0.167 1.067 6.298 1.00 95.19 396 ASP A C 1
ATOM 3223 O O . ASP A 1 396 ? -1.364 1.126 6.029 1.00 95.19 396 ASP A O 1
ATOM 3227 N N . ARG A 1 397 ? 0.268 0.960 7.561 1.00 96.31 397 ARG A N 1
ATOM 3228 C CA . ARG A 1 397 ? -0.610 0.973 8.742 1.00 96.31 397 ARG A CA 1
ATOM 3229 C C . ARG A 1 397 ? 0.010 1.718 9.910 1.00 96.31 397 ARG A C 1
ATOM 3231 O O . ARG A 1 397 ? 1.202 1.548 10.178 1.00 96.31 397 ARG A O 1
ATOM 3238 N N . VAL A 1 398 ? -0.815 2.432 10.676 1.00 98.06 398 VAL A N 1
ATOM 3239 C CA . VAL A 1 398 ? -0.434 3.049 11.956 1.00 98.06 398 VAL A CA 1
ATOM 3240 C C . VAL A 1 398 ? -1.477 2.833 13.048 1.00 98.06 398 VAL A C 1
ATOM 3242 O O . VAL A 1 398 ? -2.675 2.730 12.810 1.00 98.06 398 VAL A O 1
ATOM 3245 N N . LEU A 1 399 ? -1.014 2.768 14.292 1.00 97.38 399 LEU A N 1
ATOM 3246 C CA . LEU A 1 399 ? -1.867 2.730 15.474 1.00 97.38 399 LEU A CA 1
ATOM 3247 C C . LEU A 1 399 ? -1.232 3.542 16.593 1.00 97.38 399 LEU A C 1
ATOM 3249 O O . LEU A 1 399 ? -0.091 3.295 16.967 1.00 97.38 399 LEU A O 1
ATOM 3253 N N . ASN A 1 400 ? -1.998 4.447 17.189 1.00 95.25 400 ASN A N 1
ATOM 3254 C CA . ASN A 1 400 ? -1.612 5.210 18.364 1.00 95.25 400 ASN A CA 1
ATOM 3255 C C . ASN A 1 400 ? -2.362 4.697 19.599 1.00 95.25 400 ASN A C 1
ATOM 3257 O O . ASN A 1 400 ? -3.584 4.819 19.704 1.00 95.25 400 ASN A O 1
ATOM 3261 N N . THR A 1 401 ? -1.625 4.163 20.572 1.00 91.62 401 THR A N 1
ATOM 3262 C CA . THR A 1 401 ? -2.181 3.711 21.859 1.00 91.62 401 THR A CA 1
ATOM 3263 C C . THR A 1 401 ? -2.052 4.775 22.955 1.00 91.62 401 THR A C 1
ATOM 3265 O O . THR A 1 401 ? -2.299 4.501 24.128 1.00 91.62 401 THR A O 1
ATOM 3268 N N . GLY A 1 402 ? -1.637 5.992 22.594 1.00 86.62 402 GLY A N 1
ATOM 3269 C CA . GLY A 1 402 ? -1.379 7.107 23.500 1.00 86.62 402 GLY A CA 1
ATOM 3270 C C . GLY A 1 402 ? 0.106 7.239 23.830 1.00 86.62 402 GLY A C 1
ATOM 3271 O O . GLY A 1 402 ? 0.740 8.209 23.411 1.00 86.62 402 GLY A O 1
ATOM 3272 N N . SER A 1 403 ? 0.658 6.275 24.574 1.00 85.19 403 SER A N 1
ATOM 3273 C CA . SER A 1 403 ? 2.072 6.270 24.992 1.00 85.19 403 SER A CA 1
ATOM 3274 C C . SER A 1 403 ? 3.033 5.697 23.950 1.00 85.19 403 SER A C 1
ATOM 3276 O O . SER A 1 403 ? 4.228 5.974 24.002 1.00 85.19 403 SER A O 1
ATOM 3278 N N . GLU A 1 404 ? 2.524 4.875 23.037 1.00 92.81 404 GLU A N 1
ATOM 3279 C CA . GLU A 1 404 ? 3.292 4.209 21.990 1.00 92.81 404 GLU A CA 1
ATOM 3280 C C . GLU A 1 404 ? 2.532 4.318 20.665 1.00 92.81 404 GLU A C 1
ATOM 3282 O O . GLU A 1 404 ? 1.304 4.469 20.641 1.00 92.81 404 GLU A O 1
ATOM 3287 N N . MET A 1 405 ? 3.270 4.226 19.565 1.00 96.75 405 MET A N 1
ATOM 3288 C CA . MET A 1 405 ? 2.711 4.036 18.235 1.00 96.75 405 MET A CA 1
ATOM 3289 C C . MET A 1 405 ? 3.255 2.741 17.635 1.00 96.75 405 MET A C 1
ATOM 3291 O O . MET A 1 405 ? 4.376 2.331 17.933 1.00 96.75 405 MET A O 1
ATOM 3295 N N . TYR A 1 406 ? 2.461 2.107 16.788 1.00 97.69 406 TYR A N 1
ATOM 3296 C CA . TYR A 1 406 ? 2.853 0.954 15.989 1.00 97.69 406 TYR A CA 1
ATOM 3297 C C . TYR A 1 406 ? 2.725 1.340 14.522 1.00 97.69 406 TYR A C 1
ATOM 3299 O O . TYR A 1 406 ? 1.761 2.007 14.152 1.00 97.69 406 TYR A O 1
ATOM 3307 N N . ALA A 1 407 ? 3.700 0.951 13.712 1.00 98.25 407 ALA A N 1
ATOM 3308 C CA . ALA A 1 407 ? 3.734 1.221 12.283 1.00 98.25 407 ALA A CA 1
ATOM 3309 C C . ALA A 1 407 ? 4.106 -0.060 11.543 1.00 98.25 407 ALA A C 1
ATOM 3311 O O . ALA A 1 407 ? 5.050 -0.732 11.952 1.00 98.25 407 ALA A O 1
ATOM 3312 N N . ARG A 1 408 ? 3.385 -0.417 10.480 1.00 97.44 408 ARG A N 1
ATOM 3313 C CA . ARG A 1 408 ? 3.774 -1.539 9.617 1.00 97.44 408 ARG A CA 1
ATOM 3314 C C . ARG A 1 408 ? 4.550 -0.998 8.424 1.00 97.44 408 ARG A C 1
ATOM 3316 O O . ARG A 1 408 ? 4.047 -0.156 7.688 1.00 97.44 408 ARG A O 1
ATOM 3323 N N . VAL A 1 409 ? 5.794 -1.445 8.296 1.00 96.38 409 VAL A N 1
ATOM 3324 C CA . VAL A 1 409 ? 6.754 -0.990 7.291 1.00 96.38 409 VAL A CA 1
ATOM 3325 C C . VAL A 1 409 ? 6.913 -2.087 6.250 1.00 96.38 409 VAL A C 1
ATOM 3327 O O . VAL A 1 409 ? 7.283 -3.216 6.577 1.00 96.38 409 VAL A O 1
ATOM 3330 N N . GLN A 1 410 ? 6.627 -1.747 5.001 1.00 92.62 410 GLN A N 1
ATOM 3331 C CA . GLN A 1 410 ? 6.778 -2.619 3.847 1.00 92.62 410 GLN A CA 1
ATOM 3332 C C . GLN A 1 410 ? 8.183 -2.454 3.268 1.00 92.62 410 GLN A C 1
ATOM 3334 O O . GLN A 1 410 ? 8.632 -1.339 2.980 1.00 92.62 410 GLN A O 1
ATOM 3339 N N . TYR A 1 411 ? 8.862 -3.581 3.085 1.00 85.56 411 TYR A N 1
ATOM 3340 C CA . TYR A 1 411 ? 10.147 -3.653 2.403 1.00 85.56 411 TYR A CA 1
ATOM 3341 C C . TYR A 1 411 ? 9.948 -4.121 0.954 1.00 85.56 411 TYR A C 1
ATOM 3343 O O . TYR A 1 411 ? 8.895 -4.664 0.621 1.00 85.56 411 TYR A O 1
ATOM 3351 N N . PRO A 1 412 ? 10.933 -3.909 0.064 1.00 76.81 412 PRO A N 1
ATOM 3352 C CA . PRO A 1 412 ? 10.880 -4.471 -1.282 1.00 76.81 412 PRO A CA 1
ATOM 3353 C C . PRO A 1 412 ? 10.777 -6.008 -1.239 1.00 76.81 412 PRO A C 1
ATOM 3355 O O . PRO A 1 412 ? 11.189 -6.623 -0.257 1.00 76.81 412 PRO A O 1
ATOM 3358 N N . SER A 1 413 ? 10.246 -6.605 -2.311 1.00 60.38 413 SER A N 1
ATOM 3359 C CA . SER A 1 413 ? 9.665 -7.965 -2.403 1.00 60.38 413 SER A CA 1
ATOM 3360 C C . SER A 1 413 ? 10.446 -9.146 -1.804 1.00 60.38 413 SER A C 1
ATOM 3362 O O . SER A 1 413 ? 9.862 -10.198 -1.575 1.00 60.38 413 SER A O 1
ATOM 3364 N N . PHE A 1 414 ? 11.735 -9.003 -1.507 1.00 59.97 414 PHE A N 1
ATOM 3365 C CA . PHE A 1 414 ? 12.561 -10.042 -0.886 1.00 59.97 414 PHE A CA 1
ATOM 3366 C C . PHE A 1 414 ? 12.496 -10.066 0.652 1.00 59.97 414 PHE A C 1
ATOM 3368 O O . PHE A 1 414 ? 13.009 -11.003 1.261 1.00 59.97 414 PHE A O 1
ATOM 3375 N N . ARG A 1 415 ? 11.909 -9.054 1.309 1.00 73.00 415 ARG A N 1
ATOM 3376 C CA . ARG A 1 415 ? 11.811 -8.987 2.777 1.00 73.00 415 ARG A CA 1
ATOM 3377 C C . ARG A 1 415 ? 10.353 -8.807 3.218 1.00 73.00 415 ARG A C 1
ATOM 3379 O O . ARG A 1 415 ? 9.686 -7.906 2.714 1.00 73.00 415 ARG A O 1
ATOM 3386 N N . PRO A 1 416 ? 9.856 -9.618 4.173 1.00 80.12 416 PRO A N 1
ATOM 3387 C CA . PRO A 1 416 ? 8.502 -9.461 4.690 1.00 80.12 416 PRO A CA 1
ATOM 3388 C C . PRO A 1 416 ? 8.326 -8.112 5.395 1.00 80.12 416 PRO A C 1
ATOM 3390 O O . PRO A 1 416 ? 9.282 -7.527 5.907 1.00 80.12 416 PRO A O 1
ATOM 3393 N N . ALA A 1 417 ? 7.081 -7.641 5.453 1.00 90.00 417 ALA A N 1
ATOM 3394 C CA . ALA A 1 417 ? 6.728 -6.461 6.229 1.00 90.00 417 ALA A CA 1
ATOM 3395 C C . ALA A 1 417 ? 7.095 -6.641 7.710 1.00 90.00 417 ALA A C 1
ATOM 3397 O O . ALA A 1 417 ? 6.929 -7.723 8.277 1.00 90.00 417 ALA A O 1
ATOM 3398 N N . GLU A 1 418 ? 7.523 -5.561 8.360 1.00 92.81 418 GLU A N 1
ATOM 3399 C CA . GLU A 1 418 ? 7.822 -5.561 9.792 1.00 92.81 418 GLU A CA 1
ATOM 3400 C C . GLU A 1 418 ? 6.960 -4.545 10.529 1.00 92.81 418 GLU A C 1
ATOM 3402 O O . GLU A 1 418 ? 6.740 -3.425 10.068 1.00 92.81 418 GLU A O 1
ATOM 3407 N N . VAL A 1 419 ? 6.489 -4.921 11.717 1.00 96.62 419 VAL A N 1
ATOM 3408 C CA . VAL A 1 419 ? 5.835 -3.977 12.621 1.00 96.62 419 VAL A CA 1
ATOM 3409 C C . VAL A 1 419 ? 6.875 -3.339 13.531 1.00 96.62 419 VAL A C 1
ATOM 3411 O O . VAL A 1 419 ? 7.573 -4.018 14.281 1.00 96.62 419 VAL A O 1
ATOM 3414 N N . MET A 1 420 ? 6.926 -2.014 13.508 1.00 97.69 420 MET A N 1
ATOM 3415 C CA . MET A 1 420 ? 7.810 -1.179 14.305 1.00 97.69 420 MET A CA 1
ATOM 3416 C C . MET A 1 420 ? 7.034 -0.563 15.465 1.00 97.69 420 MET A C 1
ATOM 3418 O O . MET A 1 420 ? 5.992 0.064 15.272 1.00 97.69 420 MET A O 1
ATOM 3422 N N . ARG A 1 421 ? 7.562 -0.701 16.681 1.00 97.69 421 ARG A N 1
ATOM 3423 C CA . ARG A 1 421 ? 7.094 0.022 17.863 1.00 97.69 421 ARG A CA 1
ATOM 3424 C C . ARG A 1 421 ? 7.876 1.319 18.006 1.00 97.69 421 ARG A C 1
ATOM 3426 O O . ARG A 1 421 ? 9.100 1.304 18.112 1.00 97.69 421 ARG A O 1
ATOM 3433 N N . ILE A 1 422 ? 7.153 2.429 18.062 1.00 97.00 422 ILE A N 1
ATOM 3434 C CA . ILE A 1 422 ? 7.678 3.786 18.187 1.00 97.00 422 ILE A CA 1
ATOM 3435 C C . ILE A 1 422 ? 7.294 4.321 19.567 1.00 97.00 422 ILE A C 1
ATOM 3437 O O . ILE A 1 422 ? 6.114 4.414 19.914 1.00 97.00 422 ILE A O 1
ATOM 3441 N N . THR A 1 423 ? 8.291 4.696 20.361 1.00 93.62 423 THR A N 1
ATOM 3442 C CA . THR A 1 423 ? 8.101 5.334 21.668 1.00 93.62 423 THR A CA 1
ATOM 3443 C C . THR A 1 423 ? 8.749 6.715 21.696 1.00 93.62 423 THR A C 1
ATOM 3445 O O . THR A 1 423 ? 9.407 7.145 20.747 1.00 93.62 423 THR A O 1
ATOM 3448 N N . ALA A 1 424 ? 8.599 7.416 22.819 1.00 87.00 424 ALA A N 1
ATOM 3449 C CA . ALA A 1 424 ? 9.283 8.683 23.053 1.00 87.00 424 ALA A CA 1
ATOM 3450 C C . ALA A 1 424 ? 10.816 8.561 23.131 1.00 87.00 424 ALA A C 1
ATOM 3452 O O . ALA A 1 424 ? 11.478 9.594 23.150 1.00 87.00 424 ALA A O 1
ATOM 3453 N N . ASP A 1 425 ? 11.378 7.348 23.161 1.00 87.19 425 ASP A N 1
ATOM 3454 C CA . ASP A 1 425 ? 12.816 7.121 23.335 1.00 87.19 425 ASP A CA 1
ATOM 3455 C C . ASP A 1 425 ? 13.444 6.377 22.154 1.00 87.19 425 ASP A C 1
ATOM 3457 O O . ASP A 1 425 ? 14.558 6.712 21.752 1.00 87.19 425 ASP A O 1
ATOM 3461 N N . LYS A 1 426 ? 12.738 5.409 21.559 1.00 91.94 426 LYS A N 1
ATOM 3462 C CA . LYS A 1 426 ? 13.302 4.499 20.554 1.00 91.94 426 LYS A CA 1
ATOM 3463 C C . LYS A 1 426 ? 12.282 4.032 19.519 1.00 91.94 426 LYS A C 1
ATOM 3465 O O . LYS A 1 426 ? 11.074 4.134 19.728 1.00 91.94 426 LYS A O 1
ATOM 3470 N N . ILE A 1 427 ? 12.806 3.469 18.435 1.00 96.06 427 ILE A N 1
ATOM 3471 C CA . ILE A 1 427 ? 12.055 2.744 17.411 1.00 96.06 427 ILE A CA 1
ATOM 3472 C C . ILE A 1 427 ? 12.663 1.344 17.311 1.00 96.06 427 ILE A C 1
ATOM 3474 O O . ILE A 1 427 ? 13.881 1.218 17.197 1.00 96.06 427 ILE A O 1
ATOM 3478 N N . GLU A 1 428 ? 11.848 0.297 17.395 1.00 95.75 428 GLU A N 1
ATOM 3479 C CA . GLU A 1 428 ? 12.333 -1.088 17.351 1.00 95.75 428 GLU A CA 1
ATOM 3480 C C . GLU A 1 428 ? 11.315 -2.039 16.708 1.00 95.75 428 GLU A C 1
ATOM 3482 O O . GLU A 1 428 ? 10.110 -1.807 16.84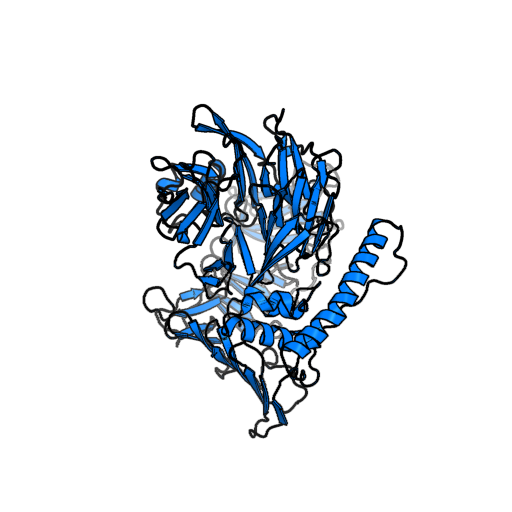1 1.00 95.75 428 GLU A O 1
ATOM 3487 N N . PRO A 1 429 ? 11.764 -3.109 16.032 1.00 95.81 429 PRO A N 1
ATOM 3488 C CA . PRO A 1 429 ? 10.860 -4.104 15.473 1.00 95.81 429 PRO A CA 1
ATOM 3489 C C . PRO A 1 429 ? 10.157 -4.893 16.581 1.00 95.81 429 PRO A C 1
ATOM 3491 O O . PRO A 1 429 ? 10.705 -5.108 17.667 1.00 95.81 429 PRO A O 1
ATOM 3494 N N . VAL A 1 430 ? 8.947 -5.365 16.292 1.00 96.25 430 VAL A N 1
ATOM 3495 C CA . VAL A 1 430 ? 8.171 -6.258 17.156 1.00 96.25 430 VAL A CA 1
ATOM 3496 C C . VAL A 1 430 ? 8.121 -7.645 16.509 1.00 96.25 430 VAL A C 1
ATOM 3498 O O . VAL A 1 430 ? 7.312 -7.867 15.606 1.00 96.25 430 VAL A O 1
ATOM 3501 N N . PRO A 1 431 ? 8.975 -8.594 16.941 1.00 92.38 431 PRO A N 1
ATOM 3502 C CA . PRO A 1 431 ? 9.144 -9.866 16.245 1.00 92.38 431 PRO A CA 1
ATOM 3503 C C . PRO A 1 431 ? 7.839 -10.650 16.080 1.00 92.38 431 PRO A C 1
ATOM 3505 O O . PRO A 1 431 ? 7.100 -10.860 17.045 1.00 92.38 431 PRO A O 1
ATOM 3508 N N . GLY A 1 432 ? 7.585 -11.103 14.851 1.00 90.69 432 GLY A N 1
ATOM 3509 C CA . GLY A 1 432 ? 6.454 -11.964 14.496 1.00 90.69 432 GLY A CA 1
ATOM 3510 C C . GLY A 1 432 ? 5.079 -11.291 14.519 1.00 90.69 432 GLY A C 1
ATOM 3511 O O . GLY A 1 432 ? 4.085 -11.972 14.283 1.00 90.69 432 GLY A O 1
ATOM 3512 N N . MET A 1 433 ? 4.991 -9.992 14.824 1.00 95.31 433 MET A N 1
ATOM 3513 C CA . MET A 1 433 ? 3.738 -9.246 14.724 1.00 95.31 433 MET A CA 1
ATOM 3514 C C . MET A 1 433 ? 3.490 -8.861 13.265 1.00 95.31 433 MET A C 1
ATOM 3516 O O . MET A 1 433 ? 4.345 -8.254 12.629 1.00 95.31 433 MET A O 1
ATOM 3520 N N . MET A 1 434 ? 2.310 -9.197 12.755 1.00 93.81 434 MET A N 1
ATOM 3521 C CA . MET A 1 434 ? 1.928 -9.025 11.348 1.00 93.81 434 MET A CA 1
ATOM 3522 C C . MET A 1 434 ? 0.924 -7.889 11.142 1.00 93.81 434 MET A C 1
ATOM 3524 O O . MET A 1 434 ? 0.848 -7.269 10.079 1.00 93.81 434 MET A O 1
ATOM 3528 N N . GLY A 1 435 ? 0.125 -7.620 12.171 1.00 94.75 435 GLY A N 1
ATOM 3529 C CA . GLY A 1 435 ? -0.933 -6.627 12.127 1.00 94.75 435 GLY A CA 1
ATOM 3530 C C . GLY A 1 435 ? -1.364 -6.206 13.519 1.00 94.75 435 GLY A C 1
ATOM 3531 O O . GLY A 1 435 ? -1.033 -6.833 14.528 1.00 94.75 435 GLY A O 1
ATOM 3532 N N . PHE A 1 436 ? -2.108 -5.115 13.576 1.00 96.88 436 PHE A N 1
ATOM 3533 C CA . PHE A 1 436 ? -2.592 -4.542 14.818 1.00 96.88 436 PHE A CA 1
ATOM 3534 C C . PHE A 1 436 ? -3.851 -3.719 14.564 1.00 96.88 436 PHE A C 1
ATOM 3536 O O . PHE A 1 436 ? -4.206 -3.403 13.429 1.00 96.88 436 PHE A O 1
ATOM 3543 N N . GLY A 1 437 ? -4.509 -3.349 15.652 1.00 96.31 437 GLY A N 1
ATOM 3544 C CA . GLY A 1 437 ? -5.560 -2.348 15.663 1.00 96.31 437 GLY A CA 1
ATOM 3545 C C . GLY A 1 437 ? -6.182 -2.260 17.042 1.00 96.31 437 GLY A C 1
ATOM 3546 O O . GLY A 1 437 ? -5.577 -2.657 18.035 1.00 96.31 437 GLY A O 1
ATOM 3547 N N . ALA A 1 438 ? -7.368 -1.682 17.147 1.00 95.88 438 ALA A N 1
ATOM 3548 C CA . ALA A 1 438 ? -7.960 -1.392 18.444 1.00 95.88 438 ALA A CA 1
ATOM 3549 C C . ALA A 1 438 ? -9.479 -1.290 18.360 1.00 95.88 438 ALA A C 1
ATOM 3551 O O . ALA A 1 438 ? -10.043 -1.206 17.266 1.00 95.88 438 ALA A O 1
ATOM 3552 N N . SER A 1 439 ? -10.121 -1.274 19.526 1.00 94.75 439 SER A N 1
ATOM 3553 C CA . SER A 1 439 ? -11.484 -0.777 19.653 1.00 94.75 439 SER A CA 1
ATOM 3554 C C . SER A 1 439 ? -11.527 0.719 19.373 1.00 94.75 439 SER A C 1
ATOM 3556 O O . SER A 1 439 ? -10.534 1.440 19.497 1.00 94.75 439 SER A O 1
ATOM 3558 N N . TYR A 1 440 ? -12.710 1.194 19.008 1.00 89.56 440 TYR A N 1
ATOM 3559 C CA . TYR A 1 440 ? -12.942 2.577 18.614 1.00 89.56 440 TYR A CA 1
ATOM 3560 C C . TYR A 1 440 ? -12.580 3.605 19.717 1.00 89.56 440 TYR A C 1
ATOM 3562 O O . TYR A 1 440 ? -12.055 4.693 19.463 1.00 89.56 440 TYR A O 1
ATOM 3570 N N . ASP A 1 441 ? -12.809 3.234 20.976 1.00 90.81 441 ASP A N 1
ATOM 3571 C CA . ASP A 1 441 ? -12.451 3.998 22.178 1.00 90.81 441 ASP A CA 1
ATOM 3572 C C . ASP A 1 441 ? -11.004 3.768 22.660 1.00 90.81 441 ASP A C 1
ATOM 3574 O O . ASP A 1 441 ? -10.592 4.340 23.673 1.00 90.81 441 ASP A O 1
ATOM 3578 N N . LYS A 1 442 ? -10.241 2.924 21.950 1.00 92.38 442 LYS A N 1
ATOM 3579 C CA . LYS A 1 442 ? -8.875 2.480 22.272 1.00 92.38 442 LYS A CA 1
ATOM 3580 C C . LYS A 1 442 ? -8.724 1.843 23.657 1.00 92.38 442 LYS A C 1
ATOM 3582 O O . LYS A 1 442 ? -7.616 1.767 24.180 1.00 92.38 442 LYS A O 1
ATOM 3587 N N . GLN A 1 443 ? -9.812 1.368 24.266 1.00 92.81 443 GLN A N 1
ATOM 3588 C CA . GLN A 1 443 ? -9.745 0.619 25.526 1.00 92.81 443 GLN A CA 1
ATOM 3589 C C . GLN A 1 443 ? -9.153 -0.779 25.336 1.00 92.81 443 GLN A C 1
ATOM 3591 O O . GLN A 1 443 ? -8.597 -1.343 26.281 1.00 92.81 443 GLN A O 1
ATOM 3596 N N . TYR A 1 444 ? -9.284 -1.330 24.131 1.00 95.50 444 TYR A N 1
ATOM 3597 C CA . TYR A 1 444 ? -8.747 -2.623 23.746 1.00 95.50 444 TYR A CA 1
ATOM 3598 C C . TYR A 1 444 ? -7.815 -2.467 22.550 1.00 95.50 444 TYR A C 1
ATOM 3600 O O . TYR A 1 444 ? -8.180 -1.837 21.559 1.00 95.50 444 TYR A O 1
ATOM 3608 N N . THR A 1 445 ? -6.650 -3.103 22.614 1.00 96.12 445 THR A N 1
ATOM 3609 C CA . THR A 1 445 ? -5.696 -3.166 21.499 1.00 96.12 445 THR A CA 1
ATOM 3610 C C . THR A 1 445 ? -5.538 -4.607 21.045 1.00 96.12 445 THR A C 1
ATOM 3612 O O . THR A 1 445 ? -5.315 -5.480 21.881 1.00 96.12 445 THR A O 1
ATOM 3615 N N . ALA A 1 446 ? -5.640 -4.856 19.743 1.00 97.12 446 ALA A N 1
ATOM 3616 C CA . ALA A 1 446 ? -5.395 -6.149 19.122 1.00 97.12 446 ALA A CA 1
ATOM 3617 C C . ALA A 1 446 ? -4.025 -6.191 18.444 1.00 97.12 446 ALA A C 1
ATOM 3619 O O . ALA A 1 446 ? -3.609 -5.229 17.799 1.00 97.12 446 ALA A O 1
ATOM 3620 N N . PHE A 1 447 ? -3.375 -7.344 18.541 1.00 96.88 447 PHE A N 1
ATOM 3621 C CA . PHE A 1 447 ? -2.120 -7.664 17.880 1.00 96.88 447 PHE A CA 1
ATOM 3622 C C . PHE A 1 447 ? -2.234 -9.034 17.215 1.00 96.88 447 PHE A C 1
ATOM 3624 O O . PHE A 1 447 ? -2.534 -10.021 17.884 1.00 96.88 447 PHE A O 1
ATOM 3631 N N . ALA A 1 448 ? -1.996 -9.091 15.912 1.00 97.81 448 ALA A N 1
ATOM 3632 C CA . ALA A 1 448 ? -1.999 -10.308 15.117 1.00 97.81 448 ALA A CA 1
ATOM 3633 C C . ALA A 1 448 ? -0.562 -10.825 14.958 1.00 97.81 448 ALA A C 1
ATOM 3635 O O . ALA A 1 448 ? 0.332 -10.073 14.564 1.00 97.81 448 ALA A O 1
ATOM 3636 N N . PHE A 1 449 ? -0.353 -12.097 15.279 1.00 96.88 449 PHE A N 1
ATOM 3637 C CA . PHE A 1 449 ? 0.890 -12.848 15.087 1.00 96.88 449 PHE A CA 1
ATOM 3638 C C . PHE A 1 449 ? 0.638 -14.007 14.122 1.00 96.88 449 PHE A C 1
ATOM 3640 O O . PHE A 1 449 ? -0.505 -14.242 13.749 1.00 96.88 449 PHE A O 1
ATOM 3647 N N . GLU A 1 450 ? 1.666 -14.770 13.764 1.00 94.88 450 GLU A N 1
ATOM 3648 C CA . GLU A 1 450 ? 1.510 -15.914 12.855 1.00 94.88 450 GLU A CA 1
ATOM 3649 C C . GLU A 1 450 ? 0.492 -16.959 13.338 1.00 94.88 450 GLU A C 1
ATOM 3651 O O . GLU A 1 450 ? -0.292 -17.481 12.556 1.00 94.88 450 GLU A O 1
ATOM 3656 N N . ASP A 1 451 ? 0.463 -17.254 14.635 1.00 95.69 451 ASP A N 1
ATOM 3657 C CA . ASP A 1 451 ? -0.302 -18.367 15.208 1.00 95.69 451 ASP A CA 1
ATOM 3658 C C . ASP A 1 451 ? -1.561 -17.932 15.974 1.00 95.69 451 ASP A C 1
ATOM 3660 O O . ASP A 1 451 ? -2.360 -18.775 16.388 1.00 95.69 451 ASP A O 1
ATOM 3664 N N . ARG A 1 452 ? -1.731 -16.628 16.231 1.00 96.75 452 ARG A N 1
ATOM 3665 C CA . ARG A 1 452 ? -2.803 -16.115 17.096 1.00 96.75 452 ARG A CA 1
ATOM 3666 C C . ARG A 1 452 ? -3.080 -14.626 16.929 1.00 96.75 452 ARG A C 1
ATOM 3668 O O . ARG A 1 452 ? -2.226 -13.858 16.492 1.00 96.75 452 ARG A O 1
ATOM 3675 N N . ILE A 1 453 ? -4.225 -14.200 17.455 1.00 98.25 453 ILE A N 1
ATOM 3676 C CA . ILE A 1 453 ? -4.556 -12.793 17.704 1.00 98.25 453 ILE A CA 1
ATOM 3677 C C . ILE A 1 453 ? -4.638 -12.565 19.220 1.00 98.25 453 ILE A C 1
ATOM 3679 O O . ILE A 1 453 ? -5.265 -13.334 19.947 1.00 98.25 453 ILE A O 1
ATOM 3683 N N . GLU A 1 454 ? -4.009 -11.507 19.725 1.00 97.31 454 GLU A N 1
ATOM 3684 C CA . GLU A 1 454 ? -4.046 -11.107 21.134 1.00 97.31 454 GLU A CA 1
ATOM 3685 C C . GLU A 1 454 ? -4.783 -9.779 21.307 1.00 97.31 454 GLU A C 1
ATOM 3687 O O . GLU A 1 454 ? -4.347 -8.765 20.771 1.00 97.31 454 GLU A O 1
ATOM 3692 N N . VAL A 1 455 ? -5.833 -9.751 22.126 1.00 97.75 455 VAL A N 1
ATOM 3693 C CA . VAL A 1 455 ? -6.477 -8.515 22.592 1.00 97.75 455 VAL A CA 1
ATOM 3694 C C . VAL A 1 455 ? -5.991 -8.186 23.999 1.00 97.75 455 VAL A C 1
ATOM 3696 O O . VAL A 1 455 ? -5.947 -9.057 24.870 1.00 97.75 455 VAL A O 1
ATOM 3699 N N . ARG A 1 456 ? -5.632 -6.923 24.233 1.00 95.31 456 ARG A N 1
ATOM 3700 C CA . ARG A 1 456 ? -5.111 -6.426 25.510 1.00 95.31 456 ARG A CA 1
ATOM 3701 C C . ARG A 1 456 ? -5.937 -5.265 26.048 1.00 95.31 456 ARG A C 1
ATOM 3703 O O . ARG A 1 456 ? -6.286 -4.360 25.294 1.00 95.31 456 ARG A O 1
ATOM 3710 N N . LYS A 1 457 ? -6.170 -5.262 27.364 1.00 93.25 457 LYS A N 1
ATOM 3711 C CA . LYS A 1 457 ? -6.753 -4.140 28.121 1.00 93.25 457 LYS A CA 1
ATOM 3712 C C . LYS A 1 457 ? -6.194 -4.106 29.537 1.00 93.25 457 LYS A C 1
ATOM 3714 O O . LYS A 1 457 ? -6.350 -5.065 30.280 1.00 93.25 457 LYS A O 1
ATOM 3719 N N . GLY A 1 458 ? -5.548 -3.008 29.934 1.00 82.38 458 GLY A N 1
ATOM 3720 C CA . GLY A 1 458 ? -5.099 -2.811 31.323 1.00 82.38 458 GLY A CA 1
ATOM 3721 C C . GLY A 1 458 ? -4.228 -3.942 31.902 1.00 82.38 458 GLY A C 1
ATOM 3722 O O . GLY A 1 458 ? -4.267 -4.175 33.105 1.00 82.38 458 GLY A O 1
ATOM 3723 N N . GLY A 1 459 ? -3.478 -4.663 31.059 1.00 80.81 459 GLY A N 1
ATOM 3724 C CA . GLY A 1 459 ? -2.659 -5.823 31.441 1.00 80.81 459 GLY A CA 1
ATOM 3725 C C . GLY A 1 459 ? -3.346 -7.189 31.298 1.00 80.81 459 GLY A C 1
ATOM 3726 O O . GLY A 1 459 ? -2.657 -8.207 31.300 1.00 80.81 459 GLY A O 1
ATOM 3727 N N . GLU A 1 460 ? -4.668 -7.237 31.119 1.00 90.94 460 GLU A N 1
ATOM 3728 C CA . GLU A 1 460 ? -5.386 -8.455 30.733 1.00 90.94 460 GLU A CA 1
ATOM 3729 C C . GLU A 1 460 ? -5.082 -8.807 29.272 1.00 90.94 460 GLU A C 1
ATOM 3731 O O . GLU A 1 460 ? -4.961 -7.914 28.425 1.00 90.94 460 GLU A O 1
ATOM 3736 N N . ARG A 1 461 ? -4.960 -10.109 28.983 1.00 95.44 461 ARG A N 1
ATOM 3737 C CA . ARG A 1 461 ? -4.716 -10.645 27.641 1.00 95.44 461 ARG A CA 1
ATOM 3738 C C . ARG A 1 461 ? -5.730 -11.733 27.312 1.00 95.44 461 ARG A C 1
ATOM 3740 O O . ARG A 1 461 ? -5.814 -12.730 28.025 1.00 95.44 461 ARG A O 1
ATOM 3747 N N . ILE A 1 462 ? -6.415 -11.567 26.189 1.00 96.50 462 ILE A N 1
ATOM 3748 C CA . ILE A 1 462 ? -7.309 -12.558 25.591 1.00 96.50 462 ILE A CA 1
ATOM 3749 C C . ILE A 1 462 ? -6.683 -13.010 24.273 1.00 96.50 462 ILE A C 1
ATOM 3751 O O . ILE A 1 462 ? -6.198 -12.183 23.505 1.00 96.50 462 ILE A O 1
ATOM 3755 N N . THR A 1 463 ? -6.661 -14.316 24.024 1.00 96.88 463 THR A N 1
ATOM 3756 C CA . THR A 1 463 ? -6.098 -14.895 22.799 1.00 96.88 463 THR A CA 1
ATOM 3757 C C . THR A 1 463 ? -7.205 -15.530 21.970 1.00 96.88 463 THR A C 1
ATOM 3759 O O . THR A 1 463 ? -8.078 -16.202 22.519 1.00 96.88 463 THR A O 1
ATOM 3762 N N . PHE A 1 464 ? -7.135 -15.320 20.660 1.00 97.69 464 PHE A N 1
ATOM 3763 C CA . PHE A 1 464 ? -8.033 -15.858 19.651 1.00 97.69 464 PHE A CA 1
ATOM 3764 C C . PHE A 1 464 ? -7.220 -16.670 18.643 1.00 97.69 464 PHE A C 1
ATOM 3766 O O . PHE A 1 464 ? -6.102 -16.283 18.292 1.00 97.69 464 PHE A O 1
ATOM 3773 N N . ALA A 1 465 ? -7.784 -17.789 18.196 1.00 96.94 465 ALA A N 1
ATOM 3774 C CA . ALA A 1 465 ? -7.247 -18.556 17.080 1.00 96.94 465 ALA A CA 1
ATOM 3775 C C . ALA A 1 465 ? -7.727 -17.956 15.754 1.00 96.94 465 ALA A C 1
ATOM 3777 O O . ALA A 1 465 ? -8.801 -17.351 15.698 1.00 96.94 465 ALA A O 1
ATOM 3778 N N . TYR A 1 466 ? -6.950 -18.141 14.692 1.00 97.50 466 TYR A N 1
ATOM 3779 C CA . TYR A 1 466 ? -7.416 -17.813 13.350 1.00 97.50 466 TYR A CA 1
ATOM 3780 C C . TYR A 1 466 ? -8.543 -18.758 12.903 1.00 97.50 466 TYR A C 1
ATOM 3782 O O . TYR A 1 466 ? -8.605 -19.903 13.365 1.00 97.50 466 TYR A O 1
ATOM 3790 N N . PRO A 1 467 ? -9.432 -18.300 12.002 1.00 96.88 467 PRO A N 1
ATOM 3791 C CA . PRO A 1 467 ? -10.348 -19.178 11.284 1.00 96.88 467 PRO A CA 1
ATOM 3792 C C . PRO A 1 467 ? -9.604 -20.357 10.641 1.00 96.88 467 PRO A C 1
ATOM 3794 O O . PRO A 1 467 ? -8.557 -20.174 10.031 1.00 96.88 467 PRO A O 1
ATOM 3797 N N . THR A 1 468 ? -10.162 -21.561 10.763 1.00 95.56 468 THR A N 1
ATOM 3798 C CA . THR A 1 468 ? -9.654 -22.800 10.133 1.00 95.56 468 THR A CA 1
ATOM 3799 C C . THR A 1 468 ? -10.612 -23.346 9.063 1.00 95.56 468 THR A C 1
ATOM 3801 O O . THR A 1 468 ? -10.430 -24.435 8.513 1.00 95.56 468 THR A O 1
ATOM 3804 N N . ALA A 1 469 ? -11.676 -22.597 8.791 1.00 95.69 469 ALA A N 1
ATOM 3805 C CA . ALA A 1 469 ? -12.750 -22.927 7.871 1.00 95.69 469 ALA A CA 1
ATOM 3806 C C . ALA A 1 469 ? -13.318 -21.629 7.289 1.00 95.69 469 ALA A C 1
ATOM 3808 O O . ALA A 1 469 ? -13.321 -20.599 7.970 1.00 95.69 469 ALA A O 1
ATOM 3809 N N . TYR A 1 470 ? -13.830 -21.705 6.064 1.00 95.19 470 TYR A N 1
ATOM 3810 C CA . TYR A 1 470 ? -14.513 -20.593 5.408 1.00 95.19 470 TYR A CA 1
ATOM 3811 C C . TYR A 1 470 ? -15.954 -20.431 5.902 1.00 95.19 470 TYR A C 1
ATOM 3813 O O . TYR A 1 470 ? -16.609 -19.478 5.504 1.00 95.19 470 TYR A O 1
ATOM 3821 N N . ASP A 1 471 ? -16.471 -21.328 6.752 1.00 94.44 471 ASP A N 1
ATOM 3822 C CA . ASP A 1 471 ? -17.902 -21.374 7.098 1.00 94.44 471 ASP A CA 1
ATOM 3823 C C . ASP A 1 471 ? -18.747 -21.532 5.819 1.00 94.44 471 ASP A C 1
ATOM 3825 O O . ASP A 1 471 ? -19.698 -20.794 5.559 1.00 94.44 471 ASP A O 1
ATOM 3829 N N . HIS A 1 472 ? -18.310 -22.453 4.950 1.00 96.19 472 HIS A N 1
ATOM 3830 C CA . HIS A 1 472 ? -18.945 -22.762 3.674 1.00 96.19 472 HIS A CA 1
ATOM 3831 C C . HIS A 1 472 ? -18.765 -24.245 3.336 1.00 96.19 472 HIS A C 1
ATOM 3833 O O . HIS A 1 472 ? -17.660 -24.723 3.088 1.00 96.19 472 HIS A O 1
ATOM 3839 N N . ALA A 1 473 ? -19.868 -24.997 3.298 1.00 96.25 473 ALA A N 1
ATOM 3840 C CA . ALA A 1 473 ? -19.829 -26.461 3.313 1.00 96.25 473 ALA A CA 1
ATOM 3841 C C . ALA A 1 473 ? -19.115 -27.111 2.114 1.00 96.25 473 ALA A C 1
ATOM 3843 O O . ALA A 1 473 ? -18.670 -28.255 2.235 1.00 96.25 473 ALA A O 1
ATOM 3844 N N . ALA A 1 474 ? -19.059 -26.445 0.957 1.00 96.31 474 ALA A N 1
ATOM 3845 C CA . ALA A 1 474 ? -18.360 -26.959 -0.220 1.00 96.31 474 ALA A CA 1
ATOM 3846 C C . ALA A 1 474 ? -16.850 -26.686 -0.137 1.00 96.31 474 ALA A C 1
ATOM 3848 O O . ALA A 1 474 ? -16.062 -27.624 -0.232 1.00 96.31 474 ALA A O 1
ATOM 3849 N N . ALA A 1 475 ? -16.468 -25.442 0.165 1.00 95.44 475 ALA A N 1
ATOM 3850 C CA . ALA A 1 475 ? -15.072 -25.042 0.348 1.00 95.44 475 ALA A CA 1
ATOM 3851 C C . ALA A 1 475 ? -14.419 -25.795 1.519 1.00 95.44 475 ALA A C 1
ATOM 3853 O O . ALA A 1 475 ? -13.298 -26.283 1.418 1.00 95.44 475 ALA A O 1
ATOM 3854 N N . ASP A 1 476 ? -15.161 -26.008 2.609 1.00 96.44 476 ASP A N 1
ATOM 3855 C CA . ASP A 1 476 ? -14.660 -26.695 3.800 1.00 96.44 476 ASP A CA 1
ATOM 3856 C C . ASP A 1 476 ? -14.451 -28.212 3.618 1.00 96.44 476 ASP A C 1
ATOM 3858 O O . ASP A 1 476 ? -13.965 -28.884 4.538 1.00 96.44 476 ASP A O 1
ATOM 3862 N N . LYS A 1 477 ? -14.776 -28.771 2.447 1.00 96.38 477 LYS A N 1
ATOM 3863 C CA . LYS A 1 477 ? -14.412 -30.145 2.059 1.00 96.38 477 LYS A CA 1
ATOM 3864 C C . LYS A 1 477 ? -13.124 -30.218 1.242 1.00 96.38 477 LYS A C 1
ATOM 3866 O O . LYS A 1 477 ? -12.597 -31.318 1.094 1.00 96.38 477 LYS A O 1
ATOM 3871 N N . LEU A 1 478 ? -12.652 -29.092 0.713 1.00 95.88 478 LEU A N 1
ATOM 3872 C CA . LEU A 1 478 ? -11.423 -29.007 -0.065 1.00 95.88 478 LEU A CA 1
ATOM 3873 C C . LEU A 1 478 ? -10.202 -28.947 0.863 1.00 95.88 478 LEU A C 1
ATOM 3875 O O . LEU A 1 478 ? -10.306 -28.566 2.038 1.00 95.88 478 LEU A O 1
ATOM 3879 N N . GLU A 1 479 ? -9.050 -29.349 0.328 1.00 94.38 479 GLU A N 1
ATOM 3880 C CA . GLU A 1 479 ? -7.755 -29.153 0.979 1.00 94.38 479 GLU A CA 1
ATOM 3881 C C . GLU A 1 479 ? -7.476 -27.650 1.101 1.00 94.38 479 GLU A C 1
ATOM 3883 O O . GLU A 1 479 ? -7.682 -26.914 0.146 1.00 94.38 479 GLU A O 1
ATOM 3888 N N . ARG A 1 480 ? -7.089 -27.179 2.290 1.00 93.38 480 ARG A N 1
ATOM 3889 C CA . ARG A 1 480 ? -6.916 -25.752 2.617 1.00 93.38 480 ARG A CA 1
ATOM 3890 C C . ARG A 1 480 ? -5.895 -25.580 3.738 1.00 93.38 480 ARG A C 1
ATOM 3892 O O . ARG A 1 480 ? -5.748 -26.477 4.568 1.00 93.38 480 ARG A O 1
ATOM 3899 N N . GLU A 1 481 ? -5.281 -24.403 3.822 1.00 92.38 481 GLU A N 1
ATOM 3900 C CA . GLU A 1 481 ? -4.244 -24.077 4.819 1.00 92.38 481 GLU A CA 1
ATOM 3901 C C . GLU A 1 481 ? -4.640 -22.948 5.794 1.00 92.38 481 GLU A C 1
ATOM 3903 O O . GLU A 1 481 ? -3.801 -22.418 6.524 1.00 92.38 481 GLU A O 1
ATOM 3908 N N . LEU A 1 482 ? -5.933 -22.603 5.870 1.00 93.56 482 LEU A N 1
ATOM 3909 C CA . LEU A 1 482 ? -6.443 -21.665 6.876 1.00 93.56 482 LEU A CA 1
ATOM 3910 C C . LEU A 1 482 ? -5.988 -22.038 8.302 1.00 93.56 482 LEU A C 1
ATOM 3912 O O . LEU A 1 482 ? -5.941 -23.211 8.677 1.00 93.56 482 LEU A O 1
ATOM 3916 N N . GLY A 1 483 ? -5.740 -21.021 9.131 1.00 93.50 483 GLY A N 1
ATOM 3917 C CA . GLY A 1 483 ? -5.363 -21.189 10.539 1.00 93.50 483 GLY A CA 1
ATOM 3918 C C . GLY A 1 483 ? -4.088 -20.457 10.952 1.00 93.50 483 GLY A C 1
ATOM 3919 O O . GLY A 1 483 ? -3.771 -20.443 12.143 1.00 93.50 483 GLY A O 1
ATOM 3920 N N . THR A 1 484 ? -3.385 -19.817 10.013 1.00 95.06 484 THR A N 1
ATOM 3921 C CA . THR A 1 484 ? -2.233 -18.953 10.310 1.00 95.06 484 THR A CA 1
ATOM 3922 C C . THR A 1 484 ? -2.376 -17.563 9.701 1.00 95.06 484 THR A C 1
ATOM 3924 O O . THR A 1 484 ? -3.060 -17.362 8.697 1.00 95.06 484 THR A O 1
ATOM 3927 N N . GLY A 1 485 ? -1.719 -16.584 10.320 1.00 92.38 485 GLY A N 1
ATOM 3928 C CA . GLY A 1 485 ? -1.727 -15.195 9.880 1.00 92.38 485 GLY A CA 1
ATOM 3929 C C . GLY A 1 485 ? -1.079 -14.995 8.508 1.00 92.38 485 GLY A C 1
ATOM 3930 O O . GLY A 1 485 ? -1.597 -14.199 7.722 1.00 92.38 485 GLY A O 1
ATOM 3931 N N . SER A 1 486 ? 0.011 -15.712 8.198 1.00 90.44 486 SER A N 1
ATOM 3932 C CA . SER A 1 486 ? 0.676 -15.624 6.889 1.00 90.44 486 SER A CA 1
ATOM 3933 C C . SER A 1 486 ? -0.211 -16.121 5.762 1.00 90.44 486 SER A C 1
ATOM 3935 O O . SER A 1 486 ? -0.381 -15.390 4.793 1.00 90.44 486 SER A O 1
ATOM 3937 N N . PHE A 1 487 ? -0.813 -17.309 5.904 1.00 91.06 487 PHE A N 1
ATOM 3938 C CA . PHE A 1 487 ? -1.694 -17.846 4.864 1.00 91.06 487 PHE A CA 1
ATOM 3939 C C . PHE A 1 487 ? -2.911 -16.944 4.662 1.00 91.06 487 PHE A C 1
ATOM 3941 O O . PHE A 1 487 ? -3.257 -16.601 3.542 1.00 91.06 487 PHE A O 1
ATOM 3948 N N . MET A 1 488 ? -3.516 -16.472 5.757 1.00 93.25 488 MET A N 1
ATOM 3949 C CA . MET A 1 488 ? -4.667 -15.577 5.658 1.00 93.25 488 MET A CA 1
ATOM 3950 C C . MET A 1 488 ? -4.338 -14.209 5.044 1.00 93.25 488 MET A C 1
ATOM 3952 O O . MET A 1 488 ? -5.249 -13.517 4.595 1.00 93.25 488 MET A O 1
ATOM 3956 N N . GLY A 1 489 ? -3.076 -13.769 5.064 1.00 92.50 489 GLY A N 1
ATOM 3957 C CA . GLY A 1 489 ? -2.687 -12.437 4.604 1.00 92.50 489 GLY A CA 1
ATOM 3958 C C . GLY A 1 489 ? -3.356 -11.328 5.424 1.00 92.50 489 GLY A C 1
ATOM 3959 O O . GLY A 1 489 ? -4.150 -10.550 4.897 1.00 92.50 489 GLY A O 1
ATOM 3960 N N . VAL A 1 490 ? -3.089 -11.269 6.736 1.00 94.44 490 VAL A N 1
ATOM 3961 C CA . VAL A 1 490 ? -3.737 -10.307 7.655 1.00 94.44 490 VAL A CA 1
ATOM 3962 C C . VAL A 1 490 ? -3.513 -8.849 7.221 1.00 94.44 490 VAL A C 1
ATOM 3964 O O . VAL A 1 490 ? -2.399 -8.317 7.255 1.00 94.44 490 VAL A O 1
ATOM 3967 N N . GLN A 1 491 ? -4.603 -8.152 6.895 1.00 91.88 491 GLN A N 1
ATOM 3968 C CA . GLN A 1 491 ? -4.576 -6.755 6.453 1.00 91.88 491 GLN A CA 1
ATOM 3969 C C . GLN A 1 491 ? -4.898 -5.771 7.583 1.00 91.88 491 GLN A C 1
ATOM 3971 O O . GLN A 1 491 ? -4.317 -4.681 7.632 1.00 91.88 491 GLN A O 1
ATOM 3976 N N . SER A 1 492 ? -5.828 -6.119 8.477 1.00 92.31 492 SER A N 1
ATOM 3977 C CA . SER A 1 492 ? -6.120 -5.362 9.701 1.00 92.31 492 SER A CA 1
ATOM 3978 C C . SER A 1 492 ? -6.895 -6.203 10.724 1.00 92.31 492 SER A C 1
ATOM 3980 O O . SER A 1 492 ? -7.498 -7.227 10.398 1.00 92.31 492 SER A O 1
ATOM 3982 N N . VAL A 1 493 ? -6.876 -5.759 11.983 1.00 96.00 493 VAL A N 1
ATOM 3983 C CA . VAL A 1 493 ? -7.710 -6.308 13.061 1.00 96.00 493 VAL A CA 1
ATOM 3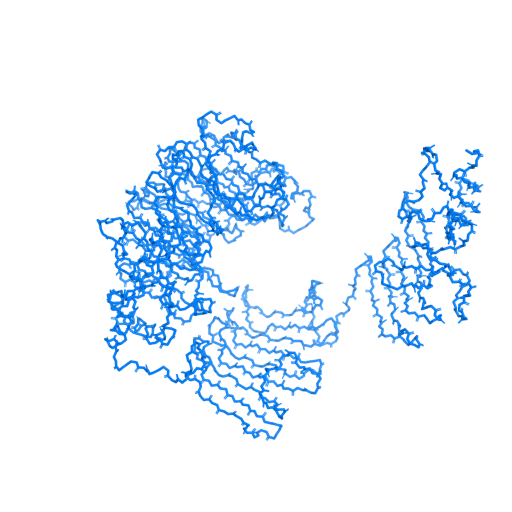984 C C . VAL A 1 493 ? -8.370 -5.167 13.832 1.00 96.00 493 VAL A C 1
ATOM 3986 O O . VAL A 1 493 ? -7.706 -4.217 14.237 1.00 96.00 493 VAL A O 1
ATOM 3989 N N . ARG A 1 494 ? -9.678 -5.238 14.076 1.00 95.62 494 ARG A N 1
ATOM 3990 C CA . ARG A 1 494 ? -10.428 -4.263 14.892 1.00 95.62 494 ARG A CA 1
ATOM 3991 C C . ARG A 1 494 ? -11.085 -4.984 16.060 1.00 95.62 494 ARG A C 1
ATOM 3993 O O . ARG A 1 494 ? -11.613 -6.076 15.895 1.00 95.62 494 ARG A O 1
ATOM 4000 N N . VAL A 1 495 ? -11.065 -4.390 17.251 1.00 96.69 495 VAL A N 1
ATOM 4001 C CA . VAL A 1 495 ? -11.710 -5.002 18.426 1.00 96.69 495 VAL A CA 1
ATOM 4002 C C . VAL A 1 495 ? -13.125 -4.462 18.547 1.00 96.69 495 VAL A C 1
ATOM 4004 O O . VAL A 1 495 ? -13.318 -3.246 18.560 1.00 96.69 495 VAL A O 1
ATOM 4007 N N . LEU A 1 496 ? -14.118 -5.341 18.665 1.00 95.75 496 LEU A N 1
ATOM 4008 C CA . LEU A 1 496 ? -15.486 -4.897 18.920 1.00 95.75 496 LEU A CA 1
ATOM 4009 C C . LEU A 1 496 ? -15.571 -4.253 20.317 1.00 95.75 496 LEU A C 1
ATOM 4011 O O . LEU A 1 496 ? -14.814 -4.637 21.212 1.00 95.75 496 LEU A O 1
ATOM 4015 N N . PRO A 1 497 ? -16.503 -3.313 20.569 1.00 91.81 497 PRO A N 1
ATOM 4016 C CA . PRO A 1 497 ? -16.574 -2.581 21.843 1.00 91.81 497 PRO A CA 1
ATOM 4017 C C . PRO A 1 497 ? -16.680 -3.453 23.107 1.00 91.81 497 PRO A C 1
ATOM 4019 O O . PRO A 1 497 ? -16.340 -3.014 24.203 1.00 91.81 497 PRO A O 1
ATOM 4022 N N . ASN A 1 498 ? -17.123 -4.707 22.976 1.00 90.25 498 ASN A N 1
ATOM 4023 C CA . ASN A 1 498 ? -17.186 -5.655 24.090 1.00 90.25 498 ASN A CA 1
ATOM 4024 C C . ASN A 1 498 ? -15.822 -6.252 24.497 1.00 90.25 498 ASN A C 1
ATOM 4026 O O . ASN A 1 498 ? -15.736 -6.890 25.548 1.00 90.25 498 ASN A O 1
ATOM 4030 N N . GLY A 1 499 ? -14.775 -6.083 23.681 1.00 92.50 499 GLY A N 1
ATOM 4031 C CA . GLY A 1 499 ? -13.435 -6.620 23.921 1.00 92.50 499 GLY A CA 1
ATOM 4032 C C . GLY A 1 499 ? -13.294 -8.140 23.799 1.00 92.50 499 GLY A C 1
ATOM 4033 O O . GLY A 1 499 ? -12.250 -8.677 24.159 1.00 92.50 499 GLY A O 1
ATOM 4034 N N . ARG A 1 500 ? -14.340 -8.843 23.354 1.00 93.12 500 ARG A N 1
ATOM 4035 C CA . ARG A 1 500 ? -14.430 -10.316 23.308 1.00 93.12 500 ARG A CA 1
ATOM 4036 C C . ARG A 1 500 ? -14.588 -10.881 21.903 1.00 93.12 500 ARG A C 1
ATOM 4038 O O . ARG A 1 500 ? -14.634 -12.095 21.743 1.00 93.12 500 ARG A O 1
ATOM 4045 N N . GLU A 1 501 ? -14.680 -10.008 20.916 1.00 95.75 501 GLU A N 1
ATOM 4046 C CA . GLU A 1 501 ? -14.747 -10.344 19.503 1.00 95.75 501 GLU A CA 1
AT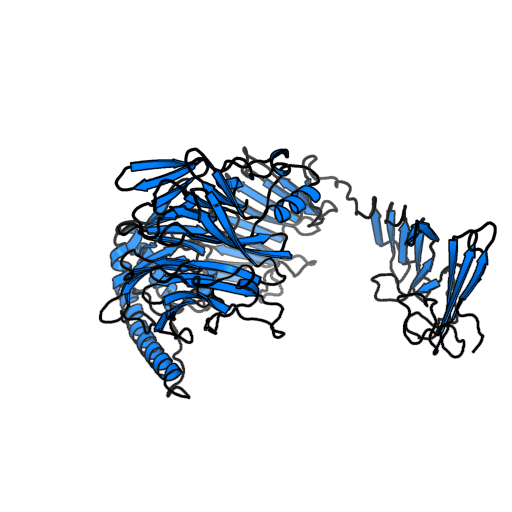OM 4047 C C . GLU A 1 501 ? -13.773 -9.430 18.752 1.00 95.75 501 GLU A C 1
ATOM 4049 O O . GLU A 1 501 ? -13.619 -8.247 19.085 1.00 95.75 501 GLU A O 1
ATOM 4054 N N . VAL A 1 502 ? -13.122 -9.979 17.733 1.00 97.56 502 VAL A N 1
ATOM 4055 C CA . VAL A 1 502 ? -12.240 -9.253 16.820 1.00 97.56 502 VAL A CA 1
ATOM 4056 C C . VAL A 1 502 ? -12.810 -9.358 15.415 1.00 97.56 502 VAL A C 1
ATOM 4058 O O . VAL A 1 502 ? -13.131 -10.448 14.959 1.00 97.56 502 VAL A O 1
ATOM 4061 N N . LEU A 1 503 ? -12.914 -8.231 14.723 1.00 97.94 503 LEU A N 1
ATOM 4062 C CA . LEU A 1 503 ? -13.127 -8.191 13.285 1.00 97.94 503 LEU A CA 1
ATOM 4063 C C . LEU A 1 503 ? -11.762 -8.336 12.601 1.00 97.94 503 LEU A C 1
ATOM 4065 O O . LEU A 1 503 ? -10.913 -7.447 12.703 1.00 97.94 503 LEU A O 1
ATOM 4069 N N . LEU A 1 504 ? -11.544 -9.481 11.965 1.00 98.06 504 LEU A N 1
ATOM 4070 C CA . LEU A 1 504 ? -10.347 -9.819 11.204 1.00 98.06 504 LEU A CA 1
ATOM 4071 C C . LEU A 1 504 ? -10.590 -9.515 9.725 1.00 98.06 504 LEU A C 1
ATOM 4073 O O . LEU A 1 504 ? -11.544 -10.034 9.150 1.00 98.06 504 LEU A O 1
ATOM 4077 N N . VAL A 1 505 ? -9.710 -8.721 9.11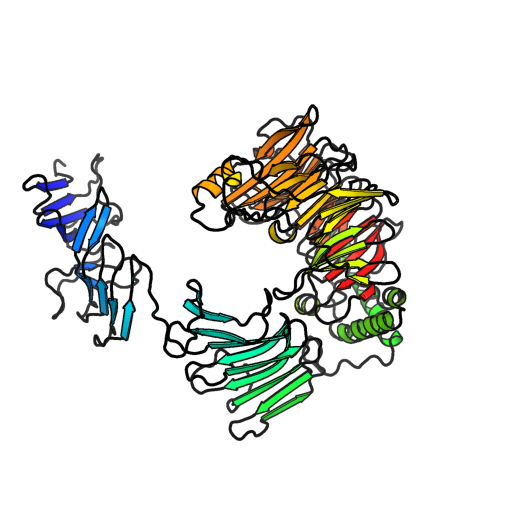8 1.00 96.62 505 VAL A N 1
ATOM 4078 C CA . VAL A 1 505 ? -9.693 -8.438 7.677 1.00 96.62 505 VAL A CA 1
ATOM 4079 C C . VAL A 1 505 ? -8.434 -9.056 7.083 1.00 96.62 505 VAL A C 1
ATOM 4081 O O . VAL A 1 505 ? -7.321 -8.764 7.532 1.00 96.62 505 VAL A O 1
ATOM 4084 N N . SER A 1 506 ? -8.602 -9.924 6.093 1.00 95.56 506 SER A N 1
ATOM 4085 C CA . SER A 1 506 ? -7.530 -10.754 5.540 1.00 95.56 506 SER A CA 1
ATOM 4086 C C . SER A 1 506 ? -7.735 -10.992 4.042 1.00 95.56 506 SER A C 1
ATOM 4088 O O . SER A 1 506 ? -8.834 -10.753 3.548 1.00 95.56 506 SER A O 1
ATOM 4090 N N . GLY A 1 507 ? -6.709 -11.455 3.326 1.00 93.38 507 GLY A N 1
ATOM 4091 C CA . GLY A 1 507 ? -6.831 -11.858 1.918 1.00 93.38 507 GLY A CA 1
ATOM 4092 C C . GLY A 1 507 ? -7.820 -13.011 1.708 1.00 93.38 507 GLY A C 1
ATOM 4093 O O . GLY A 1 507 ? -8.506 -13.044 0.698 1.00 93.38 507 GLY A O 1
ATOM 4094 N N . GLU A 1 508 ? -7.989 -13.865 2.718 1.00 94.75 508 GLU A N 1
ATOM 4095 C CA . GLU A 1 508 ? -8.865 -15.049 2.686 1.00 94.75 508 GLU A CA 1
ATOM 4096 C C . GLU A 1 508 ? -10.308 -14.786 3.164 1.00 94.75 508 GLU A C 1
ATOM 4098 O O . GLU A 1 508 ? -11.131 -15.700 3.278 1.00 94.75 508 GLU A O 1
ATOM 4103 N N . GLY A 1 509 ? -10.632 -13.542 3.528 1.00 94.94 509 GLY A N 1
ATOM 4104 C CA . GLY A 1 509 ? -11.971 -13.155 3.977 1.00 94.94 509 GLY A CA 1
ATOM 4105 C C . GLY A 1 509 ? -11.996 -12.191 5.160 1.00 94.94 509 GLY A C 1
ATOM 4106 O O . GLY A 1 509 ? -10.970 -11.799 5.726 1.00 94.94 509 GLY A O 1
ATOM 4107 N N . ILE A 1 510 ? -13.214 -11.812 5.540 1.00 97.25 510 ILE A N 1
ATOM 4108 C CA . ILE A 1 510 ? -13.527 -10.931 6.664 1.00 97.25 510 ILE A CA 1
ATOM 4109 C C . ILE A 1 510 ? -14.364 -11.719 7.665 1.00 97.25 510 ILE A C 1
ATOM 4111 O O . ILE A 1 510 ? -15.439 -12.224 7.332 1.00 97.25 510 ILE A O 1
ATOM 4115 N N . TYR A 1 511 ? -13.878 -11.803 8.900 1.00 97.94 511 TYR A N 1
ATOM 4116 C CA . TYR A 1 511 ? -14.429 -12.675 9.934 1.00 97.94 511 TYR A CA 1
ATOM 4117 C C . TYR A 1 511 ? -14.656 -11.913 11.234 1.00 97.94 511 TYR A C 1
ATOM 4119 O O . TYR A 1 511 ? -13.827 -11.098 11.639 1.00 97.94 511 TYR A O 1
ATOM 4127 N N . VAL A 1 512 ? -15.727 -12.248 11.948 1.00 97.75 512 VAL A N 1
ATOM 4128 C CA . VAL A 1 512 ? -15.838 -11.953 13.378 1.00 97.75 512 VAL A CA 1
ATOM 4129 C C . VAL A 1 512 ? -15.344 -13.171 14.144 1.00 97.75 512 VAL A C 1
ATOM 4131 O O . VAL A 1 512 ? -15.944 -14.244 14.099 1.00 97.75 512 VAL A O 1
ATOM 4134 N N . VAL A 1 513 ? -14.232 -12.997 14.848 1.00 97.44 513 VAL A N 1
ATOM 4135 C CA . VAL A 1 513 ? -13.544 -14.032 15.616 1.00 97.44 513 VAL A CA 1
ATOM 4136 C C . VAL A 1 513 ? -13.826 -13.815 17.101 1.00 97.44 513 VAL A C 1
ATOM 4138 O O . VAL A 1 513 ? -13.383 -12.833 17.699 1.00 97.44 513 VAL A O 1
ATOM 4141 N N . GLY A 1 514 ? -14.579 -14.729 17.704 1.00 95.12 514 GLY A N 1
ATOM 4142 C CA . GLY A 1 514 ? -14.754 -14.860 19.149 1.00 95.12 514 GLY A CA 1
ATOM 4143 C C . GLY A 1 514 ? -13.888 -15.987 19.722 1.00 95.12 514 GLY A C 1
ATOM 4144 O O . GLY A 1 514 ? -13.199 -16.693 18.992 1.00 95.12 514 GLY A O 1
ATOM 4145 N N . GLN A 1 515 ? -13.917 -16.180 21.044 1.00 89.50 515 GLN A N 1
ATOM 4146 C CA . GLN A 1 515 ? -13.152 -17.266 21.684 1.00 89.50 515 GLN A CA 1
ATOM 4147 C C . GLN A 1 515 ? -13.699 -18.663 21.354 1.00 89.50 515 GLN A C 1
ATOM 4149 O O . GLN A 1 515 ? -12.925 -19.606 21.222 1.00 89.50 515 GLN A O 1
ATOM 4154 N N . ASP A 1 516 ? -15.023 -18.776 21.220 1.00 88.12 516 ASP A N 1
ATOM 4155 C CA . ASP A 1 516 ? -15.717 -20.059 21.043 1.00 88.12 516 ASP A CA 1
ATOM 4156 C C . ASP A 1 516 ? -16.333 -20.224 19.646 1.00 88.12 516 ASP A C 1
ATOM 4158 O O . ASP A 1 516 ? -16.747 -21.319 19.268 1.00 88.12 516 ASP A O 1
ATOM 4162 N N . LYS A 1 517 ? -16.453 -19.127 18.892 1.00 90.69 517 LYS A N 1
ATOM 4163 C CA . LYS A 1 517 ? -17.119 -19.096 17.592 1.00 90.69 517 LYS A CA 1
ATOM 4164 C C . LYS A 1 517 ? -16.421 -18.104 16.674 1.00 90.69 517 LYS A C 1
ATOM 4166 O O . LYS A 1 517 ? -16.135 -16.983 17.085 1.00 90.69 517 LYS A O 1
ATOM 4171 N N . THR A 1 518 ? -16.263 -18.508 15.424 1.00 94.81 518 THR A N 1
ATOM 4172 C CA . THR A 1 518 ? -15.903 -17.641 14.305 1.00 94.81 518 THR A CA 1
ATOM 4173 C C . THR A 1 518 ? -17.074 -17.601 13.331 1.00 94.81 518 THR A C 1
ATOM 4175 O O . THR A 1 518 ? -17.752 -18.609 13.144 1.00 94.81 518 THR A O 1
ATOM 4178 N N . GLU A 1 519 ? -17.336 -16.437 12.749 1.00 94.88 519 GLU A N 1
ATOM 4179 C CA . GLU A 1 519 ? -18.378 -16.224 11.743 1.00 94.88 519 GLU A CA 1
ATOM 4180 C C . GLU A 1 519 ? -17.771 -15.458 10.567 1.00 94.88 519 GLU A C 1
ATOM 4182 O O . GLU A 1 519 ? -17.184 -14.389 10.766 1.00 94.88 519 GLU A O 1
ATOM 4187 N N . ARG A 1 520 ? -17.877 -16.007 9.352 1.00 96.12 520 ARG A N 1
ATOM 4188 C CA . ARG A 1 520 ? -17.492 -15.287 8.134 1.00 96.12 520 ARG A CA 1
ATOM 4189 C C . ARG A 1 520 ? -18.568 -14.256 7.812 1.00 96.12 520 ARG A C 1
ATOM 4191 O O . ARG A 1 520 ? -19.751 -14.579 7.769 1.00 96.12 520 ARG A O 1
ATOM 4198 N N . LEU A 1 521 ? -18.140 -13.027 7.546 1.00 95.56 521 LEU A N 1
ATOM 4199 C CA . LEU A 1 521 ? -19.000 -11.971 7.015 1.00 95.56 521 LEU A CA 1
ATOM 4200 C C . LEU A 1 521 ? -18.799 -11.774 5.512 1.00 95.56 521 LEU A C 1
ATOM 4202 O O . LEU A 1 521 ? -19.742 -11.446 4.807 1.00 95.56 521 LEU A O 1
ATOM 4206 N N . TYR A 1 522 ? -17.573 -11.939 5.014 1.00 93.50 522 TYR A N 1
ATOM 4207 C CA . TYR A 1 522 ? -17.256 -11.728 3.602 1.00 93.50 522 TYR A CA 1
ATOM 4208 C C . TYR A 1 522 ? -16.113 -12.664 3.166 1.00 93.50 522 TYR A C 1
ATOM 4210 O O . TYR A 1 522 ? -15.255 -12.938 4.009 1.00 93.50 522 TYR A O 1
ATOM 4218 N N . PRO A 1 523 ? -16.049 -13.174 1.919 1.00 92.19 523 PRO A N 1
ATOM 4219 C CA . PRO A 1 523 ? -16.980 -12.985 0.790 1.00 92.19 523 PRO A CA 1
ATOM 4220 C C . PRO A 1 523 ? -18.387 -13.502 1.099 1.00 92.19 523 PRO A C 1
ATOM 4222 O O . PRO A 1 523 ? -18.560 -14.165 2.112 1.00 92.19 523 PRO A O 1
ATOM 4225 N N . LEU A 1 524 ? -19.388 -13.228 0.261 1.00 90.75 524 LEU A N 1
ATOM 4226 C CA . LEU A 1 524 ? -20.716 -13.858 0.368 1.00 90.75 524 LEU A CA 1
ATOM 4227 C C . LEU A 1 524 ? -20.715 -15.264 -0.261 1.00 90.75 524 LEU A C 1
ATOM 4229 O O . LEU A 1 524 ? -19.860 -15.561 -1.091 1.00 90.75 524 LEU A O 1
ATOM 4233 N N . ASP A 1 525 ? -21.677 -16.120 0.108 1.00 91.62 525 ASP A N 1
ATOM 4234 C CA . ASP A 1 525 ? -21.719 -17.537 -0.316 1.00 91.62 525 ASP A CA 1
ATOM 4235 C C . ASP A 1 525 ? -21.633 -17.709 -1.834 1.00 91.62 525 ASP A C 1
ATOM 4237 O O . ASP A 1 525 ? -20.787 -18.457 -2.307 1.00 91.62 525 ASP A O 1
ATOM 4241 N N . GLY A 1 526 ? -22.398 -16.923 -2.598 1.00 88.75 526 GLY A N 1
ATOM 4242 C CA . GLY A 1 526 ? -22.383 -17.007 -4.062 1.00 88.75 526 GLY A CA 1
ATOM 4243 C C . GLY A 1 526 ? -21.031 -16.675 -4.708 1.00 88.75 526 GLY A C 1
ATOM 4244 O O . GLY A 1 526 ? -20.777 -17.108 -5.826 1.00 88.75 526 GLY A O 1
ATOM 4245 N N . ILE A 1 527 ? -20.150 -15.937 -4.021 1.00 88.12 527 ILE A N 1
ATOM 4246 C CA . ILE A 1 527 ? -18.773 -15.703 -4.485 1.00 88.12 527 ILE A CA 1
ATOM 4247 C C . ILE A 1 527 ? -17.916 -16.939 -4.197 1.00 88.12 527 ILE A C 1
ATOM 4249 O O . ILE A 1 527 ? -17.145 -17.366 -5.053 1.00 88.12 527 ILE A O 1
ATOM 4253 N N . ILE A 1 528 ? -18.062 -17.542 -3.013 1.00 92.00 528 ILE A N 1
ATOM 4254 C CA . ILE A 1 528 ? -17.329 -18.765 -2.659 1.00 92.00 528 ILE A CA 1
ATOM 4255 C C . ILE A 1 528 ? -17.746 -19.925 -3.563 1.00 92.00 528 ILE A C 1
ATOM 4257 O O . ILE A 1 528 ? -16.877 -20.674 -4.000 1.00 92.00 528 ILE A O 1
ATOM 4261 N N . ASP A 1 529 ? -19.036 -20.052 -3.879 1.00 92.88 529 ASP A N 1
ATOM 4262 C CA . ASP A 1 529 ? -19.551 -21.067 -4.802 1.00 92.88 529 ASP A CA 1
ATOM 4263 C C . ASP A 1 529 ? -18.801 -21.036 -6.140 1.00 92.88 529 ASP A C 1
ATOM 4265 O O . ASP A 1 529 ? -18.328 -22.072 -6.593 1.00 92.88 529 ASP A O 1
ATOM 4269 N N . GLN A 1 530 ? -18.570 -19.852 -6.711 1.00 88.56 530 GLN A N 1
ATOM 4270 C CA . GLN A 1 530 ? -17.818 -19.718 -7.963 1.00 88.56 530 GLN A CA 1
ATOM 4271 C C . GLN A 1 530 ? -16.342 -20.096 -7.817 1.00 88.56 530 GLN A C 1
ATOM 4273 O O . GLN A 1 530 ? -15.779 -20.747 -8.691 1.00 88.56 530 GLN A O 1
ATOM 4278 N N . TYR A 1 531 ? -15.685 -19.699 -6.719 1.00 91.19 531 TYR A N 1
ATOM 4279 C CA . TYR A 1 531 ? -14.311 -20.143 -6.441 1.00 91.19 531 TYR A CA 1
ATOM 4280 C C . TYR A 1 531 ? -14.225 -21.665 -6.321 1.00 91.19 531 TYR A C 1
ATOM 4282 O O . TYR A 1 531 ? -13.243 -22.248 -6.760 1.00 91.19 531 TYR A O 1
ATOM 4290 N N . VAL A 1 532 ? -15.239 -22.309 -5.741 1.00 94.31 532 VAL A N 1
ATOM 4291 C CA . VAL A 1 532 ? -15.304 -23.771 -5.637 1.00 94.31 532 VAL A CA 1
ATOM 4292 C C . VAL A 1 532 ? -15.576 -24.422 -6.995 1.00 94.31 532 VAL A C 1
ATOM 4294 O O . VAL A 1 532 ? -14.994 -25.465 -7.274 1.00 94.31 532 VAL A O 1
ATOM 4297 N N . GLU A 1 533 ? -16.446 -23.842 -7.824 1.00 93.00 533 GLU A N 1
ATOM 4298 C CA . GLU A 1 533 ? -16.761 -24.351 -9.167 1.00 93.00 533 GLU A CA 1
ATOM 4299 C C . GLU A 1 533 ? -15.546 -24.336 -10.101 1.00 93.00 533 GLU A C 1
ATOM 4301 O O . GLU A 1 533 ? -15.356 -25.290 -10.853 1.00 93.00 533 GLU A O 1
ATOM 4306 N N . ASP A 1 534 ? -14.700 -23.310 -9.993 1.00 89.25 534 ASP A N 1
ATOM 4307 C CA . ASP A 1 534 ? -13.500 -23.156 -10.826 1.00 89.25 534 ASP A CA 1
ATOM 4308 C C . ASP A 1 534 ? -12.238 -23.773 -10.205 1.00 89.25 534 ASP A C 1
ATOM 4310 O O . ASP A 1 534 ? -11.157 -23.712 -10.787 1.00 89.25 534 ASP A O 1
ATOM 4314 N N . PHE A 1 535 ? -12.341 -24.356 -9.008 1.00 90.44 535 PHE A N 1
ATOM 4315 C CA . PHE A 1 535 ? -11.203 -24.984 -8.353 1.00 90.44 535 PHE A CA 1
ATOM 4316 C C . PHE A 1 535 ? -10.901 -26.356 -8.969 1.00 90.44 535 PHE A C 1
ATOM 4318 O O . PHE A 1 535 ? -11.661 -27.312 -8.802 1.00 90.44 535 PHE A O 1
ATOM 4325 N N . GLU A 1 536 ? -9.753 -26.471 -9.636 1.00 90.00 536 GLU A N 1
ATOM 4326 C CA . GLU A 1 536 ? -9.354 -27.702 -10.324 1.00 90.00 536 GLU A CA 1
ATOM 4327 C C . GLU A 1 536 ? -8.593 -28.681 -9.415 1.00 90.00 536 GLU A C 1
ATOM 4329 O O . GLU A 1 536 ? -8.943 -29.862 -9.330 1.00 90.00 536 GLU A O 1
ATOM 4334 N N . SER A 1 537 ? -7.539 -28.217 -8.733 1.00 90.12 537 SER A N 1
ATOM 4335 C CA . SER A 1 537 ? -6.708 -29.035 -7.838 1.00 90.12 537 SER A CA 1
ATOM 4336 C C . SER A 1 537 ? -5.799 -28.185 -6.933 1.00 90.12 537 SER A C 1
ATOM 4338 O O . SER A 1 537 ? -5.652 -26.985 -7.146 1.00 90.12 537 SER A O 1
ATOM 4340 N N . GLY A 1 538 ? -5.174 -28.808 -5.924 1.00 90.88 538 GLY A N 1
ATOM 4341 C CA . GLY A 1 538 ? -4.195 -28.167 -5.033 1.00 90.88 538 GLY A CA 1
ATOM 4342 C C . GLY A 1 538 ? -4.763 -27.746 -3.675 1.00 90.88 538 GLY A C 1
ATOM 4343 O O . GLY A 1 538 ? -5.629 -28.423 -3.119 1.00 90.88 538 GLY A O 1
ATOM 4344 N N . THR A 1 539 ? -4.263 -26.632 -3.140 1.00 92.25 539 THR A N 1
ATOM 4345 C CA . THR A 1 539 ? -4.765 -26.016 -1.904 1.00 92.25 539 THR A CA 1
ATOM 4346 C C . THR A 1 539 ? -5.773 -24.933 -2.264 1.00 92.25 539 THR A C 1
ATOM 4348 O O . THR A 1 539 ? -5.443 -23.974 -2.956 1.00 92.25 539 THR A O 1
ATOM 4351 N N . PHE A 1 540 ? -7.005 -25.071 -1.786 1.00 94.25 540 PHE A N 1
ATOM 4352 C CA . PHE A 1 540 ? -8.049 -24.073 -1.957 1.00 94.25 540 PHE A CA 1
ATOM 4353 C C . PHE A 1 540 ? -7.736 -22.811 -1.143 1.00 94.25 540 PHE A C 1
ATOM 4355 O O . PHE A 1 540 ? -7.434 -22.889 0.053 1.00 94.25 540 PHE A O 1
ATOM 4362 N N . GLY A 1 541 ? -7.864 -21.663 -1.803 1.00 92.25 541 GLY A N 1
ATOM 4363 C CA . GLY A 1 541 ? -7.680 -20.328 -1.247 1.00 92.25 541 GLY A CA 1
ATOM 4364 C C . GLY A 1 541 ? -8.565 -19.317 -1.970 1.00 92.25 541 GLY A C 1
ATOM 4365 O O . GLY A 1 541 ? -9.014 -19.555 -3.096 1.00 92.25 541 GLY A O 1
ATOM 4366 N N . ILE A 1 542 ? -8.834 -18.189 -1.321 1.00 90.44 542 ILE A N 1
ATOM 4367 C CA . ILE A 1 542 ? -9.551 -17.059 -1.905 1.00 90.44 542 ILE A CA 1
ATOM 4368 C C . ILE A 1 542 ? -8.601 -15.873 -1.952 1.00 90.44 542 ILE A C 1
ATOM 4370 O O . ILE A 1 542 ? -8.073 -15.437 -0.936 1.00 90.44 542 ILE A O 1
ATOM 4374 N N . GLU A 1 543 ? -8.458 -15.290 -3.136 1.00 86.44 543 GLU A N 1
ATOM 4375 C CA . GLU A 1 543 ? -7.694 -14.062 -3.313 1.00 86.44 543 GLU A CA 1
ATOM 4376 C C . GLU A 1 543 ? -8.624 -12.843 -3.275 1.00 86.44 543 GLU A C 1
ATOM 4378 O O . GLU A 1 543 ? -9.324 -12.537 -4.247 1.00 86.44 543 GLU A O 1
ATOM 4383 N N . MET A 1 544 ? -8.647 -12.153 -2.132 1.00 88.06 544 MET A N 1
ATOM 4384 C CA . MET A 1 544 ? -9.357 -10.887 -1.967 1.00 88.06 544 MET A CA 1
ATOM 4385 C C . MET A 1 544 ? -8.395 -9.696 -1.937 1.00 88.06 544 MET A C 1
ATOM 4387 O O . MET A 1 544 ? -7.539 -9.561 -1.057 1.00 88.06 544 MET A O 1
ATOM 4391 N N . HIS A 1 545 ? -8.618 -8.756 -2.847 1.00 84.69 545 HIS A N 1
ATOM 4392 C CA . HIS A 1 545 ? -7.933 -7.469 -2.896 1.00 84.69 545 HIS A CA 1
ATOM 4393 C C . HIS A 1 545 ? -8.789 -6.366 -2.270 1.00 84.69 545 HIS A C 1
ATOM 4395 O O . HIS A 1 545 ? -10.012 -6.474 -2.200 1.00 84.69 545 HIS A O 1
ATOM 4401 N N . PHE A 1 546 ? -8.147 -5.280 -1.825 1.00 83.62 546 PHE A N 1
ATOM 4402 C CA . PHE A 1 546 ? -8.820 -4.121 -1.215 1.00 83.62 546 PHE A CA 1
ATOM 4403 C C . PHE A 1 546 ? -9.789 -4.489 -0.078 1.00 83.62 546 PHE A C 1
ATOM 4405 O O . PHE A 1 546 ? -10.824 -3.843 0.100 1.00 83.62 546 PHE A O 1
ATOM 4412 N N . ALA A 1 547 ? -9.471 -5.534 0.691 1.00 90.31 547 ALA A N 1
ATOM 4413 C CA . ALA A 1 547 ? -10.333 -5.969 1.774 1.00 90.31 547 ALA A CA 1
ATOM 4414 C C . ALA A 1 547 ? -10.422 -4.866 2.833 1.00 90.31 547 ALA A C 1
ATOM 4416 O O . ALA A 1 547 ? -9.420 -4.380 3.366 1.00 90.31 547 ALA A O 1
ATOM 4417 N N . ASN A 1 548 ? -11.643 -4.447 3.135 1.00 91.56 548 ASN A N 1
ATOM 4418 C CA . ASN A 1 548 ? -11.893 -3.366 4.068 1.00 91.56 548 ASN A CA 1
ATOM 4419 C C . ASN A 1 548 ? -13.115 -3.675 4.921 1.00 91.56 548 ASN A C 1
ATOM 4421 O O . ASN A 1 548 ? -14.083 -4.275 4.461 1.00 91.56 548 ASN A O 1
ATOM 4425 N N . ALA A 1 549 ? -13.043 -3.294 6.191 1.00 94.75 549 ALA A N 1
ATOM 4426 C CA . ALA A 1 549 ? -14.143 -3.451 7.119 1.00 94.75 549 ALA A CA 1
ATOM 4427 C C . ALA A 1 549 ? -14.020 -2.449 8.265 1.00 94.75 549 ALA A C 1
ATOM 4429 O O . ALA A 1 549 ? -12.907 -2.095 8.671 1.00 94.75 549 ALA A O 1
ATOM 4430 N N . ASP A 1 550 ? -15.157 -2.043 8.817 1.00 95.31 550 ASP A N 1
ATOM 4431 C CA . ASP A 1 550 ? -15.217 -1.199 10.005 1.00 95.31 550 ASP A CA 1
ATOM 4432 C C . ASP A 1 550 ? -16.374 -1.612 10.922 1.00 95.31 550 ASP A C 1
ATOM 4434 O O . ASP A 1 550 ? -17.332 -2.261 10.500 1.00 95.31 550 ASP A O 1
ATOM 4438 N N . VAL A 1 551 ? -16.275 -1.256 12.202 1.00 94.62 551 VAL A N 1
ATOM 4439 C CA . VAL A 1 551 ? -17.288 -1.553 13.227 1.00 94.62 551 VAL A CA 1
ATOM 4440 C C . VAL A 1 551 ? -17.891 -0.240 13.705 1.00 94.62 551 VAL A C 1
ATOM 4442 O O . VAL A 1 551 ? -17.157 0.698 14.022 1.00 94.62 551 VAL A O 1
ATOM 4445 N N . SER A 1 552 ? -19.217 -0.177 13.830 1.00 93.19 552 SER A N 1
ATOM 4446 C CA . SER A 1 552 ? -19.875 1.002 14.393 1.00 93.19 552 SER A CA 1
ATOM 4447 C C . SER A 1 552 ? -19.397 1.262 15.831 1.00 93.19 552 SER A C 1
ATOM 4449 O O . SER A 1 552 ? -19.114 0.315 16.573 1.00 93.19 552 SER A O 1
ATOM 4451 N N . PRO A 1 553 ? -19.343 2.523 16.296 1.00 90.50 553 PRO A N 1
ATOM 4452 C CA . PRO A 1 553 ? -18.960 2.837 17.677 1.00 90.50 553 PRO A CA 1
ATOM 4453 C C . PRO A 1 553 ? -19.805 2.113 18.740 1.00 90.50 553 PRO A C 1
ATOM 4455 O O . PRO A 1 553 ? -19.300 1.762 19.807 1.00 90.50 553 PRO A O 1
ATOM 4458 N N . SER A 1 554 ? -21.081 1.851 18.443 1.00 90.56 554 SER A N 1
ATOM 4459 C CA . SER A 1 554 ? -22.005 1.059 19.266 1.00 90.56 554 SER A CA 1
ATOM 4460 C C . SER A 1 554 ? -21.735 -0.448 19.227 1.00 90.56 554 SER A C 1
ATOM 4462 O O . SER A 1 554 ? -22.177 -1.167 20.124 1.00 90.56 554 SER A O 1
ATOM 4464 N N . GLY A 1 555 ? -21.012 -0.944 18.221 1.00 91.88 555 GLY A N 1
ATOM 4465 C CA . GLY A 1 555 ? -20.712 -2.364 18.037 1.00 91.88 555 GLY A CA 1
ATOM 4466 C C . GLY A 1 555 ? -21.892 -3.194 17.535 1.00 91.88 555 GLY A C 1
ATOM 4467 O O . GLY A 1 555 ? -21.862 -4.420 17.631 1.00 91.88 555 GLY A O 1
ATOM 4468 N N . ASP A 1 556 ? -22.944 -2.541 17.049 1.00 91.88 556 ASP A N 1
ATOM 4469 C CA . ASP A 1 556 ? -24.169 -3.162 16.547 1.00 91.88 556 ASP A CA 1
ATOM 4470 C C . ASP A 1 556 ? -24.205 -3.277 15.020 1.00 91.88 556 ASP A C 1
ATOM 4472 O O . ASP A 1 556 ? -25.079 -3.968 14.502 1.00 91.88 556 ASP A O 1
ATOM 4476 N N . ARG A 1 557 ? -23.273 -2.642 14.300 1.00 93.50 557 ARG A N 1
ATOM 4477 C CA . ARG A 1 557 ? -23.148 -2.750 12.845 1.00 93.50 557 ARG A CA 1
ATOM 4478 C C . ARG A 1 557 ? -21.703 -2.943 12.406 1.00 93.50 557 ARG A C 1
ATOM 4480 O O . ARG A 1 557 ? -20.775 -2.495 13.079 1.00 93.50 557 ARG A O 1
ATOM 4487 N N . ILE A 1 558 ? -21.535 -3.606 11.267 1.00 95.56 558 ILE A N 1
ATOM 4488 C CA . ILE A 1 558 ? -20.252 -3.810 10.589 1.00 95.56 558 ILE A CA 1
ATOM 4489 C C . ILE A 1 558 ? -20.437 -3.483 9.111 1.00 95.56 558 ILE A C 1
ATOM 4491 O O . ILE A 1 558 ? -21.424 -3.906 8.514 1.00 95.56 558 ILE A O 1
ATOM 4495 N N . THR A 1 559 ? -19.490 -2.758 8.524 1.00 93.06 559 THR A N 1
ATOM 4496 C CA . THR A 1 559 ? -19.317 -2.718 7.070 1.00 93.06 559 THR A CA 1
ATOM 4497 C C . THR A 1 559 ? -18.192 -3.664 6.690 1.00 93.06 559 THR A C 1
ATOM 4499 O O . THR A 1 559 ? -17.210 -3.786 7.423 1.00 93.06 559 THR A O 1
ATOM 4502 N N . CYS A 1 560 ? -18.312 -4.333 5.554 1.00 92.25 560 CYS A N 1
ATOM 4503 C CA . CYS A 1 560 ? -17.227 -5.112 4.979 1.00 92.25 560 CYS A CA 1
ATOM 4504 C C . CYS A 1 560 ? -17.329 -5.137 3.455 1.00 92.25 560 CYS A C 1
ATOM 4506 O O . CYS A 1 560 ? -18.419 -5.059 2.896 1.00 92.25 560 CYS A O 1
ATOM 4508 N N . GLY A 1 561 ? -16.194 -5.228 2.779 1.00 89.19 561 GLY A N 1
ATOM 4509 C CA . GLY A 1 561 ? -16.133 -5.252 1.328 1.00 89.19 561 GLY A CA 1
ATOM 4510 C C . GLY A 1 561 ? -14.740 -5.594 0.829 1.00 89.19 561 GLY A C 1
ATOM 4511 O O . GLY A 1 561 ? -13.784 -5.714 1.600 1.00 89.19 561 GLY A O 1
ATOM 4512 N N . GLY A 1 562 ? -14.643 -5.777 -0.477 1.00 86.00 562 GLY A N 1
ATOM 4513 C CA . GLY A 1 562 ? -13.411 -6.159 -1.147 1.00 86.00 562 GLY A CA 1
ATOM 4514 C C . GLY A 1 562 ? -13.667 -6.520 -2.601 1.00 86.00 562 GLY A C 1
ATOM 4515 O O . GLY A 1 562 ? -14.803 -6.471 -3.082 1.00 86.00 562 GLY A O 1
ATOM 4516 N N . MET A 1 563 ? -12.588 -6.877 -3.282 1.00 82.44 563 MET A N 1
ATOM 4517 C CA . MET A 1 563 ? -12.553 -7.211 -4.697 1.00 82.44 563 MET A CA 1
ATOM 4518 C C . MET A 1 563 ? -11.999 -8.620 -4.896 1.00 82.44 563 MET A C 1
ATOM 4520 O O . MET A 1 563 ? -11.052 -9.020 -4.224 1.00 82.44 563 MET A O 1
ATOM 4524 N N . PHE A 1 564 ? -12.563 -9.340 -5.858 1.00 79.56 564 PHE A N 1
ATOM 4525 C CA . PHE A 1 564 ? -12.201 -10.709 -6.212 1.00 79.56 564 PHE A CA 1
ATOM 4526 C C . PHE A 1 564 ? -11.845 -10.810 -7.696 1.00 79.56 564 PHE A C 1
ATOM 4528 O O . PHE A 1 564 ? -12.259 -9.965 -8.499 1.00 79.56 564 PHE A O 1
ATOM 4535 N N . ARG A 1 565 ? -11.092 -11.859 -8.056 1.00 66.81 565 ARG A N 1
ATOM 4536 C CA . ARG A 1 565 ? -10.770 -12.262 -9.441 1.00 66.81 565 ARG A CA 1
ATOM 4537 C C . ARG A 1 565 ? -10.381 -11.107 -10.368 1.00 66.81 565 ARG A C 1
ATOM 4539 O O . ARG A 1 565 ? -11.183 -10.695 -11.205 1.00 66.81 565 ARG A O 1
ATOM 4546 N N . ARG A 1 566 ? -9.171 -10.554 -10.206 1.00 59.16 566 ARG A N 1
ATOM 4547 C CA . ARG A 1 566 ? -8.614 -9.469 -11.054 1.00 59.16 566 ARG A CA 1
ATOM 4548 C C . ARG A 1 566 ? -9.586 -8.292 -11.334 1.00 59.16 566 ARG A C 1
ATOM 4550 O O . ARG A 1 566 ? -9.416 -7.579 -12.316 1.00 59.16 566 ARG A O 1
ATOM 4557 N N . GLY A 1 567 ? -10.584 -8.053 -10.474 1.00 56.16 567 GLY A N 1
ATOM 4558 C CA . GLY A 1 567 ? -11.496 -6.902 -10.565 1.00 56.16 567 GLY A CA 1
ATOM 4559 C C . GLY A 1 567 ? -12.868 -7.159 -11.150 1.00 56.16 567 GLY A C 1
ATOM 4560 O O . GLY A 1 567 ? -13.589 -6.200 -11.405 1.00 56.16 567 GLY A O 1
ATOM 4561 N N . ILE A 1 568 ? -13.244 -8.422 -11.334 1.00 59.38 568 ILE A N 1
ATOM 4562 C CA . ILE A 1 568 ? -14.531 -8.781 -11.936 1.00 59.38 568 ILE A CA 1
ATOM 4563 C C . ILE A 1 568 ? -15.674 -8.681 -10.916 1.00 59.38 568 ILE A C 1
ATOM 4565 O O . ILE A 1 568 ? -16.785 -8.322 -11.288 1.00 59.38 568 ILE A O 1
ATOM 4569 N N . MET A 1 569 ? -15.415 -8.951 -9.631 1.00 66.19 569 MET A N 1
ATOM 4570 C CA . MET A 1 569 ? -16.438 -8.878 -8.581 1.00 66.19 569 MET A CA 1
ATOM 4571 C C . MET A 1 569 ? -15.986 -7.973 -7.446 1.00 66.19 569 MET A C 1
ATOM 4573 O O . MET A 1 569 ? -14.984 -8.246 -6.789 1.00 66.19 569 MET A O 1
ATOM 4577 N N . ALA A 1 570 ? -16.740 -6.909 -7.200 1.00 71.38 570 ALA A N 1
ATOM 4578 C CA . ALA A 1 570 ? -16.535 -5.999 -6.085 1.00 71.38 570 ALA A CA 1
ATOM 4579 C C . ALA A 1 570 ? -17.883 -5.678 -5.445 1.00 71.38 570 ALA A C 1
ATOM 4581 O O . ALA A 1 570 ? -18.911 -5.656 -6.120 1.00 71.38 570 ALA A O 1
ATOM 4582 N N . GLY A 1 571 ? -17.879 -5.461 -4.135 1.00 76.94 571 GLY A N 1
ATOM 4583 C CA . GLY A 1 571 ? -19.106 -5.154 -3.424 1.00 76.94 571 GLY A CA 1
ATOM 4584 C C . GLY A 1 571 ? -18.874 -4.739 -1.986 1.00 76.94 571 GLY A C 1
ATOM 4585 O O . GLY A 1 571 ? -17.777 -4.864 -1.432 1.00 76.94 571 GLY A O 1
ATOM 4586 N N . LEU A 1 572 ? -19.948 -4.235 -1.394 1.00 82.94 572 LEU A N 1
ATOM 4587 C CA . LEU A 1 572 ? -20.042 -3.882 0.012 1.00 82.94 572 LEU A CA 1
ATOM 4588 C C . LEU A 1 572 ? -21.170 -4.690 0.652 1.00 82.94 572 LEU A C 1
ATOM 4590 O O . LEU A 1 572 ? -22.206 -4.929 0.031 1.00 82.94 572 LEU A O 1
ATOM 4594 N N . ALA A 1 573 ? -21.000 -5.044 1.916 1.00 88.19 573 ALA A N 1
ATOM 4595 C CA . ALA A 1 573 ? -22.031 -5.573 2.784 1.00 88.19 573 ALA A CA 1
ATOM 4596 C C . ALA A 1 573 ? -22.091 -4.762 4.085 1.00 88.19 573 ALA A C 1
ATOM 4598 O O . ALA A 1 573 ? -21.067 -4.383 4.662 1.00 88.19 573 ALA A O 1
ATOM 4599 N N . ILE A 1 574 ? -23.308 -4.500 4.557 1.00 90.31 574 ILE A N 1
ATOM 4600 C CA . ILE A 1 574 ? -23.575 -3.923 5.873 1.00 90.31 574 ILE A CA 1
ATOM 4601 C C . ILE A 1 574 ? -24.324 -4.965 6.690 1.00 90.31 574 ILE A C 1
ATOM 4603 O O . ILE A 1 574 ? -25.390 -5.436 6.296 1.00 90.31 574 ILE A O 1
ATOM 4607 N N . TYR A 1 575 ? -23.768 -5.307 7.844 1.00 93.38 575 TYR A N 1
ATOM 4608 C CA . TYR A 1 575 ? -24.348 -6.234 8.802 1.00 93.38 575 TYR A CA 1
ATOM 4609 C C . TYR A 1 575 ? -24.851 -5.492 10.030 1.00 93.38 575 TYR A C 1
ATOM 4611 O O . TYR A 1 575 ? -24.215 -4.547 10.499 1.00 93.38 575 TYR A O 1
ATOM 4619 N N . ARG A 1 576 ? -25.940 -5.993 10.615 1.00 92.75 576 ARG A N 1
ATOM 4620 C CA . ARG A 1 576 ? -26.460 -5.563 11.914 1.00 92.75 576 ARG A CA 1
ATOM 4621 C C . ARG A 1 576 ? -26.511 -6.730 12.890 1.00 92.75 576 ARG A C 1
ATOM 4623 O O . ARG A 1 576 ? -26.901 -7.841 12.532 1.00 92.75 576 ARG A O 1
ATOM 4630 N N . LYS A 1 577 ? -26.168 -6.478 14.151 1.00 92.50 577 LYS A N 1
ATOM 4631 C CA . LYS A 1 577 ? -26.272 -7.457 15.231 1.00 92.50 577 LYS A CA 1
ATOM 4632 C C . LYS A 1 577 ? -27.719 -7.543 15.717 1.00 92.50 577 LYS A C 1
ATOM 4634 O O . LYS A 1 577 ? -28.261 -6.584 16.266 1.00 92.50 577 LYS A O 1
ATOM 4639 N N . VAL A 1 578 ? -28.352 -8.700 15.532 1.00 92.19 578 VAL A N 1
ATOM 4640 C CA . VAL A 1 578 ? -29.722 -8.996 15.981 1.00 92.19 578 VAL A CA 1
ATOM 4641 C C . VAL A 1 578 ? -29.696 -10.295 16.779 1.00 92.19 578 VAL A C 1
ATOM 4643 O O . VAL A 1 578 ? -29.232 -11.319 16.287 1.00 92.19 578 VAL A O 1
ATOM 4646 N N . ASP A 1 579 ? -30.135 -10.246 18.040 1.00 90.62 579 ASP A N 1
ATOM 4647 C CA . ASP A 1 579 ? -30.152 -11.396 18.961 1.00 90.62 579 ASP A CA 1
ATOM 4648 C C . ASP A 1 579 ? -28.815 -12.165 19.036 1.00 90.62 579 ASP A C 1
ATOM 4650 O O . ASP A 1 579 ? -28.767 -13.392 19.129 1.00 90.62 579 ASP A O 1
ATOM 4654 N N . GLY A 1 580 ? -27.701 -11.425 18.984 1.00 86.31 580 GLY A N 1
ATOM 4655 C CA . GLY A 1 580 ? -26.346 -11.976 19.061 1.00 86.31 580 GLY A CA 1
ATOM 4656 C C . GLY A 1 580 ? -25.808 -12.578 17.758 1.00 86.31 580 GLY A C 1
ATOM 4657 O O . GLY A 1 580 ? -24.713 -13.132 17.781 1.00 86.31 580 GLY A O 1
ATOM 4658 N N . LYS A 1 581 ? -26.532 -12.458 16.640 1.00 90.25 581 LYS A N 1
ATOM 4659 C CA . LYS A 1 581 ? -26.101 -12.902 15.306 1.00 90.25 581 LYS A CA 1
ATOM 4660 C C . LYS A 1 581 ? -25.897 -11.716 14.374 1.00 90.25 581 LYS A C 1
ATOM 4662 O O . LYS A 1 581 ? -26.612 -10.720 14.498 1.00 90.25 581 LYS A O 1
ATOM 4667 N N . TRP A 1 582 ? -24.958 -11.830 13.442 1.00 93.81 582 TRP A N 1
ATOM 4668 C CA . TRP A 1 582 ? -24.806 -10.849 12.376 1.00 93.81 582 TRP A CA 1
ATOM 4669 C C . TRP A 1 582 ? -25.789 -11.174 11.257 1.00 93.81 582 TRP A C 1
ATOM 4671 O O . TRP A 1 582 ? -25.846 -12.292 10.755 1.00 93.81 582 TRP A O 1
ATOM 4681 N N . VAL A 1 583 ? -26.625 -10.202 10.911 1.00 92.94 583 VAL A N 1
ATOM 4682 C CA . VAL A 1 583 ? -27.627 -10.323 9.852 1.00 92.94 583 VAL A CA 1
ATOM 4683 C C . VAL A 1 583 ? -27.276 -9.318 8.770 1.00 92.94 583 VAL A C 1
ATOM 4685 O O . VAL A 1 583 ? -27.084 -8.141 9.078 1.00 92.94 583 VAL A O 1
ATOM 4688 N N . LEU A 1 584 ? -27.180 -9.786 7.524 1.00 91.12 584 LEU A N 1
ATOM 4689 C CA . LEU A 1 584 ? -26.966 -8.923 6.367 1.00 91.12 584 LEU A CA 1
ATOM 4690 C C . LEU A 1 584 ? -28.163 -7.971 6.233 1.00 91.12 584 LEU A C 1
ATOM 4692 O O . LEU A 1 584 ? -29.299 -8.412 6.065 1.00 91.12 584 LEU A O 1
ATOM 4696 N N . GLU A 1 585 ? -27.904 -6.675 6.365 1.00 87.56 585 GLU A N 1
ATOM 4697 C CA . GLU A 1 585 ? -28.902 -5.607 6.293 1.00 87.56 585 GLU A CA 1
ATOM 4698 C C . GLU A 1 585 ? -28.971 -5.022 4.880 1.00 87.56 585 GLU A C 1
ATOM 4700 O O . GLU A 1 585 ? -30.064 -4.767 4.375 1.00 87.56 585 GLU A O 1
ATOM 4705 N N . ASN A 1 586 ? -27.816 -4.841 4.229 1.00 84.00 586 ASN A N 1
ATOM 4706 C CA . ASN A 1 586 ? -27.724 -4.282 2.882 1.00 84.00 586 ASN A CA 1
ATOM 4707 C C . ASN A 1 586 ? -26.459 -4.766 2.157 1.00 84.00 586 ASN A C 1
ATOM 4709 O O . ASN A 1 586 ? -25.469 -5.119 2.802 1.00 84.00 586 ASN A O 1
ATOM 4713 N N . THR A 1 587 ? -26.476 -4.758 0.826 1.00 82.81 587 THR A N 1
ATOM 4714 C CA . THR A 1 587 ? -25.313 -5.056 -0.012 1.00 82.81 587 THR A CA 1
ATOM 4715 C C . THR A 1 587 ? -25.420 -4.331 -1.351 1.00 82.81 587 THR A C 1
ATOM 4717 O O . THR A 1 587 ? -26.524 -4.141 -1.851 1.00 82.81 587 THR A O 1
ATOM 4720 N N . SER A 1 588 ? -24.284 -3.933 -1.921 1.00 73.06 588 SER A N 1
ATOM 4721 C CA . SER A 1 588 ? -24.188 -3.503 -3.316 1.00 73.06 588 SER A CA 1
ATOM 4722 C C . SER A 1 588 ? -23.431 -4.571 -4.096 1.00 73.06 588 SER A C 1
ATOM 4724 O O . SER A 1 588 ? -22.208 -4.669 -4.000 1.00 73.06 588 SER A O 1
ATOM 4726 N N . GLN A 1 589 ? -24.167 -5.422 -4.812 1.00 61.12 589 GLN A N 1
ATOM 4727 C CA . GLN A 1 589 ? -23.587 -6.416 -5.727 1.00 61.12 589 GLN A CA 1
ATOM 4728 C C . GLN A 1 589 ? -23.745 -6.016 -7.204 1.00 61.12 589 GLN A C 1
ATOM 4730 O O . GLN A 1 589 ? -23.382 -6.794 -8.081 1.00 61.12 589 GLN A O 1
ATOM 4735 N N . ALA A 1 590 ? -24.279 -4.825 -7.495 1.00 50.47 590 ALA A N 1
ATOM 4736 C CA . ALA A 1 590 ? -24.427 -4.334 -8.861 1.00 50.47 590 ALA A CA 1
ATOM 4737 C C . ALA A 1 590 ? -23.085 -3.887 -9.476 1.00 50.47 590 ALA A C 1
ATOM 4739 O O . ALA A 1 590 ? -22.278 -3.209 -8.834 1.00 50.47 590 ALA A O 1
ATOM 4740 N N . ASP A 1 591 ? -22.878 -4.269 -10.741 1.00 51.22 591 ASP A N 1
ATOM 4741 C CA . ASP A 1 591 ? -21.659 -4.065 -11.523 1.00 51.22 591 ASP A CA 1
ATOM 4742 C C . ASP A 1 591 ? -21.137 -2.616 -11.462 1.00 51.22 591 ASP A C 1
ATOM 4744 O O . ASP A 1 591 ? -21.825 -1.664 -11.836 1.00 51.22 591 ASP A O 1
ATOM 4748 N N . ALA A 1 592 ? -19.866 -2.488 -11.060 1.00 51.12 592 ALA A N 1
ATOM 4749 C CA . ALA A 1 592 ? -19.049 -1.271 -11.018 1.00 51.12 592 ALA A CA 1
ATOM 4750 C C . ALA A 1 592 ? -19.210 -0.329 -9.810 1.00 51.12 592 ALA A C 1
ATOM 4752 O O . ALA A 1 592 ? -19.230 0.895 -9.968 1.00 51.12 592 ALA A O 1
ATOM 4753 N N . PHE A 1 593 ? -19.206 -0.887 -8.598 1.00 61.94 593 PHE A N 1
ATOM 4754 C CA . PHE A 1 593 ? -18.859 -0.148 -7.383 1.00 61.94 593 PHE A CA 1
ATOM 4755 C C . PHE A 1 593 ? -17.650 -0.788 -6.690 1.00 61.94 593 PHE A C 1
ATOM 4757 O O . PHE A 1 593 ? -17.707 -1.934 -6.249 1.00 61.94 593 PHE A O 1
ATOM 4764 N N . PHE A 1 594 ? -16.551 -0.037 -6.579 1.00 69.88 594 PHE A N 1
ATOM 4765 C CA . PHE A 1 594 ? -15.284 -0.527 -6.024 1.00 69.88 594 PHE A CA 1
ATOM 4766 C C . PHE A 1 594 ? -14.923 0.220 -4.734 1.00 69.88 594 PHE A C 1
ATOM 4768 O O . PHE A 1 594 ? -14.120 1.159 -4.785 1.00 69.88 594 PHE A O 1
ATOM 4775 N N . PRO A 1 595 ? -15.518 -0.137 -3.578 1.00 68.12 595 PRO A N 1
ATOM 4776 C CA . PRO A 1 595 ? -15.229 0.541 -2.325 1.00 68.12 595 PRO A CA 1
ATOM 4777 C C . PRO A 1 595 ? -13.812 0.187 -1.868 1.00 68.12 595 PRO A C 1
ATOM 4779 O O . PRO A 1 595 ? -13.550 -0.929 -1.424 1.00 68.12 595 PRO A O 1
ATOM 4782 N N . ALA A 1 596 ? -12.904 1.156 -1.942 1.00 77.38 596 ALA A N 1
ATOM 4783 C CA . ALA A 1 596 ? -11.565 1.043 -1.376 1.00 77.38 596 ALA A CA 1
ATOM 4784 C C . ALA A 1 596 ? -11.614 1.040 0.163 1.00 77.38 596 ALA A C 1
ATOM 4786 O O . ALA A 1 596 ? -10.789 0.396 0.810 1.00 77.38 596 ALA A O 1
ATOM 4787 N N . GLN A 1 597 ? -12.590 1.743 0.754 1.00 87.38 597 GLN A N 1
ATOM 4788 C CA . GLN A 1 597 ? -12.813 1.754 2.199 1.00 87.38 597 GLN A CA 1
ATOM 4789 C C . GLN A 1 597 ? -14.224 2.229 2.571 1.00 87.38 597 GLN A C 1
ATOM 4791 O O . GLN A 1 597 ? -14.767 3.123 1.921 1.00 87.38 597 GLN A O 1
ATOM 4796 N N . ALA A 1 598 ? -14.767 1.693 3.667 1.00 89.00 598 ALA A N 1
ATOM 4797 C CA . ALA A 1 598 ? -15.981 2.156 4.340 1.00 89.00 598 ALA A CA 1
ATOM 4798 C C . ALA A 1 598 ? -15.703 2.449 5.826 1.00 89.00 598 ALA A C 1
ATOM 4800 O O . ALA A 1 598 ? -15.114 1.606 6.500 1.00 89.00 598 ALA A O 1
ATOM 4801 N N . VAL A 1 599 ? -16.129 3.606 6.349 1.00 92.50 599 VAL A N 1
ATOM 4802 C CA . VAL A 1 599 ? -15.845 4.027 7.740 1.00 92.50 599 VAL A CA 1
ATOM 4803 C C . VAL A 1 599 ? -17.065 4.658 8.413 1.00 92.50 599 VAL A C 1
ATOM 4805 O O . VAL A 1 599 ? -17.662 5.605 7.889 1.00 92.50 599 VAL A O 1
ATOM 4808 N N . PHE A 1 600 ? -17.413 4.182 9.609 1.00 92.94 600 PHE A N 1
ATOM 4809 C CA . PHE A 1 600 ? -18.494 4.756 10.413 1.00 92.94 600 PHE A CA 1
ATOM 4810 C C . PHE A 1 600 ? -18.089 6.096 11.036 1.00 92.94 600 PHE A C 1
ATOM 4812 O O . PHE A 1 600 ? -16.962 6.287 11.500 1.00 92.94 600 PHE A O 1
ATOM 4819 N N . HIS A 1 601 ? -19.036 7.032 11.111 1.00 91.38 601 HIS A N 1
ATOM 4820 C CA . HIS A 1 601 ? -18.852 8.243 11.907 1.00 91.38 601 HIS A CA 1
ATOM 4821 C C . HIS A 1 601 ? -18.911 7.928 13.413 1.00 91.38 601 HIS A C 1
ATOM 4823 O O . HIS A 1 601 ? -19.719 7.114 13.859 1.00 91.38 601 HIS A O 1
ATOM 4829 N N . ARG A 1 602 ? -18.102 8.629 14.220 1.00 87.75 602 ARG A N 1
ATOM 4830 C CA . ARG A 1 602 ? -18.022 8.462 15.686 1.00 87.75 602 ARG A CA 1
ATOM 4831 C C . ARG A 1 602 ? -19.345 8.670 16.414 1.00 87.75 602 ARG A C 1
ATOM 4833 O O . ARG A 1 602 ? -19.679 7.944 17.343 1.00 87.75 602 ARG A O 1
ATOM 4840 N N . GLU A 1 603 ? -20.027 9.750 16.055 1.00 85.50 603 GLU A N 1
ATOM 4841 C CA . GLU A 1 603 ? -21.139 10.304 16.842 1.00 85.50 603 GLU A CA 1
ATOM 4842 C C . GLU A 1 603 ? -22.457 10.371 16.070 1.00 85.50 603 GLU A C 1
ATOM 4844 O O . GLU A 1 603 ? -23.488 10.718 16.638 1.00 85.50 603 GLU A O 1
ATOM 4849 N N . ARG A 1 604 ? -22.430 10.077 14.767 1.00 85.56 604 ARG A N 1
ATOM 4850 C CA . ARG A 1 604 ? -23.581 10.236 13.875 1.00 85.56 604 ARG A CA 1
ATOM 4851 C C . ARG A 1 604 ? -23.842 8.913 13.159 1.00 85.56 604 ARG A C 1
ATOM 4853 O O . ARG A 1 604 ? -22.883 8.176 12.934 1.00 85.56 604 ARG A O 1
ATOM 4860 N N . PRO A 1 605 ? -25.090 8.604 12.788 1.00 85.31 605 PRO A N 1
ATOM 4861 C CA . PRO A 1 605 ? -25.436 7.366 12.098 1.00 85.31 605 PRO A CA 1
ATOM 4862 C C . PRO A 1 605 ? -25.056 7.446 10.608 1.00 85.31 605 PRO A C 1
ATOM 4864 O O . PRO A 1 605 ? -25.884 7.236 9.737 1.00 85.31 605 PRO A O 1
ATOM 4867 N N . HIS A 1 606 ? -23.804 7.782 10.294 1.00 85.75 606 HIS A N 1
ATOM 4868 C CA . HIS A 1 606 ? -23.322 7.928 8.921 1.00 85.75 606 HIS A CA 1
ATOM 4869 C C . HIS A 1 606 ? -22.199 6.941 8.618 1.00 85.75 606 HIS A C 1
ATOM 4871 O O . HIS A 1 606 ? -21.404 6.595 9.499 1.00 85.75 606 HIS A O 1
ATOM 4877 N N . ILE A 1 607 ? -22.083 6.575 7.344 1.00 86.75 607 ILE A N 1
ATOM 4878 C CA . ILE A 1 607 ? -20.909 5.894 6.795 1.00 86.75 607 ILE A CA 1
ATOM 4879 C C . ILE A 1 607 ? -20.338 6.737 5.658 1.00 86.75 607 ILE A C 1
ATOM 4881 O O . ILE A 1 607 ? -21.093 7.277 4.846 1.00 86.75 607 ILE A O 1
ATOM 4885 N N . ALA A 1 608 ? -19.009 6.827 5.612 1.00 86.94 608 ALA A N 1
ATOM 4886 C CA . ALA A 1 608 ? -18.276 7.355 4.474 1.00 86.94 608 ALA A CA 1
ATOM 4887 C C . ALA A 1 608 ? -17.666 6.224 3.639 1.00 86.94 608 ALA A C 1
ATOM 4889 O O . ALA A 1 608 ? -17.127 5.271 4.205 1.00 86.94 608 ALA A O 1
ATOM 4890 N N . PHE A 1 609 ? -17.709 6.362 2.314 1.00 82.44 609 PHE A N 1
ATOM 4891 C CA . PHE A 1 609 ? -17.132 5.408 1.361 1.00 82.44 609 PHE A CA 1
ATOM 4892 C C . PHE A 1 609 ? -16.167 6.103 0.418 1.00 82.44 609 PHE A C 1
ATOM 4894 O O . PHE A 1 609 ? -16.537 7.141 -0.115 1.00 82.44 609 PHE A O 1
ATOM 4901 N N . ALA A 1 610 ? -14.998 5.516 0.161 1.00 80.50 610 ALA A N 1
ATOM 4902 C CA . ALA A 1 610 ? -14.132 5.885 -0.963 1.00 80.50 610 ALA A CA 1
ATOM 4903 C C . ALA A 1 610 ? -14.280 4.834 -2.070 1.00 80.50 610 ALA A C 1
ATOM 4905 O O . ALA A 1 610 ? -14.139 3.647 -1.772 1.00 80.50 610 ALA A O 1
ATOM 4906 N N . ALA A 1 611 ? -14.548 5.238 -3.318 1.00 72.38 611 ALA A N 1
ATOM 4907 C CA . ALA A 1 611 ? -14.786 4.302 -4.426 1.00 72.38 611 ALA A CA 1
ATOM 4908 C C . ALA A 1 611 ? -14.008 4.634 -5.711 1.00 72.38 611 ALA A C 1
ATOM 4910 O O . ALA A 1 611 ? -14.149 5.734 -6.250 1.00 72.38 611 ALA A O 1
ATOM 4911 N N . CYS A 1 612 ? -13.201 3.683 -6.209 1.00 61.09 612 CYS A N 1
ATOM 4912 C CA . CYS A 1 612 ? -12.160 3.963 -7.209 1.00 61.09 612 CYS A CA 1
ATOM 4913 C C . CYS A 1 612 ? -12.619 3.950 -8.677 1.00 61.09 612 CYS A C 1
ATOM 4915 O O . CYS A 1 612 ? -11.926 4.526 -9.516 1.00 61.09 612 CYS A O 1
ATOM 4917 N N . LEU A 1 613 ? -13.777 3.366 -8.998 1.00 58.47 613 LEU A N 1
ATOM 4918 C CA . LEU A 1 613 ? -14.353 3.313 -10.348 1.00 58.47 613 LEU A CA 1
ATOM 4919 C C . LEU A 1 613 ? -15.889 3.273 -10.272 1.00 58.47 613 LEU A C 1
ATOM 4921 O O . LEU A 1 613 ? -16.449 2.693 -9.342 1.00 58.47 613 LEU A O 1
ATOM 4925 N N . TYR A 1 614 ? -16.551 3.869 -11.269 1.00 54.03 614 TYR A N 1
ATOM 4926 C CA . TYR A 1 614 ? -18.007 3.838 -11.431 1.00 54.03 614 TYR A CA 1
ATOM 4927 C C . TYR A 1 614 ? -18.382 3.767 -12.917 1.00 54.03 614 TYR A C 1
ATOM 4929 O O . TYR A 1 614 ? -17.930 4.603 -13.698 1.00 54.03 614 TYR A O 1
ATOM 4937 N N . ALA A 1 615 ? -19.193 2.783 -13.326 1.00 44.75 615 ALA A N 1
ATOM 4938 C CA . ALA A 1 615 ? -19.513 2.571 -14.746 1.00 44.75 615 ALA A CA 1
ATOM 4939 C C . ALA A 1 615 ? -20.647 3.456 -15.290 1.00 44.75 615 ALA A C 1
ATOM 4941 O O . ALA A 1 615 ? -20.733 3.624 -16.505 1.00 44.75 615 ALA A O 1
ATOM 4942 N N . SER A 1 616 ? -21.519 4.030 -14.448 1.00 44.94 616 SER A N 1
ATOM 4943 C CA . SER A 1 616 ? -22.681 4.785 -14.958 1.00 44.94 616 SER A CA 1
ATOM 4944 C C . SER A 1 616 ? -22.447 6.295 -15.130 1.00 44.94 616 SER A C 1
ATOM 4946 O O . SER A 1 616 ? -23.273 6.979 -15.734 1.00 44.94 616 SER A O 1
ATOM 4948 N N . LEU A 1 617 ? -21.283 6.817 -14.718 1.00 43.19 617 LEU A N 1
ATOM 4949 C CA . LEU A 1 617 ? -20.810 8.141 -15.133 1.00 43.19 617 LEU A CA 1
ATOM 4950 C C . LEU A 1 617 ? -19.908 7.959 -16.353 1.00 43.19 617 LEU A C 1
ATOM 4952 O O . LEU A 1 617 ? -18.766 7.528 -16.249 1.00 43.19 617 LEU A O 1
ATOM 4956 N N . SER A 1 618 ? -20.434 8.286 -17.529 1.00 36.59 618 SER A N 1
ATOM 4957 C CA . SER A 1 618 ? -19.802 8.087 -18.838 1.00 36.59 618 SER A CA 1
ATOM 4958 C C . SER A 1 618 ? -18.548 8.938 -19.107 1.00 36.59 618 SER A C 1
ATOM 4960 O O . SER A 1 618 ? -18.233 9.173 -20.268 1.00 36.59 618 SER A O 1
ATOM 4962 N N . ASN A 1 619 ? -17.840 9.412 -18.081 1.00 35.25 619 ASN A N 1
ATOM 4963 C CA . ASN A 1 619 ? -16.550 10.087 -18.191 1.00 35.25 619 ASN A CA 1
ATOM 4964 C C . ASN A 1 619 ? -15.627 9.556 -17.089 1.00 35.25 619 ASN A C 1
ATOM 4966 O O . ASN A 1 619 ? -15.913 9.686 -15.902 1.00 35.25 619 ASN A O 1
ATOM 4970 N N . ALA A 1 620 ? -14.538 8.928 -17.518 1.00 39.03 620 ALA A N 1
ATOM 4971 C CA . ALA A 1 620 ? -13.549 8.282 -16.677 1.00 39.03 620 ALA A CA 1
ATOM 4972 C C . ALA A 1 620 ? -12.929 9.218 -15.615 1.00 39.03 620 ALA A C 1
ATOM 4974 O O . ALA A 1 620 ? -12.674 10.388 -15.892 1.00 39.03 620 ALA A O 1
ATOM 4975 N N . LEU A 1 621 ? -12.587 8.606 -14.469 1.00 42.31 621 LEU A N 1
ATOM 4976 C CA . LEU A 1 621 ? -11.665 9.051 -13.408 1.00 42.31 621 LEU A CA 1
ATOM 4977 C C . LEU A 1 621 ? -12.163 10.149 -12.443 1.00 42.31 621 LEU A C 1
ATOM 4979 O O . LEU A 1 621 ? -12.019 11.324 -12.744 1.00 42.31 621 LEU A O 1
ATOM 4983 N N . THR A 1 622 ? -12.587 9.756 -11.230 1.00 48.75 622 THR A N 1
ATOM 4984 C CA . THR A 1 622 ? -12.087 10.278 -9.929 1.00 48.75 622 THR A CA 1
ATOM 4985 C C . THR A 1 622 ? -12.673 9.487 -8.744 1.00 48.75 622 THR A C 1
ATOM 4987 O O . THR A 1 622 ? -13.857 9.159 -8.700 1.00 48.75 622 THR A O 1
ATOM 4990 N N . ASN A 1 623 ? -11.820 9.168 -7.765 1.00 60.62 623 ASN A N 1
ATOM 4991 C CA . ASN A 1 623 ? -12.189 8.500 -6.513 1.00 60.62 623 ASN A CA 1
ATOM 4992 C C . ASN A 1 623 ? -13.059 9.459 -5.695 1.00 60.62 623 ASN A C 1
ATOM 4994 O O . ASN A 1 623 ? -12.599 10.543 -5.342 1.00 60.62 623 ASN A O 1
ATOM 4998 N N . THR A 1 624 ? -14.304 9.087 -5.431 1.00 62.97 624 THR A N 1
ATOM 4999 C CA . THR A 1 624 ? -15.291 9.987 -4.823 1.00 62.97 624 THR A CA 1
ATOM 5000 C C . THR A 1 624 ? -15.623 9.525 -3.408 1.00 62.97 624 THR A C 1
ATOM 5002 O O . THR A 1 624 ? -15.791 8.322 -3.189 1.00 62.97 624 THR A O 1
ATOM 5005 N N . THR A 1 625 ? -15.716 10.464 -2.455 1.00 65.50 625 THR A N 1
ATOM 5006 C CA . THR A 1 625 ? -16.195 10.151 -1.101 1.00 65.50 625 THR A CA 1
ATOM 5007 C C . THR A 1 625 ? -17.688 10.415 -0.986 1.00 65.50 625 THR A C 1
ATOM 5009 O O . THR A 1 625 ? -18.137 11.537 -1.228 1.00 65.50 625 THR A O 1
ATOM 5012 N N . PHE A 1 626 ? -18.440 9.403 -0.559 1.00 71.56 626 PHE A N 1
ATOM 5013 C CA . PHE A 1 626 ? -19.888 9.477 -0.353 1.00 71.56 626 PHE A CA 1
ATOM 5014 C C . PHE A 1 626 ? -20.228 9.403 1.126 1.00 71.56 626 PHE A C 1
ATOM 5016 O O . PHE A 1 626 ? -19.625 8.608 1.845 1.00 71.56 626 PHE A O 1
ATOM 5023 N N . ARG A 1 627 ? -21.238 10.158 1.561 1.00 74.06 627 ARG A N 1
ATOM 5024 C CA . ARG A 1 627 ? -21.886 9.994 2.869 1.00 74.06 627 ARG A CA 1
ATOM 5025 C C . ARG A 1 627 ? -23.263 9.367 2.693 1.00 74.06 627 ARG A C 1
ATOM 5027 O O . ARG A 1 627 ? -24.114 9.971 2.045 1.00 74.06 627 ARG A O 1
ATOM 5034 N N . ILE A 1 628 ? -23.507 8.236 3.348 1.00 74.25 628 ILE A N 1
ATOM 5035 C CA . ILE A 1 628 ? -24.841 7.625 3.450 1.00 74.25 628 ILE A CA 1
ATOM 5036 C C . ILE A 1 628 ? -25.357 7.783 4.883 1.00 74.25 628 ILE A C 1
ATOM 5038 O O . ILE A 1 628 ? -24.624 7.516 5.840 1.00 74.25 628 ILE A O 1
ATOM 5042 N N . ASP A 1 629 ? -26.608 8.227 5.019 1.00 77.25 629 ASP A N 1
ATOM 5043 C CA . ASP A 1 629 ? -27.336 8.206 6.288 1.00 77.25 629 ASP A CA 1
ATOM 5044 C C . ASP A 1 629 ? -27.894 6.799 6.534 1.00 77.25 629 ASP A C 1
ATOM 5046 O O . ASP A 1 629 ? -28.531 6.205 5.664 1.00 77.25 629 ASP A O 1
ATOM 5050 N N . LEU A 1 630 ? -27.608 6.237 7.706 1.00 77.31 630 LEU A N 1
ATOM 5051 C CA . LEU A 1 630 ? -28.090 4.916 8.097 1.00 77.31 630 LEU A CA 1
ATOM 5052 C C . LEU A 1 630 ? -29.554 4.940 8.534 1.00 77.31 630 LEU A C 1
ATOM 5054 O O . LEU A 1 630 ? -30.199 3.884 8.545 1.00 77.31 630 LEU A O 1
ATOM 5058 N N . ASP A 1 631 ? -30.073 6.103 8.930 1.00 75.19 631 ASP A N 1
ATOM 5059 C CA . ASP A 1 631 ? -31.460 6.243 9.345 1.00 75.19 631 ASP A CA 1
ATOM 5060 C C . ASP A 1 631 ? -32.371 6.221 8.112 1.00 75.19 631 ASP A C 1
ATOM 5062 O O . ASP A 1 631 ? -32.458 7.171 7.341 1.00 75.19 631 ASP A O 1
ATOM 5066 N N . GLY A 1 632 ? -33.086 5.108 7.937 1.00 65.06 632 GLY A N 1
ATOM 5067 C CA . GLY A 1 632 ? -34.027 4.925 6.830 1.00 65.06 632 GLY A CA 1
ATOM 5068 C C . GLY A 1 632 ? -33.463 4.208 5.603 1.00 65.06 632 GLY A C 1
ATOM 5069 O O . GLY A 1 632 ? -34.215 4.048 4.649 1.00 65.06 632 GLY A O 1
ATOM 5070 N N . LEU A 1 633 ? -32.213 3.727 5.649 1.00 68.62 633 LEU A N 1
ATOM 5071 C CA . LEU A 1 633 ? -31.608 2.929 4.578 1.00 68.62 633 LEU A CA 1
ATOM 5072 C C . LEU A 1 633 ? -32.381 1.611 4.372 1.00 68.62 633 LEU A C 1
ATOM 5074 O O . LEU A 1 633 ? -32.309 0.701 5.205 1.00 68.62 633 LEU A O 1
ATOM 5078 N N . ALA A 1 634 ? -33.126 1.500 3.275 1.00 66.25 634 ALA A N 1
ATOM 5079 C CA . ALA A 1 634 ? -33.813 0.286 2.858 1.00 66.25 634 ALA A CA 1
ATOM 5080 C C . ALA A 1 634 ? -32.869 -0.648 2.071 1.00 66.25 634 ALA A C 1
ATOM 5082 O O . ALA A 1 634 ? -31.864 -0.202 1.511 1.00 66.25 634 ALA A O 1
ATOM 5083 N N . PRO A 1 635 ? -33.145 -1.966 2.026 1.00 65.50 635 PRO A N 1
ATOM 5084 C CA . PRO A 1 635 ? -32.357 -2.900 1.221 1.00 65.50 635 PRO A CA 1
ATOM 5085 C C . PRO A 1 635 ? -32.291 -2.460 -0.250 1.00 65.50 635 PRO A C 1
ATOM 5087 O O . PRO A 1 635 ? -33.337 -2.237 -0.856 1.00 65.50 635 PRO A O 1
ATOM 5090 N N . GLY A 1 636 ? -31.083 -2.360 -0.815 1.00 62.84 636 GLY A N 1
ATOM 5091 C CA . GLY A 1 636 ? -30.854 -1.891 -2.189 1.00 62.84 636 GLY A CA 1
ATOM 5092 C C . GLY A 1 636 ? -30.559 -0.391 -2.322 1.00 62.84 636 GLY A C 1
ATOM 5093 O O . GLY A 1 636 ? -29.967 0.011 -3.315 1.00 62.84 636 GLY A O 1
ATOM 5094 N N . ASP A 1 637 ? -30.846 0.434 -1.307 1.00 64.06 637 ASP A N 1
ATOM 5095 C CA . ASP A 1 637 ? -30.619 1.893 -1.368 1.00 64.06 637 ASP A CA 1
ATOM 5096 C C . ASP A 1 637 ? -29.141 2.287 -1.556 1.00 64.06 637 ASP A C 1
ATOM 5098 O O . ASP A 1 637 ? -28.839 3.389 -2.015 1.00 64.06 637 ASP A O 1
ATOM 5102 N N . ILE A 1 638 ? -28.199 1.393 -1.226 1.00 66.81 638 ILE A N 1
ATOM 5103 C CA . ILE A 1 638 ? -26.766 1.616 -1.481 1.00 66.81 638 ILE A CA 1
ATOM 5104 C C . ILE A 1 638 ? -26.493 1.715 -2.988 1.00 66.81 638 ILE A C 1
ATOM 5106 O O . ILE A 1 638 ? -25.566 2.413 -3.379 1.00 66.81 638 ILE A O 1
ATOM 5110 N N . GLU A 1 639 ? -27.302 1.078 -3.836 1.00 61.09 639 GLU A N 1
ATOM 5111 C CA . GLU A 1 639 ? -27.132 1.104 -5.293 1.00 61.09 639 GLU A CA 1
ATOM 5112 C C . GLU A 1 639 ? -27.574 2.440 -5.920 1.00 61.09 639 GLU A C 1
ATOM 5114 O O . GLU A 1 639 ? -27.063 2.817 -6.974 1.00 61.09 639 GLU A O 1
ATOM 5119 N N . GLU A 1 640 ? -28.476 3.190 -5.270 1.00 56.97 640 GLU A N 1
ATOM 5120 C CA . GLU A 1 640 ? -28.994 4.478 -5.769 1.00 56.97 640 GLU A CA 1
ATOM 5121 C C . GLU A 1 640 ? -28.203 5.707 -5.268 1.00 56.97 640 GLU A C 1
ATOM 5123 O O . GLU A 1 640 ? -28.425 6.817 -5.751 1.00 56.97 640 GLU A O 1
ATOM 5128 N N . PHE A 1 641 ? -27.262 5.523 -4.331 1.00 60.00 641 PHE A N 1
ATOM 5129 C CA . PHE A 1 641 ? -26.330 6.540 -3.809 1.00 60.00 641 PHE A CA 1
ATOM 5130 C C . PHE A 1 641 ? -26.954 7.925 -3.542 1.00 60.00 641 PHE A C 1
ATOM 5132 O O . PHE A 1 641 ? -26.451 8.955 -3.995 1.00 60.00 641 PHE A O 1
ATOM 5139 N N . SER A 1 642 ? -28.018 7.985 -2.738 1.00 55.41 642 SER A N 1
ATOM 5140 C CA . SER A 1 642 ? -28.733 9.226 -2.383 1.00 55.41 642 SER A CA 1
ATOM 5141 C C . SER A 1 642 ? -27.993 10.139 -1.375 1.00 55.41 642 SER A C 1
ATOM 5143 O O . SER A 1 642 ? -28.624 10.777 -0.530 1.00 55.41 642 SER A O 1
ATOM 5145 N N . GLY A 1 643 ? -26.657 10.168 -1.413 1.00 61.47 643 GLY A N 1
ATOM 5146 C CA . GLY A 1 643 ? -25.781 10.786 -0.412 1.00 61.47 643 GLY A CA 1
ATOM 5147 C C . GLY A 1 643 ? -25.101 12.092 -0.840 1.00 61.47 643 GLY A C 1
ATOM 5148 O O . GLY A 1 643 ? -25.126 12.481 -2.005 1.00 61.47 643 GLY A O 1
ATOM 5149 N N . ALA A 1 644 ? -24.448 12.761 0.116 1.00 63.28 644 ALA A N 1
ATOM 5150 C CA . ALA A 1 644 ? -23.584 13.910 -0.173 1.00 63.28 644 ALA A CA 1
ATOM 5151 C C . ALA A 1 644 ? -22.228 13.440 -0.729 1.00 63.28 644 ALA A C 1
ATOM 5153 O O . ALA A 1 644 ? -21.711 12.402 -0.302 1.00 63.28 644 ALA A O 1
ATOM 5154 N N . VAL A 1 645 ? -21.670 14.204 -1.671 1.00 69.50 645 VAL A N 1
ATOM 5155 C CA . VAL A 1 645 ? -20.483 13.839 -2.452 1.00 69.50 645 VAL A CA 1
ATOM 5156 C C . VAL A 1 645 ? -19.383 14.885 -2.285 1.00 69.50 645 VAL A C 1
ATOM 5158 O O . VAL A 1 645 ? -19.605 16.053 -2.589 1.00 69.50 645 VAL A O 1
ATOM 5161 N N . ALA A 1 646 ? -18.183 14.463 -1.881 1.00 67.44 646 ALA A N 1
ATOM 5162 C CA . ALA A 1 646 ? -16.994 15.315 -1.915 1.00 67.44 646 ALA A CA 1
ATOM 5163 C C . ALA A 1 646 ? -16.224 15.108 -3.233 1.00 67.44 646 ALA A C 1
ATOM 5165 O O . ALA A 1 646 ? -15.716 14.013 -3.488 1.00 67.44 646 ALA A O 1
ATOM 5166 N N . GLN A 1 647 ? -16.125 16.159 -4.055 1.00 66.69 647 GLN A N 1
ATOM 5167 C CA . GLN A 1 647 ? -15.322 16.178 -5.284 1.00 66.69 647 GLN A CA 1
ATOM 5168 C C . GLN A 1 647 ? -14.024 16.949 -5.046 1.00 66.69 647 GLN A C 1
ATOM 5170 O O . GLN A 1 647 ? -13.944 18.152 -5.274 1.00 66.69 647 GLN A O 1
ATOM 5175 N N . GLU A 1 648 ? -13.001 16.246 -4.576 1.00 69.31 648 GLU A N 1
ATOM 5176 C CA . GLU A 1 648 ? -11.685 16.822 -4.302 1.00 69.31 648 GLU A CA 1
ATOM 5177 C C . GLU A 1 648 ? -10.648 16.307 -5.303 1.00 69.31 648 GLU A C 1
ATOM 5179 O O . GLU A 1 648 ? -10.686 15.150 -5.720 1.00 69.31 648 GLU A O 1
ATOM 5184 N N . GLY A 1 649 ? -9.684 17.153 -5.676 1.00 69.62 649 GLY A N 1
ATOM 5185 C CA . GLY A 1 649 ? -8.581 16.739 -6.545 1.00 69.62 649 GLY A CA 1
ATOM 5186 C C . GLY A 1 649 ? -7.665 15.714 -5.861 1.00 69.62 649 GLY A C 1
ATOM 5187 O O . GLY A 1 649 ? -7.180 15.963 -4.751 1.00 69.62 649 GLY A O 1
ATOM 5188 N N . GLY A 1 650 ? -7.393 14.597 -6.543 1.00 76.88 650 GLY A N 1
ATOM 5189 C CA . GLY A 1 650 ? -6.572 13.477 -6.059 1.00 76.88 650 GLY A CA 1
ATOM 5190 C C . GLY A 1 650 ? -7.389 12.213 -5.765 1.00 76.88 650 GLY A C 1
ATOM 5191 O O . GLY A 1 650 ? -8.619 12.229 -5.777 1.00 76.88 650 GLY A O 1
ATOM 5192 N N . ARG A 1 651 ? -6.713 11.094 -5.491 1.00 82.06 651 ARG A N 1
ATOM 5193 C CA . ARG A 1 651 ? -7.347 9.802 -5.188 1.00 82.06 651 ARG A CA 1
ATOM 5194 C C . ARG A 1 651 ? -7.348 9.558 -3.682 1.00 82.06 651 ARG A C 1
ATOM 5196 O O . ARG A 1 651 ? -6.286 9.361 -3.095 1.00 82.06 651 ARG A O 1
ATOM 5203 N N . VAL A 1 652 ? -8.532 9.493 -3.069 1.00 87.06 652 VAL A N 1
ATOM 5204 C CA . VAL A 1 652 ? -8.678 9.119 -1.648 1.00 87.06 652 VAL A CA 1
ATOM 5205 C C . VAL A 1 652 ? -8.145 7.702 -1.426 1.00 87.06 652 VAL A C 1
ATOM 5207 O O . VAL A 1 652 ? -8.577 6.765 -2.090 1.00 87.06 652 VAL A O 1
ATOM 5210 N N . GLN A 1 653 ? -7.192 7.552 -0.519 1.00 87.62 653 GLN A N 1
ATOM 5211 C CA . GLN A 1 653 ? -6.584 6.278 -0.133 1.00 87.62 653 GLN A CA 1
ATOM 5212 C C . GLN A 1 653 ? -7.131 5.772 1.203 1.00 87.62 653 GLN A C 1
ATOM 5214 O O . GLN A 1 653 ? -7.293 4.569 1.385 1.00 87.62 653 GLN A O 1
ATOM 5219 N N . VAL A 1 654 ? -7.426 6.690 2.131 1.00 92.44 654 VAL A N 1
ATOM 5220 C CA . VAL A 1 654 ? -7.897 6.356 3.477 1.00 92.44 654 VAL A CA 1
ATOM 5221 C C . VAL A 1 654 ? -8.885 7.391 4.014 1.00 92.44 654 VAL A C 1
ATOM 5223 O O . VAL A 1 654 ? -8.797 8.583 3.721 1.00 92.44 654 VAL A O 1
ATOM 5226 N N . ILE A 1 655 ? -9.814 6.927 4.840 1.00 93.88 655 ILE A N 1
ATOM 5227 C CA . ILE A 1 655 ? -10.816 7.682 5.577 1.00 93.88 655 ILE A CA 1
ATOM 5228 C C . ILE A 1 655 ? -10.623 7.400 7.072 1.00 93.88 655 ILE A C 1
ATOM 5230 O O . ILE A 1 655 ? -10.456 6.253 7.486 1.00 93.88 655 ILE A O 1
ATOM 5234 N N . ALA A 1 656 ? -10.719 8.434 7.905 1.00 95.12 656 ALA A N 1
ATOM 5235 C CA . ALA A 1 656 ? -10.841 8.286 9.352 1.00 95.12 656 ALA A CA 1
ATOM 5236 C C . ALA A 1 656 ? -11.889 9.253 9.913 1.00 95.12 656 ALA A C 1
ATOM 5238 O O . ALA A 1 656 ? -11.904 10.430 9.564 1.00 95.12 656 ALA A O 1
ATOM 5239 N N . SER A 1 657 ? -12.767 8.789 10.805 1.00 94.06 657 SER A N 1
ATOM 5240 C CA . SER A 1 657 ? -13.731 9.680 11.466 1.00 94.06 657 SER A CA 1
ATOM 5241 C C . SER A 1 657 ? -13.017 10.640 12.425 1.00 94.06 657 SER A C 1
ATOM 5243 O O . SER A 1 657 ? -12.236 10.205 13.278 1.00 94.06 657 SER A O 1
ATOM 5245 N N . PHE A 1 658 ? -13.287 11.942 12.273 1.00 94.19 658 PHE A N 1
ATOM 5246 C CA . PHE A 1 658 ? -12.623 13.007 13.023 1.00 94.19 658 PHE A CA 1
ATOM 5247 C C . PHE A 1 658 ? -13.542 14.206 13.296 1.00 94.19 658 PHE A C 1
ATOM 5249 O O . PHE A 1 658 ? -13.969 14.916 12.378 1.00 94.19 658 PHE A O 1
ATOM 5256 N N . GLY A 1 659 ? -13.798 14.485 14.573 1.00 91.31 659 GLY A N 1
ATOM 5257 C CA . GLY A 1 659 ? -14.590 15.634 15.012 1.00 91.31 659 GLY A CA 1
ATOM 5258 C C . GLY A 1 659 ? -15.996 15.631 14.404 1.00 91.31 659 GLY A C 1
ATOM 5259 O O . GLY A 1 659 ? -16.740 14.667 14.556 1.00 91.31 659 GLY A O 1
ATOM 5260 N N . LYS A 1 660 ? -16.358 16.713 13.701 1.00 89.38 660 LYS A N 1
ATOM 5261 C CA . LYS A 1 660 ? -17.653 16.859 13.006 1.00 89.38 660 LYS A CA 1
ATOM 5262 C C . LYS A 1 660 ? -17.687 16.226 11.602 1.00 89.38 660 LYS A C 1
ATOM 5264 O O . LYS A 1 660 ? -18.522 16.610 10.788 1.00 89.38 660 LYS A O 1
ATOM 5269 N N . GLY A 1 661 ? -16.729 15.360 11.282 1.00 91.75 661 GLY A N 1
ATOM 5270 C CA . GLY A 1 661 ? -16.343 15.069 9.909 1.00 91.75 661 GLY A CA 1
ATOM 5271 C C . GLY A 1 661 ? -15.536 13.788 9.717 1.00 91.75 661 GLY A C 1
ATOM 5272 O O . GLY A 1 661 ? -15.489 12.893 10.568 1.00 91.75 661 GLY A O 1
ATOM 5273 N N . TYR A 1 662 ? -14.839 13.756 8.586 1.00 93.31 662 TYR A N 1
ATOM 5274 C CA . TYR A 1 662 ? -13.861 12.733 8.233 1.00 93.31 662 TYR A CA 1
ATOM 5275 C C . TYR A 1 662 ? -12.550 13.377 7.782 1.00 93.31 662 TYR A C 1
ATOM 5277 O O . TYR A 1 662 ? -12.558 14.392 7.091 1.00 93.31 662 TYR A O 1
ATOM 5285 N N . LEU A 1 663 ? -11.425 12.777 8.158 1.00 95.25 663 LEU A N 1
ATOM 5286 C CA . LEU A 1 663 ? -10.135 13.004 7.516 1.00 95.25 663 LEU A CA 1
ATOM 5287 C C . LEU A 1 663 ? -10.043 12.085 6.300 1.00 95.25 663 LEU A C 1
ATOM 5289 O O . LEU A 1 663 ? -10.200 10.873 6.434 1.00 95.25 663 LEU A O 1
ATOM 5293 N N . LEU A 1 664 ? -9.785 12.669 5.138 1.00 94.19 664 LEU A N 1
ATOM 5294 C CA . LEU A 1 664 ? -9.553 11.980 3.876 1.00 94.19 664 LEU A CA 1
ATOM 5295 C C . LEU A 1 664 ? -8.071 12.105 3.525 1.00 94.19 664 LEU A C 1
ATOM 5297 O O . LEU A 1 664 ? -7.594 13.216 3.298 1.00 94.19 664 LEU A O 1
ATOM 5301 N N . GLY A 1 665 ? -7.345 10.992 3.511 1.00 93.81 665 GLY A N 1
ATOM 5302 C CA . GLY A 1 665 ? -5.960 10.924 3.052 1.00 93.81 665 GLY A CA 1
ATOM 5303 C C . GLY A 1 665 ? -5.899 10.655 1.551 1.00 93.81 665 GLY A C 1
ATOM 5304 O O . GLY A 1 665 ? -6.590 9.763 1.060 1.00 93.81 665 GLY A O 1
ATOM 5305 N N . PHE A 1 666 ? -5.086 11.418 0.826 1.00 91.19 666 PHE A N 1
ATOM 5306 C CA . PHE A 1 666 ? -4.968 11.362 -0.632 1.00 91.19 666 PHE A CA 1
ATOM 5307 C C . PHE A 1 666 ? -3.597 10.848 -1.091 1.00 91.19 666 PHE A C 1
ATOM 5309 O O . PHE A 1 666 ? -2.606 10.909 -0.365 1.00 91.19 666 PHE A O 1
ATOM 5316 N N . ASP A 1 667 ? -3.527 10.386 -2.337 1.00 88.88 667 ASP A N 1
ATOM 5317 C CA . ASP A 1 667 ? -2.294 9.954 -3.014 1.00 88.88 667 ASP A CA 1
ATOM 5318 C C . ASP A 1 667 ? -1.310 11.089 -3.353 1.00 88.88 667 ASP A C 1
ATOM 5320 O O . ASP A 1 667 ? -0.189 10.851 -3.788 1.00 88.88 667 ASP A O 1
ATOM 5324 N N . ASN A 1 668 ? -1.711 12.337 -3.133 1.00 86.69 668 ASN A N 1
ATOM 5325 C CA . ASN A 1 668 ? -0.887 13.523 -3.351 1.00 86.69 668 ASN A CA 1
ATOM 5326 C C . ASN A 1 668 ? -0.331 14.129 -2.047 1.00 86.69 668 ASN A C 1
ATOM 5328 O O . ASN A 1 668 ? 0.166 15.252 -2.065 1.00 86.69 668 ASN A O 1
ATOM 5332 N N . GLY A 1 669 ? -0.444 13.428 -0.915 1.00 90.12 669 GLY A N 1
ATOM 5333 C CA . GLY A 1 669 ? 0.107 13.859 0.377 1.00 90.12 669 GLY A CA 1
ATOM 5334 C C . GLY A 1 669 ? -0.736 14.816 1.185 1.00 90.12 669 GLY A C 1
ATOM 5335 O O . GLY A 1 669 ? -0.311 15.217 2.272 1.00 90.12 669 GLY A O 1
ATOM 5336 N N . TYR A 1 670 ? -1.941 15.131 0.721 1.00 92.12 670 TYR A N 1
ATOM 5337 C CA . TYR A 1 670 ? -2.902 15.885 1.508 1.00 92.12 670 TYR A CA 1
ATOM 5338 C C . TYR A 1 670 ? -3.767 14.980 2.382 1.00 92.12 670 TYR A C 1
ATOM 5340 O O . TYR A 1 670 ? -4.237 13.918 1.976 1.00 92.12 670 TYR A O 1
ATOM 5348 N N . VAL A 1 671 ? -4.037 15.473 3.583 1.00 95.00 671 VAL A N 1
ATOM 5349 C CA . VAL A 1 671 ? -5.157 15.081 4.426 1.00 95.00 671 VAL A CA 1
ATOM 5350 C C . VAL A 1 671 ? -6.162 16.231 4.401 1.00 95.00 671 VAL A C 1
ATOM 5352 O O . VAL A 1 671 ? -5.813 17.359 4.749 1.00 95.00 671 VAL A O 1
ATOM 5355 N N . ARG A 1 672 ? -7.408 15.969 4.005 1.00 93.00 672 ARG A N 1
ATOM 5356 C CA . ARG A 1 672 ? -8.500 16.955 4.028 1.00 93.00 672 ARG A CA 1
ATOM 5357 C C . ARG A 1 672 ? -9.519 16.591 5.095 1.00 93.00 672 ARG A C 1
ATOM 5359 O O . ARG A 1 672 ? -9.946 15.444 5.173 1.00 93.00 672 ARG A O 1
ATOM 5366 N N . TRP A 1 673 ? -9.914 17.555 5.911 1.00 93.56 673 TRP A N 1
ATOM 5367 C CA . TRP A 1 673 ? -10.976 17.396 6.894 1.00 93.56 673 TRP A CA 1
ATOM 5368 C C . TRP A 1 673 ? -12.295 17.860 6.283 1.00 93.56 673 TRP A C 1
ATOM 5370 O O . TRP A 1 673 ? -12.488 19.055 6.081 1.00 93.56 673 TRP A O 1
ATOM 5380 N N . MET A 1 674 ? -13.193 16.924 5.990 1.00 89.50 674 MET A N 1
ATOM 5381 C CA . MET A 1 674 ? -14.488 17.205 5.368 1.00 89.50 674 MET A CA 1
ATOM 5382 C C . MET A 1 674 ? -15.610 17.118 6.401 1.00 89.50 674 MET A C 1
ATOM 5384 O O . MET A 1 674 ? -15.641 16.185 7.210 1.00 89.50 674 MET A O 1
ATOM 5388 N N . GLY A 1 675 ? -16.539 18.072 6.377 1.00 88.38 675 GLY A N 1
ATOM 5389 C CA . GLY A 1 675 ? -17.749 18.054 7.194 1.00 88.38 675 GLY A CA 1
ATOM 5390 C C . GLY A 1 675 ? -18.766 17.015 6.718 1.00 88.38 675 GLY A C 1
ATOM 5391 O O . GLY A 1 675 ? -18.721 16.549 5.583 1.00 88.38 675 GLY A O 1
ATOM 5392 N N . VAL A 1 676 ? -19.697 16.644 7.602 1.00 81.12 676 VAL A N 1
ATOM 5393 C CA . VAL A 1 676 ? -20.832 15.756 7.263 1.00 81.12 676 VAL A CA 1
ATOM 5394 C C . VAL A 1 676 ? -22.166 16.484 7.090 1.00 81.12 676 VAL A C 1
ATOM 5396 O O . VAL A 1 676 ? -23.168 15.833 6.806 1.00 81.12 676 VAL A O 1
ATOM 5399 N N . ASP A 1 677 ? -22.198 17.797 7.307 1.00 78.12 677 ASP A N 1
ATOM 5400 C CA . ASP A 1 677 ? -23.378 18.630 7.053 1.00 78.12 677 ASP A CA 1
ATOM 5401 C C . ASP A 1 677 ? -23.473 18.969 5.542 1.00 78.12 677 ASP A C 1
ATOM 5403 O O . ASP A 1 677 ? -22.562 18.620 4.785 1.00 78.12 677 ASP A O 1
ATOM 5407 N N . ASP A 1 678 ? -24.597 19.550 5.095 1.00 62.91 678 ASP A N 1
ATOM 5408 C CA . ASP A 1 678 ? -24.957 19.715 3.672 1.00 62.91 678 ASP A CA 1
ATOM 5409 C C . ASP A 1 678 ? -23.781 20.222 2.800 1.00 62.91 678 ASP A C 1
ATOM 5411 O O . ASP A 1 678 ? -23.113 21.194 3.147 1.00 62.91 678 ASP A O 1
ATOM 5415 N N . ASP A 1 679 ? -23.539 19.520 1.685 1.00 67.06 679 ASP A N 1
ATOM 5416 C CA . ASP A 1 679 ? -22.455 19.693 0.694 1.00 67.06 679 ASP A CA 1
ATOM 5417 C C . ASP A 1 679 ? -21.032 19.234 1.069 1.00 67.06 679 ASP A C 1
ATOM 5419 O O . ASP A 1 679 ? -20.098 19.497 0.314 1.00 67.06 679 ASP A O 1
ATOM 5423 N N . CYS A 1 680 ? -20.834 18.489 2.167 1.00 75.25 680 CYS A N 1
ATOM 5424 C CA . CYS A 1 680 ? -19.516 17.925 2.513 1.00 75.25 680 CYS A CA 1
ATOM 5425 C C . CYS A 1 680 ? -18.393 18.984 2.496 1.00 75.25 680 CYS A C 1
ATOM 5427 O O . CYS A 1 680 ? -17.350 18.770 1.886 1.00 75.25 680 CYS A O 1
ATOM 5429 N N . GLU A 1 681 ? -18.610 20.130 3.152 1.00 84.00 681 GLU A N 1
ATOM 5430 C CA . GLU A 1 681 ? -17.680 21.270 3.131 1.00 84.00 681 GLU A CA 1
ATOM 5431 C C . GLU A 1 681 ? -16.241 20.906 3.554 1.00 84.00 681 GLU A C 1
ATOM 5433 O O . GLU A 1 681 ? -16.021 20.142 4.501 1.00 84.00 681 GLU A O 1
ATOM 5438 N N . LEU A 1 682 ? -15.243 21.506 2.894 1.00 86.94 682 LEU A N 1
ATOM 5439 C CA . LEU A 1 682 ? -13.844 21.435 3.319 1.00 86.94 682 LEU A CA 1
ATOM 5440 C C . LEU A 1 682 ? -13.633 22.305 4.568 1.00 86.94 682 LEU A C 1
ATOM 5442 O O . LEU A 1 682 ? -13.702 23.530 4.516 1.00 86.94 682 LEU A O 1
ATOM 5446 N N . LEU A 1 683 ? -13.334 21.667 5.698 1.00 89.75 683 LEU A N 1
ATOM 5447 C CA . LEU A 1 683 ? -13.108 22.316 6.998 1.00 89.75 683 LEU A CA 1
ATOM 5448 C C . LEU A 1 683 ? -11.661 22.746 7.207 1.00 89.75 683 LEU A C 1
ATOM 5450 O O . LEU A 1 683 ? -11.376 23.629 8.014 1.00 89.75 683 LEU A O 1
ATOM 5454 N N . GLY A 1 684 ? -10.744 22.069 6.530 1.00 91.62 684 GLY A N 1
ATOM 5455 C CA . GLY A 1 684 ? -9.324 22.349 6.584 1.00 91.62 684 GLY A CA 1
ATOM 5456 C C . GLY A 1 684 ? -8.519 21.260 5.897 1.00 91.62 684 GLY A C 1
ATOM 5457 O O . GLY A 1 684 ? -9.028 20.185 5.587 1.00 91.62 684 GLY A O 1
ATOM 5458 N N . TYR A 1 685 ? -7.245 21.533 5.671 1.00 93.06 685 TYR A N 1
ATOM 5459 C CA . TYR A 1 685 ? -6.320 20.582 5.069 1.00 93.06 685 TYR A CA 1
ATOM 5460 C C . TYR A 1 685 ? -4.984 20.589 5.799 1.00 93.06 685 TYR A C 1
ATOM 5462 O O . TYR A 1 685 ? -4.628 21.561 6.467 1.00 93.06 685 TYR A O 1
ATOM 5470 N N . LEU A 1 686 ? -4.226 19.518 5.620 1.00 94.06 686 LEU A N 1
ATOM 5471 C CA . LEU A 1 686 ? -2.853 19.346 6.066 1.00 94.06 686 LEU A CA 1
ATOM 5472 C C . LEU A 1 686 ? -2.081 18.639 4.955 1.00 94.06 686 LEU A C 1
ATOM 5474 O O . LEU A 1 686 ? -2.507 17.586 4.495 1.00 94.06 686 LEU A O 1
ATOM 5478 N N . PHE A 1 687 ? -0.929 19.169 4.569 1.00 91.81 687 PHE A N 1
ATOM 5479 C CA . PHE A 1 687 ? 0.027 18.426 3.758 1.00 91.81 687 PHE A CA 1
ATOM 5480 C C . PHE A 1 687 ? 1.012 17.668 4.656 1.00 91.81 687 PHE A C 1
ATOM 5482 O O . PHE A 1 687 ? 1.600 18.248 5.574 1.00 91.81 687 PHE A O 1
ATOM 5489 N N . VAL A 1 688 ? 1.198 16.377 4.383 1.00 90.31 688 VAL A N 1
ATOM 5490 C CA . VAL A 1 688 ? 2.139 15.495 5.096 1.00 90.31 688 VAL A CA 1
ATOM 5491 C C . VAL A 1 688 ? 3.290 15.046 4.189 1.00 90.31 688 VAL A C 1
ATOM 5493 O O . VAL A 1 688 ? 4.420 14.975 4.673 1.00 90.31 688 VAL A O 1
ATOM 5496 N N . GLY A 1 689 ? 3.016 14.804 2.901 1.00 85.75 689 GLY A N 1
ATOM 5497 C CA . GLY A 1 689 ? 3.963 14.274 1.909 1.00 85.75 689 GLY A CA 1
ATOM 5498 C C . GLY A 1 689 ? 3.789 12.770 1.641 1.00 85.75 689 GLY A C 1
ATOM 5499 O O . GLY A 1 689 ? 3.430 12.017 2.547 1.00 85.75 689 GLY A O 1
ATOM 5500 N N . GLY A 1 690 ? 4.045 12.347 0.394 1.00 86.62 690 GLY A N 1
ATOM 5501 C CA . GLY A 1 690 ? 3.794 10.976 -0.092 1.00 86.62 690 GLY A CA 1
ATOM 5502 C C . GLY A 1 690 ? 2.303 10.621 -0.185 1.00 86.62 690 GLY A C 1
ATOM 5503 O O . GLY A 1 690 ? 1.462 11.381 0.266 1.00 86.62 690 GLY A O 1
ATOM 5504 N N . SER A 1 691 ? 1.926 9.476 -0.743 1.00 91.44 691 SER A N 1
ATOM 5505 C CA . SER A 1 691 ? 0.540 8.993 -0.649 1.00 91.44 691 SER A CA 1
ATOM 5506 C C . SER A 1 691 ? 0.191 8.680 0.803 1.00 91.44 691 SER A C 1
ATOM 5508 O O . SER A 1 691 ? 0.941 7.976 1.477 1.00 91.44 691 SER A O 1
ATOM 5510 N N . ILE A 1 692 ? -0.955 9.157 1.289 1.00 94.88 692 ILE A N 1
ATOM 5511 C CA . ILE A 1 692 ? -1.414 8.879 2.655 1.00 94.88 692 ILE A CA 1
ATOM 5512 C C . ILE A 1 692 ? -2.074 7.505 2.704 1.00 94.88 692 ILE A C 1
ATOM 5514 O O . ILE A 1 692 ? -3.110 7.319 2.082 1.00 94.88 692 ILE A O 1
ATOM 5518 N N . LEU A 1 693 ? -1.516 6.553 3.447 1.00 95.06 693 LEU A N 1
ATOM 5519 C CA . LEU A 1 693 ? -1.982 5.159 3.415 1.00 95.06 693 LEU A CA 1
ATOM 5520 C C . LEU A 1 693 ? -2.809 4.748 4.633 1.00 95.06 693 LEU A C 1
ATOM 5522 O O . LEU A 1 693 ? -3.643 3.851 4.530 1.00 95.06 693 LEU A O 1
ATOM 5526 N N . ASP A 1 694 ? -2.606 5.400 5.778 1.00 97.19 694 ASP A N 1
ATOM 5527 C CA . ASP A 1 694 ? -3.405 5.135 6.972 1.00 97.19 694 ASP A CA 1
ATOM 5528 C C . ASP A 1 694 ? -3.492 6.360 7.888 1.00 97.19 694 ASP A C 1
ATOM 5530 O O . ASP A 1 694 ? -2.567 7.176 7.953 1.00 97.19 694 ASP A O 1
ATOM 5534 N N . ILE A 1 695 ? -4.611 6.493 8.603 1.00 98.12 695 ILE A N 1
ATOM 5535 C CA . ILE A 1 695 ? -4.828 7.550 9.597 1.00 98.12 695 ILE A CA 1
ATOM 5536 C C . ILE A 1 695 ? -5.440 6.927 10.848 1.00 98.12 695 ILE A C 1
ATOM 5538 O O . ILE A 1 695 ? -6.547 6.390 10.815 1.00 98.12 695 ILE A O 1
ATOM 5542 N N . ASP A 1 696 ? -4.760 7.078 11.984 1.00 97.69 696 ASP A N 1
ATOM 5543 C CA . ASP A 1 696 ? -5.276 6.643 13.277 1.00 97.69 696 ASP A CA 1
ATOM 5544 C C . ASP A 1 696 ? -5.617 7.826 14.182 1.00 97.69 696 ASP A C 1
ATOM 5546 O O . ASP A 1 696 ? -4.759 8.638 14.532 1.00 97.69 696 ASP A O 1
ATOM 5550 N N . VAL A 1 697 ? -6.881 7.910 14.592 1.00 96.75 697 VAL A N 1
ATOM 5551 C CA . VAL A 1 697 ? -7.407 9.022 15.391 1.00 96.75 697 VAL A CA 1
ATOM 5552 C C . VAL A 1 697 ? -7.454 8.647 16.874 1.00 96.75 697 VAL A C 1
ATOM 5554 O O . VAL A 1 697 ? -7.898 7.561 17.259 1.00 96.75 697 VAL A O 1
ATOM 5557 N N . ALA A 1 698 ? -7.013 9.568 17.731 1.00 94.50 698 ALA A N 1
ATOM 5558 C CA . ALA A 1 698 ? -7.050 9.404 19.177 1.00 94.50 698 ALA A CA 1
ATOM 5559 C C . ALA A 1 698 ? -8.496 9.428 19.728 1.00 94.50 698 ALA A C 1
ATOM 5561 O O . ALA A 1 698 ? -9.384 10.058 19.142 1.00 94.50 698 ALA A O 1
ATOM 5562 N N . PRO A 1 699 ? -8.766 8.793 20.888 1.00 92.06 699 PRO A N 1
ATOM 5563 C CA . PRO A 1 699 ? -10.114 8.732 21.462 1.00 92.06 699 PRO A CA 1
ATOM 5564 C C . PRO A 1 699 ? -10.750 10.091 21.752 1.00 92.06 699 PRO A C 1
ATOM 5566 O O . PRO A 1 699 ? -11.969 10.216 21.704 1.00 92.06 699 PRO A O 1
ATOM 5569 N N . ASP A 1 700 ? -9.934 11.092 22.073 1.00 92.19 700 ASP A N 1
ATOM 5570 C CA . ASP A 1 700 ? -10.385 12.445 22.391 1.00 92.19 700 ASP A CA 1
ATOM 5571 C C . ASP A 1 700 ? -10.714 13.289 21.154 1.00 92.19 700 ASP A C 1
ATOM 5573 O O . ASP A 1 700 ? -11.179 14.416 21.313 1.00 92.19 700 ASP A O 1
ATOM 5577 N N . GLN A 1 701 ? -10.480 12.753 19.946 1.00 92.56 701 GLN A N 1
ATOM 5578 C CA . GLN A 1 701 ? -10.697 13.431 18.666 1.00 92.56 701 GLN A CA 1
ATOM 5579 C C . GLN A 1 701 ? -9.893 14.733 18.529 1.00 92.56 701 GLN A C 1
ATOM 5581 O O . GLN A 1 701 ? -10.272 15.630 17.781 1.00 92.56 701 GLN A O 1
ATOM 5586 N N . LYS A 1 702 ? -8.774 14.849 19.256 1.00 94.19 702 LYS A N 1
ATOM 5587 C CA . LYS A 1 702 ? -7.886 16.019 19.196 1.00 94.19 702 LYS A CA 1
ATOM 5588 C C . LYS A 1 702 ? -6.549 15.723 18.555 1.00 94.19 702 LYS A C 1
ATOM 5590 O O . LYS A 1 702 ? -5.894 16.660 18.118 1.00 94.19 702 LYS A O 1
ATOM 5595 N N . SER A 1 703 ? -6.158 14.459 18.469 1.00 95.62 703 SER A N 1
ATOM 5596 C CA . SER A 1 703 ? -4.908 14.054 17.832 1.00 95.62 703 SER A CA 1
ATOM 5597 C C . SER A 1 703 ? -5.134 12.945 16.821 1.00 95.62 703 SER A C 1
ATOM 5599 O O . SER A 1 703 ? -6.045 12.129 16.969 1.00 95.62 703 SER A O 1
ATOM 5601 N N . PHE A 1 704 ? -4.258 12.874 15.829 1.00 97.69 704 PHE A N 1
ATOM 5602 C CA . PHE A 1 704 ? -4.219 11.781 14.867 1.00 97.69 704 PHE A CA 1
ATOM 5603 C C . PHE A 1 704 ? -2.784 11.508 14.413 1.00 97.69 704 PHE A C 1
ATOM 5605 O O . PHE A 1 704 ? -1.898 12.354 14.553 1.00 97.69 704 PHE A O 1
ATOM 5612 N N . VAL A 1 705 ? -2.553 10.297 13.920 1.00 98.06 705 VAL A N 1
ATOM 5613 C CA . VAL A 1 705 ? -1.284 9.846 13.349 1.00 98.06 705 VAL A CA 1
ATOM 5614 C C . VAL A 1 705 ? -1.517 9.471 11.898 1.00 98.06 705 VAL A C 1
ATOM 5616 O O . VAL A 1 705 ? -2.528 8.849 11.591 1.00 98.06 705 VAL A O 1
ATOM 5619 N N . VAL A 1 706 ? -0.593 9.853 11.027 1.00 98.06 706 VAL A N 1
ATOM 5620 C CA . VAL A 1 706 ? -0.668 9.642 9.580 1.00 98.06 706 VAL A CA 1
ATOM 5621 C C . VAL A 1 706 ? 0.504 8.777 9.131 1.00 98.06 706 VAL A C 1
ATOM 5623 O O . VAL A 1 706 ? 1.637 9.052 9.531 1.00 98.06 706 VAL A O 1
ATOM 5626 N N . ALA A 1 707 ? 0.223 7.767 8.310 1.00 97.44 707 ALA A N 1
ATOM 5627 C CA . ALA A 1 707 ? 1.201 6.941 7.607 1.00 97.44 707 ALA A CA 1
ATOM 5628 C C . ALA A 1 707 ? 1.280 7.340 6.129 1.00 97.44 707 ALA A C 1
ATOM 5630 O O . ALA A 1 707 ? 0.240 7.617 5.522 1.00 97.44 707 ALA A O 1
ATOM 5631 N N . SER A 1 708 ? 2.476 7.321 5.541 1.00 94.50 708 SER A N 1
ATOM 5632 C CA . SER A 1 708 ? 2.657 7.567 4.107 1.00 94.50 708 SER A CA 1
ATOM 5633 C C . SER A 1 708 ? 3.547 6.538 3.407 1.00 94.50 708 SER A C 1
ATOM 5635 O O . SER A 1 708 ? 4.369 5.851 4.023 1.00 94.50 708 SER A O 1
ATOM 5637 N N . ASP A 1 709 ? 3.426 6.482 2.079 1.00 91.94 709 ASP A N 1
ATOM 5638 C CA . ASP A 1 709 ? 4.318 5.710 1.202 1.00 91.94 709 ASP A CA 1
ATOM 5639 C C . ASP A 1 709 ? 5.757 6.261 1.135 1.00 91.94 709 ASP A C 1
ATOM 5641 O O . ASP A 1 709 ? 6.660 5.576 0.663 1.00 91.94 709 ASP A O 1
ATOM 5645 N N . SER A 1 710 ? 5.980 7.471 1.653 1.00 88.56 710 SER A N 1
ATOM 5646 C CA . SER A 1 710 ? 7.290 8.110 1.766 1.00 88.56 710 SER A CA 1
ATOM 5647 C C . SER A 1 710 ? 8.017 7.756 3.066 1.00 88.56 710 SER A C 1
ATOM 5649 O O . SER A 1 710 ? 9.048 8.342 3.384 1.00 88.56 710 SER A O 1
ATOM 5651 N N . GLY A 1 711 ? 7.502 6.811 3.849 1.00 91.88 711 GLY A N 1
ATOM 5652 C CA . GLY A 1 711 ? 8.181 6.328 5.048 1.00 91.88 711 GLY A CA 1
ATOM 5653 C C . GLY A 1 711 ? 7.900 7.158 6.287 1.00 91.88 711 GLY A C 1
ATOM 5654 O O . GLY A 1 711 ? 8.603 6.992 7.281 1.00 91.88 711 GLY A O 1
ATOM 5655 N N . LEU A 1 712 ? 6.914 8.058 6.249 1.00 92.50 712 LEU A N 1
ATOM 5656 C CA . LEU A 1 712 ? 6.604 8.948 7.363 1.00 92.50 712 LEU A CA 1
ATOM 5657 C C . LEU A 1 712 ? 5.525 8.350 8.265 1.00 92.50 712 LEU A C 1
ATOM 5659 O O . LEU A 1 712 ? 4.484 7.880 7.811 1.00 92.50 712 LEU A O 1
ATOM 5663 N N . VAL A 1 713 ? 5.746 8.478 9.571 1.00 96.69 713 VAL A N 1
ATOM 5664 C CA . VAL A 1 713 ? 4.716 8.352 10.606 1.00 96.69 713 VAL A CA 1
ATOM 5665 C C . VAL A 1 713 ? 4.666 9.667 11.360 1.00 96.69 713 VAL A C 1
ATOM 5667 O O . VAL A 1 713 ? 5.574 9.964 12.136 1.00 96.69 713 VAL A O 1
ATOM 5670 N N . SER A 1 714 ? 3.626 10.465 11.129 1.00 94.88 714 SER A N 1
ATOM 5671 C CA . SER A 1 714 ? 3.524 11.832 11.657 1.00 94.88 714 SER A CA 1
ATOM 5672 C C . SER A 1 714 ? 2.350 11.976 12.616 1.00 94.88 714 SER A C 1
ATOM 5674 O O . SER A 1 714 ? 1.217 11.664 12.257 1.00 94.88 714 SER A O 1
ATOM 5676 N N . LYS A 1 715 ? 2.606 12.464 13.834 1.00 95.69 715 LYS A N 1
ATOM 5677 C CA . LYS A 1 715 ? 1.579 12.717 14.854 1.00 95.69 715 LYS A CA 1
ATOM 5678 C C . LYS A 1 715 ? 1.254 14.203 14.935 1.00 95.69 715 LYS A C 1
ATOM 5680 O O . LYS A 1 715 ? 2.154 15.018 15.132 1.00 95.69 715 LYS A O 1
ATOM 5685 N N . PHE A 1 716 ? -0.034 14.525 14.894 1.00 96.50 716 PHE A N 1
ATOM 5686 C CA . PHE A 1 716 ? -0.553 15.886 14.994 1.00 96.50 716 PHE A CA 1
ATOM 5687 C C . PHE A 1 716 ? -1.590 15.998 16.111 1.00 96.50 716 PHE A C 1
ATOM 5689 O O . PHE A 1 716 ? -2.305 15.037 16.403 1.00 96.50 716 PHE A O 1
ATOM 5696 N N . THR A 1 717 ? -1.689 17.179 16.719 1.00 96.50 717 THR A N 1
ATOM 5697 C CA . THR A 1 717 ? -2.686 17.503 17.752 1.00 96.50 717 THR A CA 1
ATOM 5698 C C . THR A 1 717 ? -3.282 18.881 17.497 1.00 96.50 717 THR A C 1
ATOM 5700 O O . THR A 1 717 ? -2.547 19.806 17.177 1.00 96.50 717 THR A O 1
ATOM 5703 N N . LEU A 1 718 ? -4.590 19.055 17.673 1.00 95.75 718 LEU A N 1
ATOM 5704 C CA . LEU A 1 718 ? -5.239 20.364 17.629 1.00 95.75 718 LEU A CA 1
ATOM 5705 C C . LEU A 1 718 ? -4.656 21.296 18.703 1.00 95.75 718 LEU A C 1
ATOM 5707 O O . LEU A 1 718 ? -4.506 20.921 19.867 1.00 95.75 718 LEU A O 1
ATOM 5711 N N . ALA A 1 719 ? -4.353 22.521 18.302 1.00 95.50 719 ALA A N 1
ATOM 5712 C CA . ALA A 1 719 ? -3.781 23.583 19.115 1.00 95.50 719 ALA A CA 1
ATOM 5713 C C . ALA A 1 719 ? -4.489 24.914 18.816 1.00 95.50 719 ALA A C 1
ATOM 5715 O O . ALA A 1 719 ? -5.366 24.976 17.963 1.00 95.50 719 ALA A O 1
ATOM 5716 N N . ASP A 1 720 ? -4.112 25.987 19.514 1.00 92.19 720 ASP A N 1
ATOM 5717 C CA . ASP A 1 720 ? -4.653 27.328 19.237 1.00 92.19 720 ASP A CA 1
ATOM 5718 C C . ASP A 1 720 ? -4.019 27.958 17.986 1.00 92.19 720 ASP A C 1
ATOM 5720 O O . ASP A 1 720 ? -4.647 28.747 17.284 1.00 92.19 720 ASP A O 1
ATOM 5724 N N . VAL A 1 721 ? -2.756 27.616 17.713 1.00 89.88 721 VAL A N 1
ATOM 5725 C CA . VAL A 1 721 ? -1.964 28.129 16.591 1.00 89.88 721 VAL A CA 1
ATOM 5726 C C . VAL A 1 721 ? -1.256 26.955 15.924 1.00 89.88 721 VAL A C 1
ATOM 5728 O O . VAL A 1 721 ? -0.666 26.116 16.610 1.00 89.88 721 VAL A O 1
ATOM 5731 N N . ALA A 1 722 ? -1.317 26.899 14.592 1.00 91.75 722 ALA A N 1
ATOM 5732 C CA . ALA A 1 722 ? -0.616 25.883 13.819 1.00 91.75 722 ALA A CA 1
ATOM 5733 C C . ALA A 1 722 ? 0.909 26.017 13.979 1.00 91.75 722 ALA A C 1
ATOM 5735 O O . ALA A 1 722 ? 1.443 27.122 14.088 1.00 91.75 722 ALA A O 1
ATOM 5736 N N . SER A 1 723 ? 1.624 24.891 13.981 1.00 92.19 723 SER A N 1
ATOM 5737 C CA . SER A 1 723 ? 3.089 24.906 13.922 1.00 92.19 723 SER A CA 1
ATOM 5738 C C . SER A 1 723 ? 3.543 25.543 12.612 1.00 92.19 723 SER A C 1
ATOM 5740 O O . SER A 1 723 ? 3.022 25.216 11.548 1.00 92.19 723 SER A O 1
ATOM 5742 N N . SER A 1 724 ? 4.527 26.440 12.685 1.00 89.75 724 SER A N 1
ATOM 5743 C CA . SER A 1 724 ? 4.988 27.234 11.537 1.00 89.75 724 SER A CA 1
ATOM 5744 C C . SER A 1 724 ? 5.610 26.404 10.415 1.00 89.75 724 SER A C 1
ATOM 5746 O O . SER A 1 724 ? 5.745 26.906 9.306 1.00 89.75 724 SER A O 1
ATOM 5748 N N . ASN A 1 725 ? 5.982 25.151 10.692 1.00 89.62 725 ASN A N 1
ATOM 5749 C CA . ASN A 1 725 ? 6.558 24.228 9.720 1.00 89.62 725 ASN A CA 1
ATOM 5750 C C . ASN A 1 725 ? 5.518 23.433 8.910 1.00 89.62 725 ASN A C 1
ATOM 5752 O O . ASN A 1 725 ? 5.902 22.617 8.078 1.00 89.62 725 ASN A O 1
ATOM 5756 N N . LEU A 1 726 ? 4.218 23.628 9.155 1.00 92.19 726 LEU A N 1
ATOM 5757 C CA . LEU A 1 726 ? 3.152 22.894 8.472 1.00 92.19 726 LEU A CA 1
ATOM 5758 C C . LEU A 1 726 ? 2.534 23.709 7.336 1.00 92.19 726 LEU A C 1
ATOM 5760 O O . LEU A 1 726 ? 2.294 24.908 7.473 1.00 92.19 726 LEU A O 1
ATOM 5764 N N . ILE A 1 727 ? 2.187 23.021 6.249 1.00 91.00 727 ILE A N 1
ATOM 5765 C CA . ILE A 1 727 ? 1.287 23.546 5.220 1.00 91.00 727 ILE A CA 1
ATOM 5766 C C . ILE A 1 727 ? -0.121 23.084 5.549 1.00 91.00 727 ILE A C 1
ATOM 5768 O O . ILE A 1 727 ? -0.473 21.915 5.369 1.00 91.00 727 ILE A O 1
ATOM 5772 N N . THR A 1 728 ? -0.900 23.981 6.143 1.00 92.94 728 THR A N 1
ATOM 5773 C CA . THR A 1 728 ? -2.188 23.620 6.728 1.00 92.94 728 THR A CA 1
ATOM 5774 C C . THR A 1 728 ? -3.051 24.845 7.007 1.00 92.94 728 THR A C 1
ATOM 5776 O O . THR A 1 728 ? -2.555 25.908 7.375 1.00 92.94 728 THR A O 1
ATOM 5779 N N . THR A 1 729 ? -4.364 24.669 6.885 1.00 92.75 729 THR A N 1
ATOM 5780 C CA . THR A 1 729 ? -5.379 25.574 7.456 1.00 92.75 729 THR A CA 1
ATOM 5781 C C . THR A 1 729 ? -5.903 25.079 8.802 1.00 92.75 729 THR A C 1
ATOM 5783 O O . THR A 1 729 ? -6.588 25.811 9.515 1.00 92.75 729 THR A O 1
ATOM 5786 N N . MET A 1 730 ? -5.579 23.841 9.178 1.00 93.50 730 MET A N 1
ATOM 5787 C CA . MET A 1 730 ? -5.963 23.274 10.459 1.00 93.50 730 MET A CA 1
ATOM 5788 C C . MET A 1 730 ? -5.042 23.821 11.558 1.00 93.50 730 MET A C 1
ATOM 5790 O O . MET A 1 730 ? -3.826 23.902 11.368 1.00 93.50 730 MET A O 1
ATOM 5794 N N . PRO A 1 731 ? -5.570 24.155 12.745 1.00 94.00 731 PRO A N 1
ATOM 5795 C CA . PRO A 1 731 ? -4.753 24.667 13.833 1.00 94.00 731 PRO A CA 1
ATOM 5796 C C . PRO A 1 731 ? -4.036 23.497 14.526 1.00 94.00 731 PRO A C 1
ATOM 5798 O O . PRO A 1 731 ? -4.452 23.026 15.580 1.00 94.00 731 PRO A O 1
ATOM 5801 N N . LEU A 1 732 ? -2.992 22.962 13.889 1.00 96.00 732 LEU A N 1
ATOM 5802 C CA . LEU A 1 732 ? -2.309 21.738 14.311 1.00 96.00 732 LEU A CA 1
ATOM 5803 C C . LEU A 1 732 ? -0.919 22.003 14.878 1.00 96.00 732 LEU A C 1
ATOM 5805 O O . LEU A 1 732 ? -0.090 22.697 14.292 1.00 96.00 732 LEU A O 1
ATOM 5809 N N . LYS A 1 733 ? -0.628 21.348 15.993 1.00 94.94 733 LYS A N 1
ATOM 5810 C CA . LYS A 1 733 ? 0.715 21.141 16.505 1.00 94.94 733 LYS A CA 1
ATOM 5811 C C . LYS A 1 733 ? 1.301 19.868 15.900 1.00 94.94 733 LYS A C 1
ATOM 5813 O O . LYS A 1 733 ? 0.732 18.790 16.059 1.00 94.94 733 LYS A O 1
ATOM 5818 N N . ASP A 1 734 ? 2.450 19.998 15.244 1.00 92.31 734 ASP A N 1
ATOM 5819 C CA . ASP A 1 734 ? 3.316 18.864 14.912 1.00 92.31 734 ASP A CA 1
ATOM 5820 C C . ASP A 1 734 ? 3.840 18.291 16.248 1.00 92.31 734 ASP A C 1
ATOM 5822 O O . ASP A 1 734 ? 4.324 19.052 17.089 1.00 92.31 734 ASP A O 1
ATOM 5826 N N . GLU A 1 735 ? 3.672 17.002 16.542 1.00 91.12 735 GLU A N 1
ATOM 5827 C CA . GLU A 1 735 ? 4.080 16.411 17.833 1.00 91.12 735 GLU A CA 1
ATOM 5828 C C . GLU A 1 735 ? 5.336 15.555 17.711 1.00 91.12 735 GLU A C 1
ATOM 5830 O O . GLU A 1 735 ? 6.253 15.663 18.530 1.00 91.12 735 GLU A O 1
ATOM 5835 N N . SER A 1 736 ? 5.396 14.697 16.702 1.00 90.56 736 SER A N 1
ATOM 5836 C CA . SER A 1 736 ? 6.523 13.790 16.504 1.00 90.56 736 SER A CA 1
ATOM 5837 C C . SER A 1 736 ? 6.467 13.168 15.126 1.00 90.56 736 SER A C 1
ATOM 5839 O O . SER A 1 736 ? 5.366 12.843 14.664 1.00 90.56 736 SER A O 1
ATOM 5841 N N . ARG A 1 737 ? 7.634 12.885 14.546 1.00 91.00 737 ARG A N 1
ATOM 5842 C CA . ARG A 1 737 ? 7.737 12.072 13.343 1.00 91.00 737 ARG A CA 1
ATOM 5843 C C . ARG A 1 737 ? 8.679 10.889 13.562 1.00 91.00 737 ARG A C 1
ATOM 5845 O O . ARG A 1 737 ? 9.637 10.945 14.335 1.00 91.00 737 ARG A O 1
ATOM 5852 N N . ALA A 1 738 ? 8.373 9.788 12.899 1.00 94.38 738 ALA A N 1
ATOM 5853 C CA . ALA A 1 738 ? 9.307 8.698 12.673 1.00 94.38 738 ALA A CA 1
ATOM 5854 C C . ALA A 1 738 ? 9.453 8.511 11.167 1.00 94.38 738 ALA A C 1
ATOM 5856 O O . ALA A 1 738 ? 8.475 8.673 10.433 1.00 94.38 738 ALA A O 1
ATOM 5857 N N . VAL A 1 739 ? 10.670 8.206 10.728 1.00 93.12 739 VAL A N 1
ATOM 5858 C CA . VAL A 1 739 ? 10.991 8.032 9.313 1.00 93.12 739 VAL A CA 1
ATOM 5859 C C . VAL A 1 739 ? 11.656 6.685 9.067 1.00 93.12 739 VAL A C 1
ATOM 5861 O O . VAL A 1 739 ? 12.500 6.235 9.852 1.00 93.12 739 VAL A O 1
ATOM 5864 N N . PHE A 1 740 ? 11.258 6.051 7.969 1.00 93.62 740 PHE A N 1
ATOM 5865 C CA . PHE A 1 740 ? 11.717 4.736 7.547 1.00 93.62 740 PHE A CA 1
ATOM 5866 C C . PHE A 1 740 ? 12.259 4.814 6.123 1.00 93.62 740 PHE A C 1
ATOM 5868 O O . PHE A 1 740 ? 11.534 5.124 5.179 1.00 93.62 740 PHE A O 1
ATOM 5875 N N . PHE A 1 741 ? 13.544 4.507 5.979 1.00 87.31 741 PHE A N 1
ATOM 5876 C CA . PHE A 1 741 ? 14.235 4.491 4.698 1.00 87.31 741 PHE A CA 1
ATOM 5877 C C . PHE A 1 741 ? 14.787 3.103 4.406 1.00 87.31 741 PHE A C 1
ATOM 5879 O O . PHE A 1 741 ? 15.051 2.324 5.320 1.00 87.31 741 PHE A O 1
ATOM 5886 N N . ARG A 1 742 ? 15.007 2.808 3.123 1.00 80.38 742 ARG A N 1
ATOM 5887 C CA . ARG A 1 742 ? 15.570 1.532 2.657 1.00 80.38 742 ARG A CA 1
ATOM 5888 C C . ARG A 1 742 ? 16.941 1.257 3.260 1.00 80.38 742 ARG A C 1
ATOM 5890 O O . ARG A 1 742 ? 17.316 0.107 3.437 1.00 80.38 742 ARG A O 1
ATOM 5897 N N . THR A 1 743 ? 17.679 2.323 3.535 1.00 73.94 743 THR A N 1
ATOM 5898 C CA . THR A 1 743 ? 19.123 2.268 3.718 1.00 73.94 743 THR A CA 1
ATOM 5899 C C . THR A 1 743 ? 19.582 2.871 5.040 1.00 73.94 743 THR A C 1
ATOM 5901 O O . THR A 1 743 ? 20.648 2.506 5.521 1.00 73.94 743 THR A O 1
ATOM 5904 N N . TRP A 1 744 ? 18.789 3.735 5.675 1.00 81.56 744 TRP A N 1
ATOM 5905 C CA . TRP A 1 744 ? 19.078 4.251 7.016 1.00 81.56 744 TRP A CA 1
ATOM 5906 C C . TRP A 1 744 ? 18.327 3.456 8.086 1.00 81.56 744 TRP A C 1
ATOM 5908 O O . TRP A 1 744 ? 17.232 2.952 7.820 1.00 81.56 744 TRP A O 1
ATOM 5918 N N . PRO A 1 745 ? 18.867 3.366 9.317 1.00 86.94 745 PRO A N 1
ATOM 5919 C CA . PRO A 1 745 ? 18.106 2.818 10.429 1.00 86.94 745 PRO A CA 1
ATOM 5920 C C . PRO A 1 745 ? 16.818 3.631 10.647 1.00 86.94 745 PRO A C 1
ATOM 5922 O O . PRO A 1 745 ? 16.771 4.811 10.295 1.00 86.94 745 PRO A O 1
ATOM 5925 N N . PRO A 1 746 ? 15.782 3.046 11.270 1.00 93.56 746 PRO A N 1
ATOM 5926 C CA . PRO A 1 746 ? 14.610 3.798 11.698 1.00 93.56 746 PRO A CA 1
ATOM 5927 C C . PRO A 1 746 ? 15.013 4.997 12.556 1.00 93.56 746 PRO A C 1
ATOM 5929 O O . PRO A 1 746 ? 15.715 4.845 13.560 1.00 93.56 746 PRO A O 1
ATOM 5932 N N . MET A 1 747 ? 14.565 6.188 12.171 1.00 93.56 747 MET A N 1
ATOM 5933 C CA . MET A 1 747 ? 14.956 7.429 12.833 1.00 93.56 747 MET A CA 1
ATOM 5934 C C . MET A 1 747 ? 13.753 8.141 13.414 1.00 93.56 747 MET A C 1
ATOM 5936 O O . MET A 1 747 ? 12.670 8.196 12.831 1.00 93.56 747 MET A O 1
ATOM 5940 N N . ARG A 1 748 ? 13.980 8.743 14.575 1.00 92.56 748 ARG A N 1
ATOM 5941 C CA . ARG A 1 748 ? 13.091 9.758 15.111 1.00 92.56 748 ARG A CA 1
ATOM 5942 C C . ARG A 1 748 ? 13.443 11.077 14.453 1.00 92.56 748 ARG A C 1
ATOM 5944 O O . ARG A 1 748 ? 14.624 11.436 14.401 1.00 92.56 748 ARG A O 1
ATOM 5951 N N . TRP A 1 749 ? 12.411 11.753 13.974 1.00 90.00 749 TRP A N 1
ATOM 5952 C CA . TRP A 1 749 ? 12.519 13.058 13.361 1.00 90.00 749 TRP A CA 1
ATOM 5953 C C . TRP A 1 749 ? 11.756 14.069 14.198 1.00 90.00 749 TRP A C 1
ATOM 5955 O O . TRP A 1 749 ? 10.528 13.952 14.431 1.00 90.00 749 TRP A O 1
#

Secondary structure (DSSP, 8-state):
----SEEEEEETTEEEEEEEEE--SS--SSPPPTT--TT--EEEEEEETTEEEEEEEE-TTS-EE-TTSPBPPSSPPTTS-TT-EEEPPTT-SS-EEEEEEEEEETTEEEEEEEEEEE-TT--EEEEEEEETTEE-EEEEEE-TTT--EEEEEEEETTEEE-PPPBTB-TTPEEETTTTEEEEEEEETTEEEEEEEEEETTS-EEEEEEEETTEEEEEEEE-TTS-EEEEEEEETTTEEEEEEEE--SS--SSS---S-TT--EEEEEE-TTS-EEEEEEE-TT--EEEEEE----TTS-S-----SSHHHHHHHHHHHHHHHHHHHHHHHHHHTTSSS-SSPPPPP--TTTHHHHHHHHHHHHHTT-HHHHHHHS---TTSS-HHHHHHHBPEEEEEEE-SS-EEEEEEPPTTS--EEEEE-SS-EEE-TTEEEEEE-TTSSSEEEEESS-EEEEETTEEEEEPPPSS-S-TTGGGS-B--SSHHHHTEEEEEE-TTSSEEEEEETTEEEEEESS-EEEEES-HHHHHHHHHT--SS-B---EEEEEEEE-TTSSEEEEEEEEGGGTEEEEEEEEEETTEEEEEEEE-SSSEEEEEEEE-SSSSEEEEEEEEESSSSS----EEEEEE-TT--TTHHHHT-SEEE--SS-EEEEEEETTEEEEEETTSEEEEEESSTT--EEEEEE-SS-EEEEEE-TTSSEEEEEETTSEEEEEEE-SS--TT--BSS-EEEEEEEE-BSSSPPEE-

pLDDT: mean 85.1, std 11.82, range [35.25, 98.25]

Radius of gyration: 33.58 Å; chains: 1; bounding box: 81×77×92 Å

Sequence (749 aa):
NGEPSRTGVFVKGTLHGPNVFTRSTAHTTENFPNGLGRHIWRCEMDFVEGRMTEGRLYDQEGRRVMEDGTPFPTERPKGVPSDAHFRMPDGGDEYRWVSGQTKQVGDAWHRIGTWRYWTDIGVLVREEPYEDGEVHGVVRNYSDDDGTLLEEERYENGERQFDRPRGVPEDAEFDDEDEVWVHRELDGKALHGEQRTWTASGVLRRSETYDKGNIVRLREFLDDGTVAQDSTLFDGGVPRRKLFRRTDEELESFPNVEHEDAREVEYVFDEHGRMTSFKITDESGAVLEEEELYRNAHGDEEQERFASIDDASKAWTSEGERYTALLNKWLGELYTLDEPTFEEPTFERDDLERGVIDSITALNARGEGALARTKFPLYYDGIGKSFWGRYGLVVDRVLNTGSEMYARVQYPSFRPAEVMRITADKIEPVPGMMGFGASYDKQYTAFAFEDRIEVRKGGERITFAYPTAYDHAAADKLERELGTGSFMGVQSVRVLPNGREVLLVSGEGIYVVGQDKTERLYPLDGIIDQYVEDFESGTFGIEMHFANADVSPSGDRITCGGMFRRGIMAGLAIYRKVDGKWVLENTSQADAFFPAQAVFHRERPHIAFAACLYASLSNALTNTTFRIDLDGLAPGDIEEFSGAVAQEGGRVQVIASFGKGYLLGFDNGYVRWMGVDDDCELLGYLFVGGSILDIDVAPDQKSFVVASDSGLVSKFTLADVASSNLITTMPLKDESRAVFFRTWPPMRW